Protein AF-0000000074258892 (afdb_homodimer)

pLDDT: mean 86.36, std 19.56, range [25.27, 98.94]

Structure (mmCIF, N/CA/C/O backbone):
data_AF-0000000074258892-model_v1
#
loop_
_entity.id
_entity.type
_entity.pdbx_description
1 polymer 'ParA family protein'
#
loop_
_atom_site.group_PDB
_atom_site.id
_atom_site.type_symbol
_atom_site.label_atom_id
_atom_site.label_alt_id
_atom_site.label_comp_id
_atom_site.label_asym_id
_atom_site.label_entity_id
_atom_site.label_seq_id
_atom_site.pdbx_PDB_ins_code
_atom_site.Cartn_x
_atom_site.Cartn_y
_atom_site.Cartn_z
_atom_site.occupancy
_atom_site.B_iso_or_equiv
_atom_site.auth_seq_id
_atom_site.auth_comp_id
_atom_site.auth_asym_id
_atom_site.auth_atom_id
_atom_site.pdbx_PDB_model_num
ATOM 1 N N . MET A 1 1 ? -0.115 -19.766 -24.594 1 80.88 1 MET A N 1
ATOM 2 C CA . MET A 1 1 ? -0.787 -19.578 -23.312 1 80.88 1 MET A CA 1
ATOM 3 C C . MET A 1 1 ? 0.166 -18.969 -22.281 1 80.88 1 MET A C 1
ATOM 5 O O . MET A 1 1 ? 1.317 -19.406 -22.172 1 80.88 1 MET A O 1
ATOM 9 N N . ILE A 1 2 ? -0.284 -17.875 -21.672 1 90.75 2 ILE A N 1
ATOM 10 C CA . ILE A 1 2 ? 0.427 -17.281 -20.531 1 90.75 2 ILE A CA 1
ATOM 11 C C . ILE A 1 2 ? 0.309 -18.203 -19.328 1 90.75 2 ILE A C 1
ATOM 13 O O . ILE A 1 2 ? -0.786 -18.656 -18.984 1 90.75 2 ILE A O 1
ATOM 17 N N . ARG A 1 3 ? 1.437 -18.547 -18.734 1 97.19 3 ARG A N 1
ATOM 18 C CA . ARG A 1 3 ? 1.369 -19.469 -17.609 1 97.19 3 ARG A CA 1
ATOM 19 C C . ARG A 1 3 ? 1.729 -18.75 -16.297 1 97.19 3 ARG A C 1
ATOM 21 O O . ARG A 1 3 ? 1.328 -19.203 -15.219 1 97.19 3 ARG A O 1
ATOM 28 N N . THR A 1 4 ? 2.529 -17.75 -16.375 1 98.69 4 THR A N 1
ATOM 29 C CA . THR A 1 4 ? 2.93 -17.016 -15.188 1 98.69 4 THR A CA 1
ATOM 30 C C . THR A 1 4 ? 2.529 -15.539 -15.297 1 98.69 4 THR A C 1
ATOM 32 O O . THR A 1 4 ? 2.754 -14.906 -16.328 1 98.69 4 THR A O 1
ATOM 35 N N . LEU A 1 5 ? 1.859 -15.031 -14.234 1 98.5 5 LEU A N 1
ATOM 36 C CA . LEU A 1 5 ? 1.276 -13.695 -14.242 1 98.5 5 LEU A CA 1
ATOM 37 C C . LEU A 1 5 ? 1.594 -12.953 -12.945 1 98.5 5 LEU A C 1
ATOM 39 O O . LEU A 1 5 ? 1.382 -13.484 -11.852 1 98.5 5 LEU A O 1
ATOM 43 N N . ALA A 1 6 ? 2.176 -11.773 -13.07 1 98.75 6 ALA A N 1
ATOM 44 C CA . ALA A 1 6 ? 2.238 -10.867 -11.922 1 98.75 6 ALA A CA 1
ATOM 45 C C . ALA A 1 6 ? 1.055 -9.906 -11.914 1 98.75 6 ALA A C 1
ATOM 47 O O . ALA A 1 6 ? 0.82 -9.195 -12.891 1 98.75 6 ALA A O 1
ATOM 48 N N . LEU A 1 7 ? 0.269 -9.922 -10.859 1 98.56 7 LEU A N 1
ATOM 49 C CA . LEU A 1 7 ? -0.754 -8.906 -10.625 1 98.56 7 LEU A CA 1
ATOM 50 C C . LEU A 1 7 ? -0.205 -7.77 -9.773 1 98.56 7 LEU A C 1
ATOM 52 O O . LEU A 1 7 ? 0.077 -7.953 -8.594 1 98.56 7 LEU A O 1
ATOM 56 N N . VAL A 1 8 ? -0.069 -6.609 -10.406 1 98.06 8 VAL A N 1
ATOM 57 C CA . VAL A 1 8 ? 0.519 -5.457 -9.734 1 98.06 8 VAL A CA 1
ATOM 58 C C . VAL A 1 8 ? -0.578 -4.461 -9.367 1 98.06 8 VAL A C 1
ATOM 60 O O . VAL A 1 8 ? -1.252 -3.914 -10.242 1 98.06 8 VAL A O 1
ATOM 63 N N . GLY A 1 9 ? -0.712 -4.23 -8.094 1 96.12 9 GLY A N 1
ATOM 64 C CA . GLY A 1 9 ? -1.613 -3.174 -7.66 1 96.12 9 GLY A CA 1
ATOM 65 C C . GLY A 1 9 ? -1.037 -1.783 -7.855 1 96.12 9 GLY A C 1
ATOM 66 O O . GLY A 1 9 ? 0.145 -1.553 -7.59 1 96.12 9 GLY A O 1
ATOM 67 N N . VAL A 1 10 ? -1.877 -0.86 -8.242 1 92.94 10 VAL A N 1
ATOM 68 C CA . VAL A 1 10 ? -1.387 0.486 -8.516 1 92.94 10 VAL A CA 1
ATOM 69 C C . VAL A 1 10 ? -1.331 1.29 -7.219 1 92.94 10 VAL A C 1
ATOM 71 O O . VAL A 1 10 ? -0.725 2.363 -7.172 1 92.94 10 VAL A O 1
ATOM 74 N N . ALA A 1 11 ? -2.029 0.821 -6.273 1 84.12 11 ALA A N 1
ATOM 75 C CA . ALA A 1 11 ? -2.045 1.378 -4.922 1 84.12 11 ALA A CA 1
ATOM 76 C C . ALA A 1 11 ? -2.354 0.299 -3.889 1 84.12 11 ALA A C 1
ATOM 78 O O . ALA A 1 11 ? -2.727 -0.822 -4.242 1 84.12 11 ALA A O 1
ATOM 79 N N . GLY A 1 12 ? -2.082 0.658 -2.635 1 80.75 12 GLY A N 1
ATOM 80 C CA . GLY A 1 12 ? -2.521 -0.229 -1.57 1 80.75 12 GLY A CA 1
ATOM 81 C C . GLY A 1 12 ? -4.027 -0.277 -1.415 1 80.75 12 GLY A C 1
ATOM 82 O O . GLY A 1 12 ? -4.719 0.709 -1.684 1 80.75 12 GLY A O 1
ATOM 83 N N . GLY A 1 13 ? -4.492 -1.436 -1.038 1 79.94 13 GLY A N 1
ATOM 84 C CA . GLY A 1 13 ? -5.895 -1.556 -0.67 1 79.94 13 GLY A CA 1
ATOM 85 C C . GLY A 1 13 ? -6.824 -1.599 -1.867 1 79.94 13 GLY A C 1
ATOM 86 O O . GLY A 1 13 ? -8.047 -1.534 -1.714 1 79.94 13 GLY A O 1
ATOM 87 N N . VAL A 1 14 ? -6.312 -1.782 -3.02 1 86.44 14 VAL A N 1
ATOM 88 C CA . VAL A 1 14 ? -7.148 -1.703 -4.211 1 86.44 14 VAL A CA 1
ATOM 89 C C . VAL A 1 14 ? -7.699 -3.086 -4.551 1 86.44 14 VAL A C 1
ATOM 91 O O . VAL A 1 14 ? -8.406 -3.254 -5.547 1 86.44 14 VAL A O 1
ATOM 94 N N . GLY A 1 15 ? -7.293 -4.145 -3.797 1 90.19 15 GLY A N 1
ATOM 95 C CA . GLY A 1 15 ? -7.875 -5.465 -3.965 1 90.19 15 GLY A CA 1
ATOM 96 C C . GLY A 1 15 ? -6.977 -6.426 -4.723 1 90.19 15 GLY A C 1
ATOM 97 O O . GLY A 1 15 ? -7.445 -7.426 -5.27 1 90.19 15 GLY A O 1
ATOM 98 N N . THR A 1 16 ? -5.723 -6.188 -4.805 1 95.12 16 THR A N 1
ATOM 99 C CA . THR A 1 16 ? -4.793 -7.004 -5.582 1 95.12 16 THR A CA 1
ATOM 100 C C . THR A 1 16 ? -4.727 -8.422 -5.023 1 95.12 16 THR A C 1
ATOM 102 O O . THR A 1 16 ? -4.863 -9.398 -5.766 1 95.12 16 THR A O 1
ATOM 105 N N . THR A 1 17 ? -4.52 -8.578 -3.691 1 95.12 17 THR A N 1
ATOM 106 C CA . THR A 1 17 ? -4.449 -9.891 -3.059 1 95.12 17 THR A CA 1
ATOM 107 C C . THR A 1 17 ? -5.754 -10.664 -3.262 1 95.12 17 THR A C 1
ATOM 109 O O . THR A 1 17 ? -5.738 -11.828 -3.662 1 95.12 17 THR A O 1
ATOM 112 N N . ARG A 1 18 ? -6.848 -10.008 -3.047 1 94.25 18 ARG A N 1
ATOM 113 C CA . ARG A 1 18 ? -8.156 -10.617 -3.264 1 94.25 18 ARG A CA 1
ATOM 114 C C . ARG A 1 18 ? -8.312 -11.078 -4.707 1 94.25 18 ARG A C 1
ATOM 116 O O . ARG A 1 18 ? -8.766 -12.195 -4.965 1 94.25 18 ARG A O 1
ATOM 123 N N . THR A 1 19 ? -7.973 -10.242 -5.594 1 97.12 19 THR A N 1
ATOM 124 C CA . THR A 1 19 ? -8.078 -10.562 -7.012 1 97.12 19 THR A CA 1
ATOM 125 C C . THR A 1 19 ? -7.215 -11.781 -7.348 1 97.12 19 THR A C 1
ATOM 127 O O . THR A 1 19 ? -7.645 -12.664 -8.086 1 97.12 19 THR A O 1
ATOM 130 N N . ALA A 1 20 ? -6.02 -11.828 -6.867 1 98.44 20 ALA A N 1
ATOM 131 C CA . ALA A 1 20 ? -5.121 -12.953 -7.121 1 98.44 20 ALA A CA 1
ATOM 132 C C . ALA A 1 20 ? -5.742 -14.266 -6.648 1 98.44 20 ALA A C 1
ATOM 134 O O . ALA A 1 20 ? -5.738 -15.258 -7.379 1 98.44 20 ALA A O 1
ATOM 135 N N . VAL A 1 21 ? -6.301 -14.242 -5.48 1 98.06 21 VAL A N 1
ATOM 136 C CA . VAL A 1 21 ? -6.871 -15.445 -4.883 1 98.06 21 VAL A CA 1
ATOM 137 C C . VAL A 1 21 ? -8.117 -15.875 -5.66 1 98.06 21 VAL A C 1
ATOM 139 O O . VAL A 1 21 ? -8.305 -17.062 -5.941 1 98.06 21 VAL A O 1
ATOM 142 N N . GLU A 1 22 ? -8.961 -14.938 -6.012 1 97.5 22 GLU A N 1
ATOM 143 C CA . GLU A 1 22 ? -10.164 -15.242 -6.777 1 97.5 22 GLU A CA 1
ATOM 144 C C . GLU A 1 22 ? -9.82 -15.805 -8.156 1 97.5 22 GLU A C 1
ATOM 146 O O . GLU A 1 22 ? -10.453 -16.75 -8.625 1 97.5 22 GLU A O 1
ATOM 151 N N . CYS A 1 23 ? -8.828 -15.211 -8.797 1 98.12 23 CYS A N 1
ATOM 152 C CA . CYS A 1 23 ? -8.383 -15.711 -10.094 1 98.12 23 CYS A CA 1
ATOM 153 C C . CYS A 1 23 ? -7.848 -17.141 -9.969 1 98.12 23 CYS A C 1
ATOM 155 O O . CYS A 1 23 ? -8.148 -17.984 -10.805 1 98.12 23 CYS A O 1
ATOM 157 N N . ALA A 1 24 ? -7.059 -17.344 -8.938 1 98.38 24 ALA A N 1
ATOM 158 C CA . ALA A 1 24 ? -6.523 -18.688 -8.695 1 98.38 24 ALA A CA 1
ATOM 159 C C . ALA A 1 24 ? -7.648 -19.703 -8.5 1 98.38 24 ALA A C 1
ATOM 161 O O . ALA A 1 24 ? -7.586 -20.812 -9.023 1 98.38 24 ALA A O 1
ATOM 162 N N . ALA A 1 25 ? -8.672 -19.297 -7.816 1 96.94 25 ALA A N 1
ATOM 163 C CA . ALA A 1 25 ? -9.812 -20.172 -7.57 1 96.94 25 ALA A CA 1
ATOM 164 C C . ALA A 1 25 ? -10.523 -20.531 -8.875 1 96.94 25 ALA A C 1
ATOM 166 O O . ALA A 1 25 ? -10.891 -21.688 -9.094 1 96.94 25 ALA A O 1
ATOM 167 N N . ILE A 1 26 ? -10.719 -19.547 -9.695 1 96.19 26 ILE A N 1
ATOM 168 C CA . ILE A 1 26 ? -11.391 -19.766 -10.969 1 96.19 26 ILE A CA 1
ATOM 169 C C . ILE A 1 26 ? -10.57 -20.734 -11.82 1 96.19 26 ILE A C 1
ATOM 171 O O . ILE A 1 26 ? -11.125 -21.656 -12.43 1 96.19 26 ILE A O 1
ATOM 175 N N . LEU A 1 27 ? -9.266 -20.531 -11.859 1 96.75 27 LEU A N 1
ATOM 176 C CA . LEU A 1 27 ? -8.391 -21.422 -12.609 1 96.75 27 LEU A CA 1
ATOM 177 C C . LEU A 1 27 ? -8.477 -22.844 -12.062 1 96.75 27 LEU A C 1
ATOM 179 O O . LEU A 1 27 ? -8.516 -23.812 -12.828 1 96.75 27 LEU A O 1
ATOM 183 N N . ALA A 1 28 ? -8.508 -22.953 -10.789 1 96.19 28 ALA A N 1
ATOM 184 C CA . ALA A 1 28 ? -8.617 -24.266 -10.164 1 96.19 28 ALA A CA 1
ATOM 185 C C . ALA A 1 28 ? -9.945 -24.938 -10.508 1 96.19 28 ALA A C 1
ATOM 187 O O . ALA A 1 28 ? -10 -26.141 -10.742 1 96.19 28 ALA A O 1
ATOM 188 N N . LEU A 1 29 ? -11.016 -24.172 -10.523 1 91.94 29 LEU A N 1
ATOM 189 C CA . LEU A 1 29 ? -12.32 -24.703 -10.883 1 91.94 29 LEU A CA 1
ATOM 190 C C . LEU A 1 29 ? -12.32 -25.234 -12.32 1 91.94 29 LEU A C 1
ATOM 192 O O . LEU A 1 29 ? -13.117 -26.109 -12.672 1 91.94 29 LEU A O 1
ATOM 196 N N . ASP A 1 30 ? -11.422 -24.672 -13.078 1 92.5 30 ASP A N 1
ATOM 197 C CA . ASP A 1 30 ? -11.25 -25.125 -14.453 1 92.5 30 ASP A CA 1
ATOM 198 C C . ASP A 1 30 ? -10.297 -26.312 -14.516 1 92.5 30 ASP A C 1
ATOM 200 O O . ASP A 1 30 ? -9.844 -26.703 -15.594 1 92.5 30 ASP A O 1
ATOM 204 N N . GLY A 1 31 ? -9.844 -26.844 -13.383 1 93.31 31 GLY A N 1
ATOM 205 C CA . GLY A 1 31 ? -9.062 -28.062 -13.305 1 93.31 31 GLY A CA 1
ATOM 206 C C . GLY A 1 31 ? -7.566 -27.812 -13.297 1 93.31 31 GLY A C 1
ATOM 207 O O . GLY A 1 31 ? -6.773 -28.75 -13.414 1 93.31 31 GLY A O 1
ATOM 208 N N . ARG A 1 32 ? -7.129 -26.594 -13.164 1 95.88 32 ARG A N 1
ATOM 209 C CA . ARG A 1 32 ? -5.715 -26.25 -13.227 1 95.88 32 ARG A CA 1
ATOM 210 C C . ARG A 1 32 ? -5.109 -26.172 -11.828 1 95.88 32 ARG A C 1
ATOM 212 O O . ARG A 1 32 ? -5.758 -25.688 -10.891 1 95.88 32 ARG A O 1
ATOM 219 N N . ASP A 1 33 ? -3.879 -26.672 -11.695 1 97.69 33 ASP A N 1
ATOM 220 C CA . ASP A 1 33 ? -3.102 -26.438 -10.477 1 97.69 33 ASP A CA 1
ATOM 221 C C . ASP A 1 33 ? -2.434 -25.062 -10.5 1 97.69 33 ASP A C 1
ATOM 223 O O . ASP A 1 33 ? -1.727 -24.734 -11.453 1 97.69 33 ASP A O 1
ATOM 227 N N . VAL A 1 34 ? -2.68 -24.328 -9.438 1 98.62 34 VAL A N 1
ATOM 228 C CA . VAL A 1 34 ? -2.258 -22.922 -9.445 1 98.62 34 VAL A CA 1
ATOM 229 C C . VAL A 1 34 ? -1.431 -22.641 -8.195 1 98.62 34 VAL A C 1
ATOM 231 O O . VAL A 1 34 ? -1.793 -23.047 -7.09 1 98.62 34 VAL A O 1
ATOM 234 N N . ALA A 1 35 ? -0.288 -21.984 -8.328 1 98.88 35 ALA A N 1
ATOM 235 C CA . ALA A 1 35 ? 0.479 -21.438 -7.211 1 98.88 35 ALA A CA 1
ATOM 236 C C . ALA A 1 35 ? 0.36 -19.922 -7.16 1 98.88 35 ALA A C 1
ATOM 238 O O . ALA A 1 35 ? 0.386 -19.25 -8.195 1 98.88 35 ALA A O 1
ATOM 239 N N . VAL A 1 36 ? 0.186 -19.391 -5.945 1 98.88 36 VAL A N 1
ATOM 240 C CA . VAL A 1 36 ? 0.185 -17.953 -5.73 1 98.88 36 VAL A CA 1
ATOM 241 C C . VAL A 1 36 ? 1.347 -17.562 -4.816 1 98.88 36 VAL A C 1
ATOM 243 O O . VAL A 1 36 ? 1.426 -18.016 -3.674 1 98.88 36 VAL A O 1
ATOM 246 N N . LEU A 1 37 ? 2.264 -16.766 -5.293 1 98.94 37 LEU A N 1
ATOM 247 C CA . LEU A 1 37 ? 3.41 -16.312 -4.523 1 98.94 37 LEU A CA 1
ATOM 248 C C . LEU A 1 37 ? 3.211 -14.867 -4.07 1 98.94 37 LEU A C 1
ATOM 250 O O . LEU A 1 37 ? 2.711 -14.031 -4.828 1 98.94 37 LEU A O 1
ATOM 254 N N . ASP A 1 38 ? 3.676 -14.578 -2.869 1 98.62 38 ASP A N 1
ATOM 255 C CA . ASP A 1 38 ? 3.441 -13.289 -2.223 1 98.62 38 ASP A CA 1
ATOM 256 C C . ASP A 1 38 ? 4.684 -12.398 -2.301 1 98.62 38 ASP A C 1
ATOM 258 O O . ASP A 1 38 ? 5.695 -12.688 -1.66 1 98.62 38 ASP A O 1
ATOM 262 N N . ALA A 1 39 ? 4.566 -11.289 -3.053 1 98.19 39 ALA A N 1
ATOM 263 C CA . ALA A 1 39 ? 5.645 -10.312 -3.098 1 98.19 39 ALA A CA 1
ATOM 264 C C . ALA A 1 39 ? 5.281 -9.055 -2.305 1 98.19 39 ALA A C 1
ATOM 266 O O . ALA A 1 39 ? 6.035 -8.086 -2.291 1 98.19 39 ALA A O 1
ATOM 267 N N . ALA A 1 40 ? 4.168 -9.086 -1.648 1 95.81 40 ALA A N 1
ATOM 268 C CA . ALA A 1 40 ? 3.709 -7.953 -0.852 1 95.81 40 ALA A CA 1
ATOM 269 C C . ALA A 1 40 ? 4.137 -8.094 0.606 1 95.81 40 ALA A C 1
ATOM 271 O O . ALA A 1 40 ? 3.297 -8.258 1.494 1 95.81 40 ALA A O 1
ATOM 272 N N . TYR A 1 41 ? 5.398 -7.793 0.888 1 94.88 41 TYR A N 1
ATOM 273 C CA . TYR A 1 41 ? 6.016 -8.055 2.184 1 94.88 41 TYR A CA 1
ATOM 274 C C . TYR A 1 41 ? 5.484 -7.105 3.246 1 94.88 41 TYR A C 1
ATOM 276 O O . TYR A 1 41 ? 5.535 -7.406 4.441 1 94.88 41 TYR A O 1
ATOM 284 N N . ALA A 1 42 ? 5 -5.969 2.832 1 89.44 42 ALA A N 1
ATOM 285 C CA . ALA A 1 42 ? 4.586 -4.957 3.803 1 89.44 42 ALA A CA 1
ATOM 286 C C . ALA A 1 42 ? 3.242 -5.32 4.43 1 89.44 42 ALA A C 1
ATOM 288 O O . ALA A 1 42 ? 3.037 -5.121 5.629 1 89.44 42 ALA A O 1
ATOM 289 N N . THR A 1 43 ? 2.355 -5.887 3.688 1 87.62 43 THR A N 1
ATOM 290 C CA . THR A 1 43 ? 1.001 -6.121 4.176 1 87.62 43 THR A CA 1
ATOM 291 C C . THR A 1 43 ? 0.8 -7.59 4.527 1 87.62 43 THR A C 1
ATOM 293 O O . THR A 1 43 ? 0.103 -7.914 5.492 1 87.62 43 THR A O 1
ATOM 296 N N . GLN A 1 44 ? 1.456 -8.43 3.764 1 90.12 44 GLN A N 1
ATOM 297 C CA . GLN A 1 44 ? 1.421 -9.867 4.027 1 90.12 44 GLN A CA 1
ATOM 298 C C . GLN A 1 44 ? -0.013 -10.383 4.039 1 90.12 44 GLN A C 1
ATOM 300 O O . GLN A 1 44 ? -0.376 -11.195 4.895 1 90.12 44 GLN A O 1
ATOM 305 N N . GLY A 1 45 ? -0.8 -9.906 3.107 1 90.75 45 GLY A N 1
ATOM 306 C CA . GLY A 1 45 ? -2.227 -10.188 3.08 1 90.75 45 GLY A CA 1
ATOM 307 C C . GLY A 1 45 ? -2.541 -11.617 2.689 1 90.75 45 GLY A C 1
ATOM 308 O O . GLY A 1 45 ? -3.566 -12.172 3.1 1 90.75 45 GLY A O 1
ATOM 309 N N . LEU A 1 46 ? -1.713 -12.219 1.925 1 95.38 46 LEU A N 1
ATOM 310 C CA . LEU A 1 46 ? -1.968 -13.562 1.435 1 95.38 46 LEU A CA 1
ATOM 311 C C . LEU A 1 46 ? -2.047 -14.555 2.59 1 95.38 46 LEU A C 1
ATOM 313 O O . LEU A 1 46 ? -2.811 -15.523 2.531 1 95.38 46 LEU A O 1
ATOM 317 N N . SER A 1 47 ? -1.296 -14.312 3.643 1 94 47 SER A N 1
ATOM 318 C CA . SER A 1 47 ? -1.261 -15.219 4.785 1 94 47 SER A CA 1
ATOM 319 C C . SER A 1 47 ? -2.607 -15.258 5.5 1 94 47 SER A C 1
ATOM 321 O O . SER A 1 47 ? -2.912 -16.219 6.207 1 94 47 SER A O 1
ATOM 323 N N . GLU A 1 48 ? -3.42 -14.297 5.301 1 90.5 48 GLU A N 1
ATOM 324 C CA . GLU A 1 48 ? -4.695 -14.195 6.004 1 90.5 48 GLU A CA 1
ATOM 325 C C . GLU A 1 48 ? -5.711 -15.195 5.449 1 90.5 48 GLU A C 1
ATOM 327 O O . GLU A 1 48 ? -6.75 -15.438 6.062 1 90.5 48 GLU A O 1
ATOM 332 N N . TYR A 1 49 ? -5.414 -15.742 4.332 1 93.69 49 TYR A N 1
ATOM 333 C CA . TYR A 1 49 ? -6.309 -16.719 3.729 1 93.69 49 TYR A CA 1
ATOM 334 C C . TYR A 1 49 ? -6.055 -18.109 4.297 1 93.69 49 TYR A C 1
ATOM 336 O O . TYR A 1 49 ? -6.77 -19.062 3.975 1 93.69 49 TYR A O 1
ATOM 344 N N . LEU A 1 50 ? -5.035 -18.25 5.043 1 93.12 50 LEU A N 1
ATOM 345 C CA . LEU A 1 50 ? -4.633 -19.562 5.57 1 93.12 50 LEU A CA 1
ATOM 346 C C . LEU A 1 50 ? -4.906 -19.641 7.07 1 93.12 50 LEU A C 1
ATOM 348 O O . LEU A 1 50 ? -4.688 -18.672 7.805 1 93.12 50 LEU A O 1
ATOM 352 N N . PRO A 1 51 ? -5.43 -20.938 7.32 1 84.69 51 PRO A N 1
ATOM 353 C CA . PRO A 1 51 ? -5.59 -21.172 8.758 1 84.69 51 PRO A CA 1
ATOM 354 C C . PRO A 1 51 ? -4.285 -21.578 9.438 1 84.69 51 PRO A C 1
AT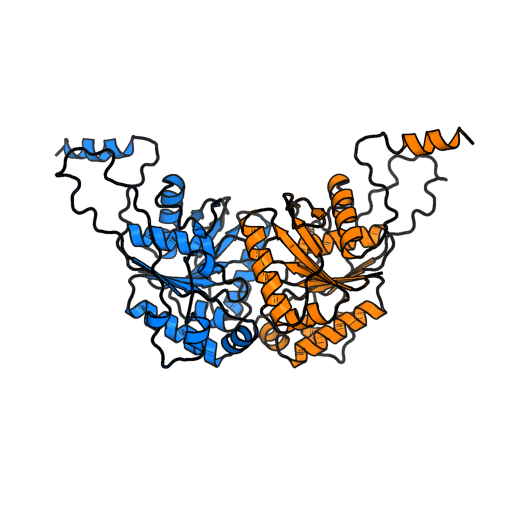OM 356 O O . PRO A 1 51 ? -3.469 -22.281 8.836 1 84.69 51 PRO A O 1
ATOM 359 N N . GLY A 1 52 ? -3.787 -20.906 10.32 1 79.62 52 GLY A N 1
ATOM 360 C CA . GLY A 1 52 ? -2.713 -21.469 11.125 1 79.62 52 GLY A CA 1
ATOM 361 C C . GLY A 1 52 ? -1.378 -20.781 10.898 1 79.62 52 GLY A C 1
ATOM 362 O O . GLY A 1 52 ? -1.332 -19.625 10.484 1 79.62 52 GLY A O 1
ATOM 363 N N . ARG A 1 53 ? -0.327 -21.719 11.102 1 84.94 53 ARG A N 1
ATOM 364 C CA . ARG A 1 53 ? 1.039 -21.203 11.094 1 84.94 53 ARG A CA 1
ATOM 365 C C . ARG A 1 53 ? 1.637 -21.266 9.688 1 84.94 53 ARG A C 1
ATOM 367 O O . ARG A 1 53 ? 1.416 -22.234 8.953 1 84.94 53 ARG A O 1
ATOM 374 N N . VAL A 1 54 ? 2.312 -20.281 9.266 1 92.75 54 VAL A N 1
ATOM 375 C CA . VAL A 1 54 ? 3.062 -20.172 8.016 1 92.75 54 VAL A CA 1
ATOM 376 C C . VAL A 1 54 ? 4.559 -20.219 8.305 1 92.75 54 VAL A C 1
ATOM 378 O O . VAL A 1 54 ? 5.164 -19.203 8.664 1 92.75 54 VAL A O 1
ATOM 381 N N . ASP A 1 55 ? 5.094 -21.359 8.25 1 93.88 55 ASP A N 1
ATOM 382 C CA . ASP A 1 55 ? 6.516 -21.562 8.516 1 93.88 55 ASP A CA 1
ATOM 383 C C . ASP A 1 55 ? 7.031 -22.812 7.785 1 93.88 55 ASP A C 1
ATOM 385 O O . ASP A 1 55 ? 6.531 -23.906 8 1 93.88 55 ASP A O 1
ATOM 389 N N . PRO A 1 56 ? 8.031 -22.609 6.949 1 97.31 56 PRO A N 1
ATOM 390 C CA . PRO A 1 56 ? 8.641 -21.344 6.523 1 97.31 56 PRO A CA 1
ATOM 391 C C . PRO A 1 56 ? 7.719 -20.531 5.613 1 97.31 56 PRO A C 1
ATOM 393 O O . PRO A 1 56 ? 6.836 -21.094 4.961 1 97.31 56 PRO A O 1
ATOM 396 N N . ASP A 1 57 ? 7.867 -19.219 5.668 1 97.69 57 ASP A N 1
ATOM 397 C CA . ASP A 1 57 ? 7.184 -18.375 4.691 1 97.69 57 ASP A CA 1
ATOM 398 C C . ASP A 1 57 ? 8.07 -18.125 3.475 1 97.69 57 ASP A C 1
ATOM 400 O O . ASP A 1 57 ? 9.203 -18.609 3.41 1 97.69 57 ASP A O 1
ATOM 404 N N . LEU A 1 58 ? 7.539 -17.453 2.535 1 98.5 58 LEU A N 1
ATOM 405 C CA . LEU A 1 58 ? 8.242 -17.266 1.271 1 98.5 58 LEU A CA 1
ATOM 406 C C . LEU A 1 58 ? 9.523 -16.469 1.479 1 98.5 58 LEU A C 1
ATOM 408 O O . LEU A 1 58 ? 10.531 -16.719 0.808 1 98.5 58 LEU A O 1
ATOM 412 N N . THR A 1 59 ? 9.523 -15.461 2.398 1 98.19 59 THR A N 1
ATOM 413 C CA . THR A 1 59 ? 10.727 -14.68 2.658 1 98.19 59 THR A CA 1
ATOM 414 C C . THR A 1 59 ? 11.852 -15.57 3.182 1 98.19 59 THR A C 1
ATOM 416 O O . THR A 1 59 ? 13.008 -15.406 2.793 1 98.19 59 THR A O 1
ATOM 419 N N . ASP A 1 60 ? 11.5 -16.484 4.047 1 98.31 60 ASP A N 1
ATOM 420 C CA . ASP A 1 60 ? 12.477 -17.438 4.562 1 98.31 60 ASP A CA 1
ATOM 421 C C . ASP A 1 60 ? 13.039 -18.312 3.441 1 98.31 60 ASP A C 1
ATOM 423 O O . ASP A 1 60 ? 14.25 -18.547 3.389 1 98.31 60 ASP A O 1
ATOM 427 N N . LEU A 1 61 ? 12.219 -18.75 2.555 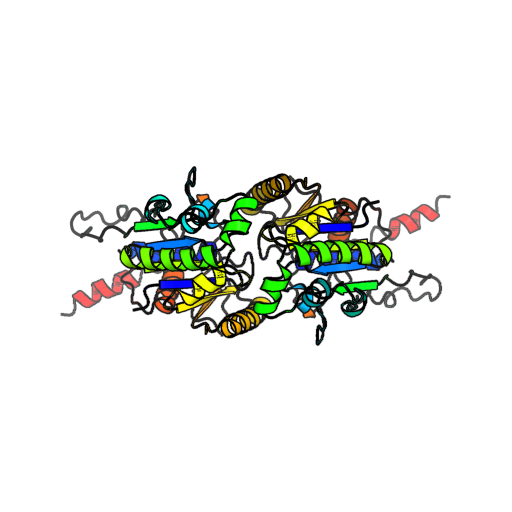1 98.56 61 LEU A N 1
ATOM 428 C CA . LEU A 1 61 ? 12.641 -19.609 1.458 1 98.56 61 LEU A CA 1
ATOM 429 C C . LEU A 1 61 ? 13.523 -18.844 0.476 1 98.56 61 LEU A C 1
ATOM 431 O O . LEU A 1 61 ? 14.375 -19.438 -0.191 1 98.56 61 LEU A O 1
ATOM 435 N N . CYS A 1 62 ? 13.32 -17.5 0.32 1 98.56 62 CYS A N 1
ATOM 436 C CA . CYS A 1 62 ? 14.156 -16.688 -0.551 1 98.56 62 CYS A CA 1
ATOM 437 C C . CYS A 1 62 ? 15.531 -16.453 0.074 1 98.56 62 CYS A C 1
ATOM 439 O O . CYS A 1 62 ? 16.5 -16.172 -0.632 1 98.56 62 CYS A O 1
ATOM 441 N N . LEU A 1 63 ? 15.602 -16.547 1.418 1 98.38 63 LEU A N 1
ATOM 442 C CA . LEU A 1 63 ? 16.859 -16.375 2.129 1 98.38 63 LEU A CA 1
ATOM 443 C C . LEU A 1 63 ? 17.609 -17.688 2.26 1 98.38 63 LEU A C 1
ATOM 445 O O . LEU A 1 63 ? 18.797 -17.719 2.582 1 98.38 63 LEU A O 1
ATOM 449 N N . HIS A 1 64 ? 16.906 -18.781 2.049 1 98.12 64 HIS A N 1
ATOM 450 C CA . HIS A 1 64 ? 17.469 -20.125 2.141 1 98.12 64 HIS A CA 1
ATOM 451 C C . HIS A 1 64 ? 17.219 -20.922 0.862 1 98.12 64 HIS A C 1
ATOM 453 O O . HIS A 1 64 ? 16.438 -21.875 0.865 1 98.12 64 HIS A O 1
ATOM 459 N N . PRO A 1 65 ? 18 -20.562 -0.182 1 96.19 65 PRO A N 1
ATOM 460 C CA . PRO A 1 65 ? 17.734 -21.125 -1.509 1 96.19 65 PRO A CA 1
ATOM 461 C C . PRO A 1 65 ? 17.906 -22.641 -1.55 1 96.19 65 PRO A C 1
ATOM 463 O O . PRO A 1 65 ? 17.453 -23.297 -2.496 1 96.19 65 PRO A O 1
ATOM 466 N N . GLU A 1 66 ? 18.516 -23.219 -0.592 1 96.88 66 GLU A N 1
ATOM 467 C CA . GLU A 1 66 ? 18.719 -24.672 -0.539 1 96.88 66 GLU A CA 1
ATOM 468 C C . GLU A 1 66 ? 17.422 -25.391 -0.19 1 96.88 66 GLU A C 1
ATOM 470 O O . GLU A 1 66 ? 17.312 -26.609 -0.393 1 96.88 66 GLU A O 1
ATOM 475 N N . ARG A 1 67 ? 16.469 -24.766 0.365 1 98 67 ARG A N 1
ATOM 476 C CA . ARG A 1 67 ? 15.18 -25.359 0.696 1 98 67 ARG A CA 1
ATOM 477 C C . ARG A 1 67 ? 14.234 -25.312 -0.499 1 98 67 ARG A C 1
ATOM 479 O O . ARG A 1 67 ? 14.203 -24.312 -1.233 1 98 67 ARG A O 1
ATOM 486 N N . PRO A 1 68 ? 13.508 -26.359 -0.732 1 98.25 68 PRO A N 1
ATOM 487 C CA . PRO A 1 68 ? 12.57 -26.344 -1.859 1 98.25 68 PRO A CA 1
ATOM 488 C C . PRO A 1 68 ? 11.359 -25.453 -1.608 1 98.25 68 PRO A C 1
ATOM 490 O O . PRO A 1 68 ? 10.938 -25.281 -0.46 1 98.25 68 PRO A O 1
ATOM 493 N N . LEU A 1 69 ? 10.766 -24.906 -2.639 1 98.56 69 LEU A N 1
ATOM 494 C CA . LEU A 1 69 ? 9.578 -24.078 -2.551 1 98.56 69 LEU A CA 1
ATOM 495 C C . LEU A 1 69 ? 8.43 -24.828 -1.881 1 98.56 69 LEU A C 1
ATOM 497 O O . LEU A 1 69 ? 7.633 -24.219 -1.155 1 98.56 69 LEU A O 1
ATOM 501 N N . ALA A 1 70 ? 8.391 -26.109 -2.094 1 98.25 70 ALA A N 1
ATOM 502 C CA . ALA A 1 70 ? 7.316 -26.969 -1.597 1 98.25 70 ALA A CA 1
ATOM 503 C C . ALA A 1 70 ? 7.18 -26.859 -0.081 1 98.25 70 ALA A C 1
ATOM 505 O O . ALA A 1 70 ? 6.082 -26.984 0.463 1 98.25 70 ALA A O 1
ATOM 506 N N . ASP A 1 71 ? 8.289 -26.5 0.617 1 98.06 71 ASP A N 1
ATOM 507 C CA . ASP A 1 71 ? 8.289 -26.406 2.074 1 98.06 71 ASP A CA 1
ATOM 508 C C . ASP A 1 71 ? 7.391 -25.266 2.541 1 98.06 71 ASP A C 1
ATOM 510 O O . ASP A 1 71 ? 6.938 -25.25 3.688 1 98.06 71 ASP A O 1
ATOM 514 N N . GLY A 1 72 ? 7.145 -24.281 1.699 1 98.06 72 GLY A N 1
ATOM 515 C CA . GLY A 1 72 ? 6.41 -23.094 2.111 1 98.06 72 GLY A CA 1
ATOM 516 C C . GLY A 1 72 ? 5.07 -22.953 1.413 1 98.06 72 GLY A C 1
ATOM 517 O O . GLY A 1 72 ? 4.434 -21.906 1.501 1 98.06 72 GLY A O 1
ATOM 518 N N . LEU A 1 73 ? 4.641 -23.984 0.668 1 98.19 73 LEU A N 1
ATOM 519 C CA . LEU A 1 73 ? 3.354 -23.969 -0.017 1 98.19 73 LEU A CA 1
ATOM 520 C C . LEU A 1 73 ? 2.246 -24.484 0.896 1 98.19 73 LEU A C 1
ATOM 522 O O . LEU A 1 73 ? 2.428 -25.469 1.604 1 98.19 73 LEU A O 1
ATOM 526 N N . HIS A 1 74 ? 1.132 -23.766 0.894 1 97.81 74 HIS A N 1
ATOM 527 C CA . HIS A 1 74 ? -0.049 -24.125 1.668 1 97.81 74 HIS A CA 1
ATOM 528 C C . HIS A 1 74 ? -1.283 -24.234 0.777 1 97.81 74 HIS A C 1
ATOM 530 O O . HIS A 1 74 ? -1.599 -23.281 0.043 1 97.81 74 HIS A O 1
ATOM 536 N N . ASP A 1 75 ? -2.018 -25.297 0.913 1 96.06 75 ASP A N 1
ATOM 537 C CA . ASP A 1 75 ? -3.195 -25.5 0.076 1 96.06 75 ASP A CA 1
ATOM 538 C C . ASP A 1 75 ? -4.348 -24.609 0.52 1 96.06 75 ASP A C 1
ATOM 540 O O . ASP A 1 75 ? -4.609 -24.469 1.717 1 96.06 75 ASP A O 1
ATOM 544 N N . LEU A 1 76 ? -4.906 -23.969 -0.429 1 95.88 76 LEU A N 1
ATOM 545 C CA . LEU A 1 76 ? -6.121 -23.188 -0.204 1 95.88 76 LEU A CA 1
ATOM 546 C C . LEU A 1 76 ? -7.363 -24.031 -0.498 1 95.88 76 LEU A C 1
ATOM 548 O O . LEU A 1 76 ? -7.465 -24.641 -1.564 1 95.88 76 LEU A O 1
ATOM 552 N N . GLU A 1 77 ? -8.305 -24.062 0.446 1 89.38 77 GLU A N 1
ATOM 553 C CA . GLU A 1 77 ? -9.547 -24.797 0.227 1 89.38 77 GLU A CA 1
ATOM 554 C C . GLU A 1 77 ? -10.484 -24.016 -0.7 1 89.38 77 GLU A C 1
ATOM 556 O O . GLU A 1 77 ? -10.75 -22.844 -0.479 1 89.38 77 GLU A O 1
ATOM 561 N N . ILE A 1 78 ? -10.898 -24.688 -1.714 1 87.5 78 ILE A N 1
ATOM 562 C CA . ILE A 1 78 ? -11.867 -24.125 -2.65 1 87.5 78 ILE A CA 1
ATOM 563 C C . ILE A 1 78 ? -13.203 -24.844 -2.51 1 87.5 78 ILE A C 1
ATOM 565 O O . ILE A 1 78 ? -13.297 -26.047 -2.742 1 87.5 78 ILE A O 1
ATOM 569 N N . ASP A 1 79 ? -14.219 -24.281 -1.802 1 73.44 79 ASP A N 1
ATOM 570 C CA . ASP A 1 79 ? -15.523 -24.922 -1.629 1 73.44 79 ASP A CA 1
ATOM 571 C C . ASP A 1 79 ? -16.297 -24.969 -2.949 1 73.44 79 ASP A C 1
ATOM 573 O O . ASP A 1 79 ? -16.688 -23.922 -3.475 1 73.44 79 ASP A O 1
ATOM 577 N N . ALA A 1 80 ? -16.172 -26 -3.684 1 60.47 80 ALA A N 1
ATOM 578 C CA . ALA A 1 80 ? -16.938 -26.156 -4.914 1 60.47 80 ALA A CA 1
ATOM 579 C C . ALA A 1 80 ? -18.422 -26.328 -4.609 1 60.47 80 ALA A C 1
ATOM 581 O O . ALA A 1 80 ? -18.797 -26.906 -3.59 1 60.47 80 ALA A O 1
ATOM 582 N N . PRO A 1 81 ? -19.359 -25.422 -5.125 1 54.34 81 PRO A N 1
ATOM 583 C CA . PRO A 1 81 ? -20.781 -25.641 -4.891 1 54.34 81 PRO A CA 1
ATOM 584 C C . PRO A 1 81 ? -21.156 -27.125 -4.902 1 54.34 81 PRO A C 1
ATOM 586 O O . PRO A 1 81 ? -20.5 -27.922 -5.582 1 54.34 81 PRO A O 1
ATOM 589 N N . ASP A 1 82 ? -21.672 -27.547 -3.814 1 45.19 82 ASP A N 1
ATOM 590 C CA . ASP A 1 82 ? -22.266 -28.891 -3.859 1 45.19 82 ASP A CA 1
ATOM 591 C C . ASP A 1 82 ? -22.984 -29.125 -5.184 1 45.19 82 ASP A C 1
ATOM 593 O O . ASP A 1 82 ? -23.969 -28.453 -5.492 1 45.19 82 ASP A O 1
ATOM 597 N N . ARG A 1 83 ? -22.312 -29.328 -6.191 1 41.88 83 ARG A N 1
ATOM 598 C CA . ARG A 1 83 ? -23.031 -29.781 -7.379 1 41.88 83 ARG A CA 1
ATOM 599 C C . ARG A 1 83 ? -24.141 -30.766 -7.008 1 41.88 83 ARG A C 1
ATOM 601 O O . ARG A 1 83 ? -24.844 -31.281 -7.883 1 41.88 83 ARG A O 1
ATOM 608 N N . THR A 1 84 ? -24.047 -31.219 -5.723 1 38.34 84 THR A N 1
ATOM 609 C CA . THR A 1 84 ? -25.031 -32.281 -5.484 1 38.34 84 THR A CA 1
ATOM 610 C C . THR A 1 84 ? -26.438 -31.703 -5.383 1 38.34 84 THR A C 1
ATOM 612 O O . THR A 1 84 ? -27.406 -32.438 -5.18 1 38.34 84 THR A O 1
ATOM 615 N N . ALA A 1 85 ? -26.703 -30.453 -5.105 1 37.25 85 ALA A N 1
ATOM 616 C CA . ALA A 1 85 ? -28.109 -30.297 -4.777 1 37.25 85 ALA A CA 1
ATOM 617 C C . ALA A 1 85 ? -29 -30.719 -5.945 1 37.25 85 ALA A C 1
ATOM 619 O O . ALA A 1 85 ? -30.062 -31.297 -5.742 1 37.25 85 ALA A O 1
ATOM 620 N N . GLY A 1 86 ? -29.125 -29.984 -7.109 1 35.06 86 GLY A N 1
ATOM 621 C CA . GLY A 1 86 ? -30.281 -30.281 -7.934 1 35.06 86 GLY A CA 1
ATOM 622 C C . GLY A 1 86 ? -30.172 -31.594 -8.68 1 35.06 86 GLY A C 1
ATOM 623 O O . GLY A 1 86 ? -31.094 -32 -9.383 1 35.06 86 GLY A O 1
ATOM 624 N N . VAL A 1 87 ? -29.141 -31.859 -9.516 1 35.78 87 VAL A N 1
ATOM 625 C CA . VAL A 1 87 ? -29.438 -32.938 -10.469 1 35.78 87 VAL A CA 1
ATOM 626 C C . VAL A 1 87 ? -29.438 -34.281 -9.75 1 35.78 87 VAL A C 1
ATOM 628 O O . VAL A 1 87 ? -28.484 -34.625 -9.07 1 35.78 87 VAL A O 1
ATOM 631 N N . ASP A 1 88 ? -30.609 -34.812 -9.328 1 36.09 88 ASP A N 1
ATOM 632 C CA . ASP A 1 88 ? -31 -36.156 -9 1 36.09 88 ASP A CA 1
ATOM 633 C C . ASP A 1 88 ? -30.188 -37.188 -9.805 1 36.09 88 ASP A C 1
ATOM 635 O O . ASP A 1 88 ? -30.281 -38.375 -9.586 1 36.09 88 ASP A O 1
ATOM 639 N N . SER A 1 89 ? -30.25 -37.031 -11.211 1 34.59 89 SER A N 1
ATOM 640 C CA . SER A 1 89 ? -29.812 -38.25 -11.891 1 34.59 89 SER A CA 1
ATOM 641 C C . SER A 1 89 ? -28.328 -38.5 -11.633 1 34.59 89 SER A C 1
ATOM 643 O O . SER A 1 89 ? -27.484 -37.625 -11.836 1 34.59 89 SER A O 1
ATOM 645 N N . PRO A 1 90 ? -28.031 -39.5 -10.789 1 36.75 90 PRO A N 1
ATOM 646 C CA . PRO A 1 90 ? -26.688 -40.031 -10.539 1 36.75 90 PRO A CA 1
ATOM 647 C C . PRO A 1 90 ? -25.75 -39.844 -11.727 1 36.75 90 PRO A C 1
ATOM 649 O O . PRO A 1 90 ? -24.531 -39.688 -11.547 1 36.75 90 PRO A O 1
ATOM 652 N N . ASP A 1 91 ? -26.297 -40.219 -12.914 1 36.06 91 ASP A N 1
ATOM 653 C CA . ASP A 1 91 ? -25.469 -40.5 -14.086 1 36.06 91 ASP A CA 1
ATOM 654 C C . ASP A 1 91 ? -24.797 -39.219 -14.594 1 36.06 91 ASP A C 1
ATOM 656 O O . ASP A 1 91 ? -23.75 -39.281 -15.242 1 36.06 91 ASP A O 1
ATOM 660 N N . ARG A 1 92 ? -25.594 -38.188 -14.711 1 36.38 92 ARG A N 1
ATOM 661 C CA . ARG A 1 92 ? -25.031 -37 -15.383 1 36.38 92 ARG A CA 1
ATOM 662 C C . ARG A 1 92 ? -24.031 -36.281 -14.484 1 36.38 92 ARG A C 1
ATOM 664 O O . ARG A 1 92 ? -23.562 -35.188 -14.82 1 36.38 92 ARG A O 1
ATOM 671 N N . LEU A 1 93 ? -24.125 -36.562 -13.188 1 39.16 93 LEU A N 1
ATOM 672 C CA . LEU A 1 93 ? -22.969 -36.031 -12.477 1 39.16 93 LEU A CA 1
ATOM 673 C C . LEU A 1 93 ? -21.672 -36.531 -13.102 1 39.16 93 LEU A C 1
ATOM 675 O O . LEU A 1 93 ? -21.172 -37.594 -12.734 1 39.16 93 LEU A O 1
ATOM 679 N N . ALA A 1 94 ? -21.781 -36.844 -14.328 1 36.22 94 ALA A N 1
ATOM 680 C CA . ALA A 1 94 ? -20.531 -37.062 -15.039 1 36.22 94 ALA A CA 1
ATOM 681 C C . ALA A 1 94 ? -19.344 -36.469 -14.281 1 36.22 94 ALA A C 1
ATOM 683 O O . ALA A 1 94 ? -19.531 -35.562 -13.477 1 36.22 94 ALA A O 1
ATOM 684 N N . ALA A 1 95 ? -18.094 -37.031 -14.453 1 37.88 95 ALA A N 1
ATOM 685 C CA . ALA A 1 95 ? -16.75 -36.656 -13.992 1 37.88 95 ALA A CA 1
ATOM 686 C C . ALA A 1 95 ? -16.594 -35.156 -13.875 1 37.88 95 ALA A C 1
ATOM 688 O O . ALA A 1 95 ? -16.203 -34.469 -14.828 1 37.88 95 ALA A O 1
ATOM 689 N N . ALA A 1 96 ? -17.578 -34.375 -13.586 1 46.28 96 ALA A N 1
ATOM 690 C CA . ALA A 1 96 ? -17.109 -33 -13.391 1 46.28 96 ALA A CA 1
ATOM 691 C C . ALA A 1 96 ? -15.711 -32.969 -12.781 1 46.28 96 ALA A C 1
ATOM 693 O O . ALA A 1 96 ? -15.477 -33.594 -11.734 1 46.28 96 ALA A O 1
ATOM 694 N N . ASP A 1 97 ? -14.695 -33.094 -13.594 1 58.38 97 ASP A N 1
ATOM 695 C CA . ASP A 1 97 ? -13.273 -33.125 -13.289 1 58.38 97 ASP A CA 1
ATOM 696 C C . ASP A 1 97 ? -12.977 -32.312 -12.016 1 58.38 97 ASP A C 1
ATOM 698 O O . ASP A 1 97 ? -13.594 -31.281 -11.773 1 58.38 97 ASP A O 1
ATOM 702 N N . ALA A 1 98 ? -12.508 -33 -10.883 1 72.56 98 ALA A N 1
ATOM 703 C CA . ALA A 1 98 ? -12.062 -32.406 -9.617 1 72.56 98 ALA A CA 1
ATOM 704 C C . ALA A 1 98 ? -11.328 -31.109 -9.852 1 72.56 98 ALA A C 1
ATOM 706 O O . ALA A 1 98 ? -10.578 -30.969 -10.82 1 72.56 98 ALA A O 1
ATOM 707 N N . PRO A 1 99 ? -11.82 -30.062 -9.164 1 84.5 99 PRO A N 1
ATOM 708 C CA . PRO A 1 99 ? -11.047 -28.812 -9.273 1 84.5 99 PRO A CA 1
ATOM 709 C C . PRO A 1 99 ? -9.547 -29.031 -9.078 1 84.5 99 PRO A C 1
ATOM 711 O O . PRO A 1 99 ? -9.141 -30.031 -8.477 1 84.5 99 PRO A O 1
ATOM 714 N N . GLY A 1 100 ? -8.82 -28.312 -9.812 1 93.69 100 GLY A N 1
ATOM 715 C CA . GLY A 1 100 ? -7.395 -28.281 -9.523 1 93.69 100 GLY A CA 1
ATOM 716 C C . GLY A 1 100 ? -7.078 -27.75 -8.141 1 93.69 100 GLY A C 1
ATOM 717 O O . GLY A 1 100 ? -7.984 -27.5 -7.34 1 93.69 100 GLY A O 1
ATOM 718 N N . ARG A 1 101 ? -5.844 -27.703 -7.852 1 95.69 101 ARG A N 1
ATOM 719 C CA . ARG A 1 101 ? -5.352 -27.281 -6.547 1 95.69 101 ARG A CA 1
ATOM 720 C C . ARG A 1 101 ? -4.848 -25.844 -6.594 1 95.69 101 ARG A C 1
ATOM 722 O O . ARG A 1 101 ? -4.352 -25.391 -7.629 1 95.69 101 ARG A O 1
ATOM 729 N N . VAL A 1 102 ? -5.121 -25.094 -5.5 1 98 102 VAL A N 1
ATOM 730 C CA . VAL A 1 102 ? -4.488 -23.797 -5.309 1 98 102 VAL A CA 1
ATOM 731 C C . VAL A 1 102 ? -3.523 -23.859 -4.125 1 98 102 VAL A C 1
ATOM 733 O O . VAL A 1 102 ? -3.914 -24.234 -3.018 1 98 102 VAL A O 1
ATOM 736 N N . ALA A 1 103 ? -2.293 -23.578 -4.34 1 98.62 103 ALA A N 1
ATOM 737 C CA . ALA A 1 103 ? -1.282 -23.516 -3.287 1 98.62 103 ALA A CA 1
ATOM 738 C C . ALA A 1 103 ? -0.77 -22.094 -3.104 1 98.62 103 ALA A C 1
ATOM 740 O O . ALA A 1 103 ? -0.424 -21.422 -4.078 1 98.62 103 ALA A O 1
ATOM 741 N N . LEU A 1 104 ? -0.738 -21.641 -1.854 1 98.69 104 LEU A N 1
ATOM 742 C CA . LEU A 1 104 ? -0.264 -20.312 -1.529 1 98.69 104 LEU A CA 1
ATOM 743 C C . LEU A 1 104 ? 1.13 -20.359 -0.911 1 98.69 104 LEU A C 1
ATOM 745 O O . LEU A 1 104 ? 1.42 -21.234 -0.095 1 98.69 104 LEU A O 1
ATOM 749 N N . ALA A 1 105 ? 2.027 -19.516 -1.326 1 98.75 105 ALA A N 1
ATOM 750 C CA . ALA A 1 105 ? 3.309 -19.25 -0.681 1 98.75 105 ALA A CA 1
ATOM 751 C C . ALA A 1 105 ? 3.342 -17.828 -0.104 1 98.75 105 ALA A C 1
ATOM 753 O O . ALA A 1 105 ? 3.895 -16.922 -0.718 1 98.75 105 ALA A O 1
ATOM 754 N N . PRO A 1 106 ? 2.85 -17.656 1.112 1 98.25 106 PRO A N 1
ATOM 755 C CA . PRO A 1 106 ? 2.672 -16.328 1.694 1 98.25 106 PRO A CA 1
ATOM 756 C C . PRO A 1 106 ? 3.959 -15.766 2.297 1 98.25 106 PRO A C 1
ATOM 758 O O . PRO A 1 106 ? 4.887 -16.516 2.592 1 98.25 106 PRO A O 1
ATOM 761 N N . ALA A 1 107 ? 4.059 -14.469 2.361 1 96.75 107 ALA A N 1
ATOM 762 C CA . ALA A 1 107 ? 5.02 -13.773 3.217 1 96.75 107 ALA A CA 1
ATOM 763 C C . ALA A 1 107 ? 4.438 -13.531 4.605 1 96.75 107 ALA A C 1
ATOM 765 O O . ALA A 1 107 ? 3.299 -13.07 4.738 1 96.75 107 ALA A O 1
ATOM 766 N N . LEU A 1 108 ? 5.129 -13.859 5.594 1 93.69 108 LEU A N 1
ATOM 767 C CA . LEU A 1 108 ? 4.797 -13.602 6.992 1 93.69 108 LEU A CA 1
ATOM 768 C C . LEU A 1 108 ? 6.055 -13.594 7.855 1 93.69 108 LEU A C 1
ATOM 770 O O . LEU A 1 108 ? 6.48 -14.641 8.344 1 93.69 108 LEU A O 1
ATOM 774 N N . ALA A 1 109 ? 6.641 -12.422 7.988 1 93 109 ALA A N 1
ATOM 775 C CA . ALA A 1 109 ? 7.945 -12.32 8.641 1 93 109 ALA A CA 1
ATOM 776 C C . ALA A 1 109 ? 8.055 -11.039 9.453 1 93 109 ALA A C 1
ATOM 778 O O . ALA A 1 109 ? 7.367 -10.055 9.164 1 93 109 ALA A O 1
ATOM 779 N N . PRO A 1 110 ? 8.859 -11.102 10.531 1 89.38 110 PRO A N 1
ATOM 780 C CA . PRO A 1 110 ? 9.18 -9.859 11.234 1 89.38 110 PRO A CA 1
ATOM 781 C C . PRO A 1 110 ? 10.008 -8.891 10.391 1 89.38 110 PRO A C 1
ATOM 783 O O . PRO A 1 110 ? 10.523 -9.281 9.336 1 89.38 110 PRO A O 1
ATOM 786 N N . PHE A 1 111 ? 10.141 -7.656 10.781 1 87.56 111 PHE A N 1
ATOM 787 C CA . PHE A 1 111 ? 10.773 -6.594 10.008 1 87.56 111 PHE A CA 1
ATOM 788 C C . PHE A 1 111 ? 12.211 -6.969 9.648 1 87.56 111 PHE A C 1
ATOM 790 O O . PHE A 1 111 ? 12.641 -6.773 8.516 1 87.56 111 PHE A O 1
ATOM 797 N N . GLU A 1 112 ? 12.859 -7.441 10.664 1 89.38 112 GLU A N 1
ATOM 798 C CA . GLU A 1 112 ? 14.273 -7.758 10.445 1 89.38 112 GLU A CA 1
ATOM 799 C C . GLU A 1 112 ? 14.453 -8.703 9.266 1 89.38 112 GLU A C 1
ATOM 801 O O . GLU A 1 112 ? 15.328 -8.5 8.422 1 89.38 112 GLU A O 1
ATOM 806 N N . ARG A 1 113 ? 13.648 -9.727 9.188 1 93.44 113 ARG A N 1
ATOM 807 C CA . ARG A 1 113 ? 13.734 -10.672 8.078 1 93.44 113 ARG A CA 1
ATOM 808 C C . ARG A 1 113 ? 13.273 -10.039 6.773 1 93.44 113 ARG A C 1
ATOM 810 O O . ARG A 1 113 ? 13.82 -10.336 5.707 1 93.44 113 ARG A O 1
ATOM 817 N N . LEU A 1 114 ? 12.297 -9.172 6.844 1 93.56 114 LEU A N 1
ATOM 818 C CA . LEU A 1 114 ? 11.828 -8.484 5.645 1 93.56 114 LEU A CA 1
ATOM 819 C C . LEU A 1 114 ? 12.945 -7.66 5.016 1 93.56 114 LEU A C 1
ATOM 821 O O . LEU A 1 114 ? 13.109 -7.66 3.793 1 93.56 114 LEU A O 1
ATOM 825 N N . ALA A 1 115 ? 13.656 -7.035 5.852 1 89.88 115 ALA A N 1
ATOM 826 C CA . ALA A 1 115 ? 14.766 -6.219 5.363 1 89.88 115 ALA A CA 1
ATOM 827 C C . ALA A 1 115 ? 15.789 -7.074 4.625 1 89.88 115 ALA A C 1
ATOM 829 O O . ALA A 1 115 ? 16.266 -6.699 3.549 1 89.88 115 ALA A O 1
ATOM 830 N N . ARG A 1 116 ? 16.016 -8.258 5.16 1 94 116 ARG A N 1
ATOM 831 C CA . ARG A 1 116 ? 16.969 -9.172 4.535 1 94 116 ARG A CA 1
ATOM 832 C C . ARG A 1 116 ? 16.391 -9.758 3.246 1 94 116 ARG A C 1
ATOM 834 O O . ARG A 1 116 ? 17.125 -9.969 2.279 1 94 116 ARG A O 1
ATOM 841 N N . ALA A 1 117 ? 15.141 -9.93 3.229 1 97.19 117 ALA A N 1
ATOM 842 C CA . ALA A 1 117 ? 14.484 -10.57 2.09 1 97.19 117 ALA A CA 1
ATOM 843 C C . ALA A 1 117 ? 14.328 -9.586 0.931 1 97.19 117 ALA A C 1
ATOM 845 O O . ALA A 1 117 ? 13.891 -9.969 -0.157 1 97.19 117 ALA A O 1
ATOM 846 N N . LYS A 1 118 ? 14.75 -8.344 1.133 1 96 118 LYS A N 1
ATOM 847 C CA . LYS A 1 118 ? 14.609 -7.328 0.095 1 96 118 LYS A CA 1
ATOM 848 C C . LYS A 1 118 ? 15.945 -7.031 -0.578 1 96 118 LYS A C 1
ATOM 850 O O . LYS A 1 118 ? 16.031 -6.168 -1.453 1 96 118 LYS A O 1
ATOM 855 N N . THR A 1 119 ? 16.969 -7.793 -0.177 1 95.12 119 THR A N 1
ATOM 856 C CA . THR A 1 119 ? 18.266 -7.621 -0.815 1 95.12 119 THR A CA 1
ATOM 857 C C . THR A 1 119 ? 18.234 -8.102 -2.264 1 95.12 119 THR A C 1
ATOM 859 O O . THR A 1 119 ? 17.297 -8.805 -2.664 1 95.12 119 THR A O 1
ATOM 862 N N . VAL A 1 120 ? 19.219 -7.699 -3.062 1 95.38 120 VAL A N 1
ATOM 863 C CA . VA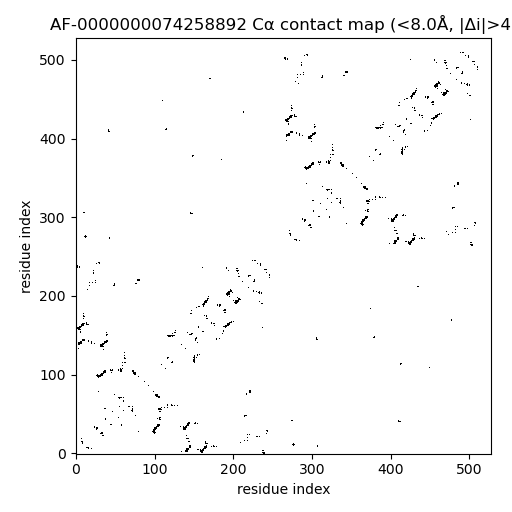L A 1 120 ? 19.312 -8.094 -4.461 1 95.38 120 VAL A CA 1
ATOM 864 C C . VAL A 1 120 ? 19.422 -9.617 -4.562 1 95.38 120 VAL A C 1
ATOM 866 O O . VAL A 1 120 ? 18.766 -10.234 -5.402 1 95.38 120 VAL A O 1
ATOM 869 N N . GLU A 1 121 ? 20.188 -10.195 -3.639 1 97.44 121 GLU A N 1
ATOM 870 C CA . GLU A 1 121 ? 20.375 -11.641 -3.637 1 97.44 121 GLU A CA 1
ATOM 871 C C . GLU A 1 121 ? 19.062 -12.367 -3.359 1 97.44 121 GLU A C 1
ATOM 873 O O . GLU A 1 121 ? 18.734 -13.352 -4.027 1 97.44 121 GLU A O 1
ATOM 878 N N . ALA A 1 122 ? 18.344 -11.906 -2.389 1 98 122 ALA A N 1
ATOM 879 C CA . ALA A 1 122 ? 17.062 -12.508 -2.062 1 98 122 ALA A CA 1
ATOM 880 C C . ALA A 1 122 ? 16.062 -12.328 -3.203 1 98 122 ALA A C 1
ATOM 882 O O . ALA A 1 122 ? 15.227 -13.203 -3.449 1 98 122 ALA A O 1
ATOM 883 N N . ALA A 1 123 ? 16.141 -11.219 -3.895 1 97.75 123 ALA A N 1
ATOM 884 C CA . ALA A 1 123 ? 15.273 -10.969 -5.047 1 97.75 123 ALA A CA 1
ATOM 885 C C . ALA A 1 123 ? 15.562 -11.953 -6.176 1 97.75 123 ALA A C 1
ATOM 887 O O . ALA A 1 123 ? 14.641 -12.43 -6.844 1 97.75 123 ALA A O 1
ATOM 888 N N .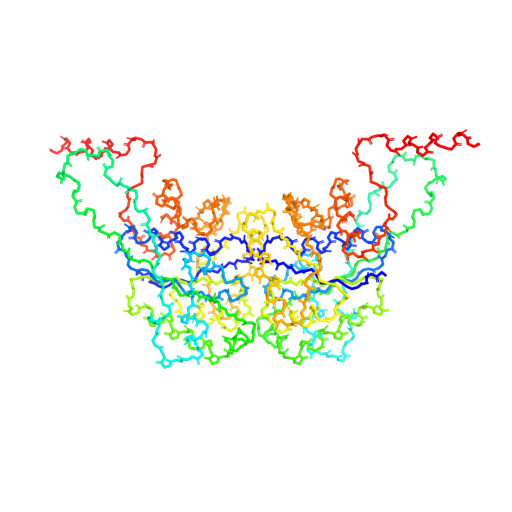 GLU A 1 124 ? 16.812 -12.25 -6.406 1 98.19 124 GLU A N 1
ATOM 889 C CA . GLU A 1 124 ? 17.188 -13.266 -7.387 1 98.19 124 GLU A CA 1
ATOM 890 C C . GLU A 1 124 ? 16.625 -14.633 -7.004 1 98.19 124 GLU A C 1
ATOM 892 O O . GLU A 1 124 ? 16.141 -15.375 -7.863 1 98.19 124 GLU A O 1
ATOM 897 N N . SER A 1 125 ? 16.719 -14.906 -5.719 1 98.62 125 SER A N 1
ATOM 898 C CA . SER A 1 125 ? 16.125 -16.141 -5.227 1 98.62 125 SER A CA 1
ATOM 899 C C . SER A 1 125 ? 14.617 -16.172 -5.461 1 98.62 125 SER A C 1
ATOM 901 O O . SER A 1 125 ? 14.047 -17.234 -5.738 1 98.62 125 SER A O 1
ATOM 903 N N . PHE A 1 126 ? 13.953 -15.055 -5.305 1 98.81 126 PHE A N 1
ATOM 904 C CA . PHE A 1 126 ? 12.523 -14.961 -5.578 1 98.81 126 PHE A CA 1
ATOM 905 C C . PHE A 1 126 ? 12.219 -15.344 -7.02 1 98.81 126 PHE A C 1
ATOM 907 O O . PHE A 1 126 ? 11.25 -16.062 -7.289 1 98.81 126 PHE A O 1
ATOM 914 N N . GLU A 1 127 ? 13.047 -14.883 -7.992 1 98.56 127 GLU A N 1
ATOM 915 C CA . GLU A 1 127 ? 12.898 -15.281 -9.391 1 98.56 127 GLU A CA 1
ATOM 916 C C . GLU A 1 127 ? 12.984 -16.797 -9.547 1 98.56 127 GLU A C 1
ATOM 918 O O . GLU A 1 127 ? 12.195 -17.391 -10.281 1 98.56 127 GLU A O 1
ATOM 923 N N . ASP A 1 128 ? 13.906 -17.344 -8.82 1 98.62 128 ASP A N 1
ATOM 924 C CA . ASP A 1 128 ? 14.078 -18.781 -8.852 1 98.62 128 ASP A CA 1
ATOM 925 C C . ASP A 1 128 ? 12.836 -19.5 -8.312 1 98.62 128 ASP A C 1
ATOM 927 O O . ASP A 1 128 ? 12.469 -20.578 -8.797 1 98.62 128 ASP A O 1
ATOM 931 N N . ARG A 1 129 ? 12.203 -18.891 -7.316 1 98.81 129 ARG A N 1
ATOM 932 C CA . ARG A 1 129 ? 11 -19.5 -6.742 1 98.81 129 ARG A CA 1
ATOM 933 C C . ARG A 1 129 ? 9.844 -19.453 -7.73 1 98.81 129 ARG A C 1
ATOM 935 O O . ARG A 1 129 ? 9.039 -20.391 -7.789 1 98.81 129 ARG A O 1
ATOM 942 N N . VAL A 1 130 ? 9.758 -18.375 -8.484 1 98.81 130 VAL A N 1
ATOM 943 C CA . VAL A 1 130 ? 8.75 -18.297 -9.523 1 98.81 130 VAL A CA 1
ATOM 944 C C . VAL A 1 130 ? 8.984 -19.406 -10.562 1 98.81 130 VAL A C 1
ATOM 946 O O . VAL A 1 130 ? 8.039 -20.094 -10.969 1 98.81 130 VAL A O 1
ATOM 949 N N . ALA A 1 131 ? 10.211 -19.594 -10.938 1 98.62 131 ALA A N 1
ATOM 950 C CA . ALA A 1 131 ? 10.562 -20.641 -11.906 1 98.62 131 ALA A CA 1
ATOM 951 C C . ALA A 1 131 ? 10.242 -22.031 -11.359 1 98.62 131 ALA A C 1
ATOM 953 O O . ALA A 1 131 ? 9.727 -22.891 -12.078 1 98.62 131 ALA A O 1
ATOM 954 N N . GLU A 1 132 ? 10.57 -22.203 -10.141 1 98.75 132 GLU A N 1
ATOM 955 C CA . GLU A 1 132 ? 10.273 -23.484 -9.484 1 98.75 132 GLU A CA 1
ATOM 956 C C . GLU A 1 132 ? 8.773 -23.75 -9.469 1 98.75 132 GLU A C 1
ATOM 958 O O . GLU A 1 132 ? 8.336 -24.875 -9.75 1 98.75 132 GLU A O 1
ATOM 963 N N . ALA A 1 133 ? 8.016 -22.766 -9.133 1 98.81 133 ALA A N 1
ATOM 964 C CA . ALA A 1 133 ? 6.562 -22.906 -9.156 1 98.81 133 ALA A CA 1
ATOM 965 C C . ALA A 1 133 ? 6.066 -23.219 -10.562 1 98.81 133 ALA A C 1
ATOM 967 O O . ALA A 1 133 ? 5.191 -24.062 -10.75 1 98.81 133 ALA A O 1
ATOM 968 N N . ALA A 1 134 ? 6.621 -22.547 -11.578 1 98.5 134 ALA A N 1
ATOM 969 C CA . ALA A 1 134 ? 6.211 -22.719 -12.969 1 98.5 134 ALA A CA 1
ATOM 970 C C . ALA A 1 134 ? 6.488 -24.141 -13.445 1 98.5 134 ALA A C 1
ATOM 972 O O . ALA A 1 134 ? 5.824 -24.641 -14.352 1 98.5 134 ALA A O 1
ATOM 973 N N . ALA A 1 135 ? 7.418 -24.781 -12.844 1 98.19 135 ALA A N 1
ATOM 974 C CA . ALA A 1 135 ? 7.762 -26.156 -13.203 1 98.19 135 ALA A CA 1
ATOM 975 C C . ALA A 1 135 ? 6.754 -27.141 -12.625 1 98.19 135 ALA A C 1
ATOM 977 O O . ALA A 1 135 ? 6.555 -28.234 -13.172 1 98.19 135 ALA A O 1
ATOM 978 N N . GLY A 1 136 ? 6.082 -26.766 -11.586 1 97.88 136 GLY A N 1
ATOM 979 C CA . GLY A 1 136 ? 5.254 -27.719 -10.875 1 97.88 136 GLY A CA 1
ATOM 980 C C . GLY A 1 136 ? 3.77 -27.422 -10.977 1 97.88 136 GLY A C 1
ATOM 981 O O . GLY A 1 136 ? 2.936 -28.234 -10.586 1 97.88 136 GLY A O 1
ATOM 982 N N . PHE A 1 137 ? 3.387 -26.281 -11.461 1 98.5 137 PHE A N 1
ATOM 983 C CA . PHE A 1 137 ? 1.987 -25.875 -11.523 1 98.5 137 PHE A CA 1
ATOM 984 C C . PHE A 1 137 ? 1.602 -25.469 -12.938 1 98.5 137 PHE A C 1
ATOM 986 O O . PHE A 1 137 ? 2.463 -25.109 -13.742 1 98.5 137 PHE A O 1
ATOM 993 N N . ASP A 1 138 ? 0.282 -25.578 -13.227 1 98.12 138 ASP A N 1
ATOM 994 C CA . ASP A 1 138 ? -0.216 -25.172 -14.531 1 98.12 138 ASP A CA 1
ATOM 995 C C . ASP A 1 138 ? -0.141 -23.656 -14.695 1 98.12 138 ASP A C 1
ATOM 997 O O . ASP A 1 138 ? 0.159 -23.156 -15.789 1 98.12 138 ASP A O 1
ATOM 1001 N N . CYS A 1 139 ? -0.444 -22.938 -13.672 1 98.56 139 CYS A N 1
ATOM 1002 C CA . CYS A 1 139 ? -0.422 -21.484 -13.648 1 98.56 139 CYS A CA 1
ATOM 1003 C C . CYS A 1 139 ? 0.226 -20.969 -12.367 1 98.56 139 CYS A C 1
ATOM 1005 O O . CYS A 1 139 ? 0.113 -21.594 -11.312 1 98.56 139 CYS A O 1
ATOM 1007 N N . VAL A 1 140 ? 0.925 -19.812 -12.477 1 98.94 140 VAL A N 1
ATOM 1008 C CA . VAL A 1 140 ? 1.521 -19.125 -11.336 1 98.94 140 VAL A CA 1
ATOM 1009 C C . VAL A 1 140 ? 1.07 -17.672 -11.312 1 98.94 140 VAL A C 1
ATOM 1011 O O . VAL A 1 140 ? 1.146 -16.969 -12.328 1 98.94 140 VAL A O 1
ATOM 1014 N N . LEU A 1 141 ? 0.533 -17.281 -10.195 1 98.88 141 LEU A N 1
ATOM 1015 C CA . LEU A 1 141 ? 0.233 -15.875 -9.938 1 98.88 141 LEU A CA 1
ATOM 1016 C C . LEU A 1 141 ? 1.178 -15.297 -8.891 1 98.88 141 LEU A C 1
ATOM 1018 O O . LEU A 1 141 ? 1.487 -15.961 -7.898 1 98.88 141 LEU A O 1
ATOM 1022 N N . VAL A 1 142 ? 1.642 -14.117 -9.109 1 98.94 142 VAL A N 1
ATOM 1023 C CA . VAL A 1 142 ? 2.428 -13.398 -8.109 1 98.94 142 VAL A CA 1
ATOM 1024 C C . VAL A 1 142 ? 1.675 -12.148 -7.66 1 98.94 142 VAL A C 1
ATOM 1026 O O . VAL A 1 142 ? 1.291 -11.312 -8.484 1 98.94 142 VAL A O 1
ATOM 1029 N N . ASP A 1 143 ? 1.388 -12.062 -6.375 1 98.56 143 ASP A N 1
ATOM 1030 C CA . ASP A 1 143 ? 0.765 -10.898 -5.754 1 98.56 143 ASP A CA 1
ATOM 1031 C C . ASP A 1 143 ? 1.79 -9.789 -5.508 1 98.56 143 ASP A C 1
ATOM 1033 O O . ASP A 1 143 ? 2.604 -9.891 -4.586 1 98.56 143 ASP A O 1
ATOM 1037 N N . VAL A 1 144 ? 1.696 -8.719 -6.266 1 98.06 144 VAL A N 1
ATOM 1038 C CA . VAL A 1 144 ? 2.729 -7.688 -6.262 1 98.06 144 VAL A CA 1
ATOM 1039 C C . VAL A 1 144 ? 2.109 -6.34 -5.906 1 98.06 144 VAL A C 1
ATOM 1041 O O . VAL A 1 144 ? 1.176 -5.883 -6.57 1 98.06 144 VAL A O 1
ATOM 1044 N N . PRO A 1 145 ? 2.588 -5.684 -4.816 1 95.38 145 PRO A N 1
ATOM 1045 C CA . PRO A 1 145 ? 2.188 -4.305 -4.531 1 95.38 145 PRO A CA 1
ATOM 1046 C C . PRO A 1 145 ? 2.814 -3.297 -5.492 1 95.38 145 PRO A C 1
ATOM 1048 O O . PRO A 1 145 ? 3.516 -3.688 -6.43 1 95.38 145 PRO A O 1
ATOM 1051 N N . PRO A 1 146 ? 2.449 -1.97 -5.367 1 93.06 146 PRO A N 1
ATOM 1052 C CA . PRO A 1 146 ? 3.182 -1.021 -6.211 1 93.06 146 PRO A CA 1
ATOM 1053 C C . PRO A 1 146 ? 4.691 -1.241 -6.172 1 93.06 146 PRO A C 1
ATOM 1055 O O . PRO A 1 146 ? 5.266 -1.421 -5.094 1 93.06 146 PRO A O 1
ATOM 1058 N N . VAL A 1 147 ? 5.293 -1.202 -7.348 1 93.88 147 VAL A N 1
ATOM 1059 C CA . VAL A 1 147 ? 6.688 -1.598 -7.504 1 93.88 147 VAL A CA 1
ATOM 1060 C C . VAL A 1 147 ? 7.598 -0.559 -6.848 1 93.88 147 VAL A C 1
ATOM 1062 O O . VAL A 1 147 ? 7.629 0.6 -7.27 1 93.88 147 VAL A O 1
ATOM 1065 N N . ALA A 1 148 ? 8.32 -1.017 -5.801 1 92.88 148 ALA A N 1
ATOM 1066 C CA . ALA A 1 148 ? 9.172 -0.067 -5.09 1 92.88 148 ALA A CA 1
ATOM 1067 C C . ALA A 1 148 ? 10.305 -0.785 -4.367 1 92.88 148 ALA A C 1
ATOM 1069 O O . ALA A 1 148 ? 11.047 -0.171 -3.596 1 92.88 148 ALA A O 1
ATOM 1070 N N . ALA A 1 149 ? 10.469 -2.084 -4.574 1 94.75 149 ALA A N 1
ATOM 1071 C CA . ALA A 1 149 ? 11.508 -2.881 -3.924 1 94.75 149 ALA A CA 1
ATOM 1072 C C . ALA A 1 149 ? 12.055 -3.947 -4.871 1 94.75 149 ALA A C 1
ATOM 1074 O O . ALA A 1 149 ? 11.445 -4.246 -5.895 1 94.75 149 ALA A O 1
ATOM 1075 N N . ASN A 1 150 ? 13.156 -4.543 -4.477 1 95.69 150 ASN A N 1
ATOM 1076 C CA . ASN A 1 150 ? 13.859 -5.484 -5.34 1 95.69 150 ASN A CA 1
ATOM 1077 C C . ASN A 1 150 ? 13 -6.711 -5.648 1 95.69 150 ASN A C 1
ATOM 1079 O O . ASN A 1 150 ? 12.984 -7.195 -6.777 1 95.69 150 ASN A O 1
ATOM 1083 N N . GLN A 1 151 ? 12.281 -7.184 -4.656 1 97.19 151 GLN A N 1
ATOM 1084 C CA . GLN A 1 151 ? 11.492 -8.383 -4.914 1 97.19 151 GLN A CA 1
ATOM 1085 C C . GLN A 1 151 ? 10.336 -8.086 -5.863 1 97.19 151 GLN A C 1
ATOM 1087 O O . GLN A 1 151 ? 9.852 -8.984 -6.559 1 97.19 151 GLN A O 1
ATOM 1092 N N . HIS A 1 152 ? 9.859 -6.863 -5.855 1 97.69 152 HIS A N 1
ATOM 1093 C CA . HIS A 1 152 ? 8.828 -6.488 -6.816 1 97.69 152 HIS A CA 1
ATOM 1094 C C . HIS A 1 152 ? 9.359 -6.531 -8.242 1 97.69 152 HIS A C 1
ATOM 1096 O O . HIS A 1 152 ? 8.703 -7.066 -9.141 1 97.69 152 HIS A O 1
ATOM 1102 N N . VAL A 1 153 ? 10.547 -5.977 -8.398 1 97.12 153 VAL A N 1
ATOM 1103 C CA . VAL A 1 153 ? 11.195 -5.973 -9.703 1 97.12 153 VAL A CA 1
ATOM 1104 C C . VAL A 1 153 ? 11.445 -7.406 -10.164 1 97.12 153 VAL A C 1
ATOM 1106 O O . VAL A 1 153 ? 11.164 -7.754 -11.312 1 97.12 153 VAL A O 1
ATOM 1109 N N . ALA A 1 154 ? 11.906 -8.25 -9.273 1 97.94 154 ALA A N 1
ATOM 1110 C CA . ALA A 1 154 ? 12.125 -9.664 -9.578 1 97.94 154 ALA A CA 1
ATOM 1111 C C . ALA A 1 154 ? 10.828 -10.336 -10.031 1 97.94 154 ALA A C 1
ATOM 1113 O O . ALA A 1 154 ? 10.812 -11.078 -11.008 1 97.94 154 ALA A O 1
ATOM 1114 N N . ALA A 1 155 ? 9.773 -10.016 -9.344 1 98.5 155 ALA A N 1
ATOM 1115 C CA . ALA A 1 155 ? 8.477 -10.617 -9.617 1 98.5 155 ALA A CA 1
ATOM 1116 C C . ALA A 1 155 ? 8 -10.281 -11.031 1 98.5 155 ALA A C 1
ATOM 1118 O O . ALA A 1 155 ? 7.59 -11.172 -11.781 1 98.5 155 ALA A O 1
ATOM 1119 N N . VAL A 1 156 ? 8.094 -9.023 -11.406 1 98.12 156 VAL A N 1
ATOM 1120 C CA . VAL A 1 156 ? 7.523 -8.586 -12.68 1 98.12 156 VAL A CA 1
ATOM 1121 C C . VAL A 1 156 ? 8.438 -9.023 -13.828 1 98.12 156 VAL A C 1
ATOM 1123 O O . VAL A 1 156 ? 7.988 -9.164 -14.969 1 98.12 156 VAL A O 1
ATOM 1126 N N . ASN A 1 157 ? 9.703 -9.297 -13.539 1 97.38 157 ASN A N 1
ATOM 1127 C CA . ASN A 1 157 ? 10.633 -9.742 -14.57 1 97.38 157 ASN A CA 1
ATOM 1128 C C . ASN A 1 157 ? 10.633 -11.258 -14.727 1 97.38 157 ASN A C 1
ATOM 1130 O O . ASN A 1 157 ? 11.125 -11.789 -15.719 1 97.38 157 ASN A O 1
ATOM 1134 N N . ALA A 1 158 ? 10.023 -11.969 -13.805 1 98.12 158 ALA A N 1
ATOM 1135 C CA . ALA A 1 158 ? 10.102 -13.422 -13.773 1 98.12 158 ALA A CA 1
ATOM 1136 C C . ALA A 1 158 ? 8.891 -14.055 -14.445 1 98.12 158 ALA A C 1
ATOM 1138 O O . ALA A 1 158 ? 8.797 -15.281 -14.562 1 98.12 158 ALA A O 1
ATOM 1139 N N . VAL A 1 159 ? 7.973 -13.258 -14.93 1 98.31 159 VAL A N 1
ATOM 1140 C CA . VAL A 1 159 ? 6.695 -13.805 -15.383 1 98.31 159 VAL A CA 1
ATOM 1141 C C . VAL A 1 159 ? 6.516 -13.539 -16.875 1 98.31 159 VAL A C 1
ATOM 1143 O O . VAL A 1 159 ? 7.223 -12.703 -17.453 1 98.31 159 VAL A O 1
ATOM 1146 N N . ASP A 1 160 ? 5.496 -14.289 -17.453 1 97.62 160 ASP A N 1
ATOM 1147 C CA . ASP A 1 160 ? 5.152 -14.117 -18.859 1 97.62 160 ASP A CA 1
ATOM 1148 C C . ASP A 1 160 ? 4.438 -12.789 -19.094 1 97.62 160 ASP A C 1
ATOM 1150 O O . ASP A 1 160 ? 4.57 -12.188 -20.156 1 97.62 160 ASP A O 1
ATOM 1154 N N . ARG A 1 161 ? 3.648 -12.359 -18.141 1 97.75 161 ARG A N 1
ATOM 1155 C CA . ARG A 1 161 ? 2.799 -11.188 -18.312 1 97.75 161 ARG A CA 1
ATOM 1156 C C . ARG A 1 161 ? 2.604 -10.445 -16.984 1 97.75 161 ARG A C 1
ATOM 1158 O O . ARG A 1 161 ? 2.609 -11.062 -15.922 1 97.75 161 ARG A O 1
ATOM 1165 N N . VAL A 1 162 ? 2.469 -9.156 -17.156 1 98.25 162 VAL A N 1
ATOM 1166 C CA . VAL A 1 162 ? 2.137 -8.297 -16.016 1 98.25 162 VAL A CA 1
ATOM 1167 C C . VAL A 1 162 ? 0.758 -7.676 -16.219 1 98.25 162 VAL A C 1
ATOM 1169 O O . VAL A 1 162 ? 0.491 -7.078 -17.266 1 98.25 162 VAL A O 1
ATOM 1172 N N . GLY A 1 163 ? -0.169 -7.914 -15.273 1 97.94 163 GLY A N 1
ATOM 1173 C CA . GLY A 1 163 ? -1.466 -7.254 -15.227 1 97.94 163 GLY A CA 1
ATOM 1174 C C . GLY A 1 163 ? -1.574 -6.23 -14.109 1 97.94 163 GLY A C 1
ATOM 1175 O O . GLY A 1 163 ? -1.147 -6.484 -12.984 1 97.94 163 GLY A O 1
ATOM 1176 N N . LEU A 1 164 ? -2.123 -5.09 -14.453 1 98 164 LEU A N 1
ATOM 1177 C CA . LEU A 1 164 ? -2.352 -4.055 -13.453 1 98 164 LEU A CA 1
ATOM 1178 C C . LEU A 1 164 ? -3.736 -4.195 -12.836 1 98 164 LEU A C 1
ATOM 1180 O O . LEU A 1 164 ? -4.707 -4.496 -13.531 1 98 164 LEU A O 1
ATOM 1184 N N . VAL A 1 165 ? -3.822 -4.047 -11.547 1 97.31 165 VAL A N 1
ATOM 1185 C CA . VAL A 1 165 ? -5.086 -3.992 -10.82 1 97.31 165 VAL A CA 1
ATOM 1186 C C . VAL A 1 165 ? -5.379 -2.553 -10.406 1 97.31 165 VAL A C 1
ATOM 1188 O O . VAL A 1 165 ? -4.613 -1.953 -9.648 1 97.31 165 VAL A O 1
ATOM 1191 N N . VAL A 1 166 ? -6.5 -2.043 -10.852 1 95.38 166 VAL A N 1
ATOM 1192 C CA . VAL A 1 166 ? -6.797 -0.618 -10.742 1 95.38 166 VAL A CA 1
ATOM 1193 C C . VAL A 1 166 ? -8.219 -0.423 -10.227 1 95.38 166 VAL A C 1
ATOM 1195 O O . VAL A 1 166 ? -9.156 -1.071 -10.695 1 95.38 166 VAL A O 1
ATOM 1198 N N . PRO A 1 167 ? -8.336 0.462 -9.156 1 90.06 167 PRO A N 1
ATOM 1199 C CA . PRO A 1 167 ? -9.719 0.827 -8.859 1 90.06 167 PRO A CA 1
ATOM 1200 C C . PRO A 1 167 ? -10.391 1.596 -10 1 90.06 167 PRO A C 1
ATOM 1202 O O . PRO A 1 167 ? -9.742 2.414 -10.656 1 90.06 167 PRO A O 1
ATOM 1205 N N . GLY A 1 168 ? -11.68 1.283 -10.25 1 90.81 168 GLY A N 1
ATOM 1206 C CA . GLY A 1 168 ? -12.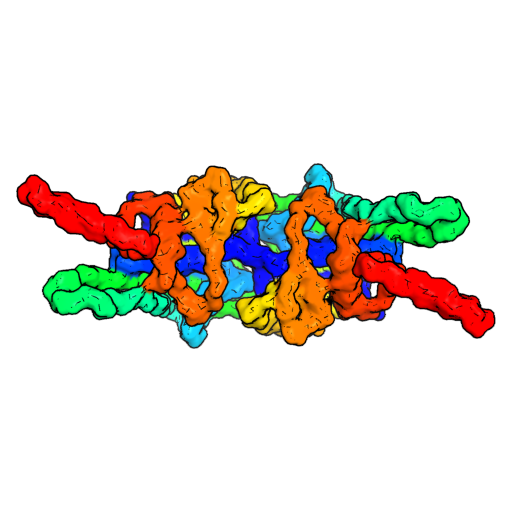414 1.968 -11.297 1 90.81 168 GLY A CA 1
ATOM 1207 C C . GLY A 1 168 ? -12.75 3.406 -10.953 1 90.81 168 GLY A C 1
ATOM 1208 O O . GLY A 1 168 ? -13.922 3.752 -10.773 1 90.81 168 GLY A O 1
ATOM 1209 N N . SER A 1 169 ? -11.82 4.242 -10.883 1 84.94 169 SER A N 1
ATOM 1210 C CA . SER A 1 169 ? -11.961 5.656 -10.539 1 84.94 169 SER A CA 1
ATOM 1211 C C . SER A 1 169 ? -10.938 6.508 -11.273 1 84.94 169 SER A C 1
ATOM 1213 O O . SER A 1 169 ? -9.992 5.98 -11.867 1 84.94 169 SER A O 1
ATOM 1215 N N . GLU A 1 170 ? -11.195 7.828 -11.281 1 81.62 170 GLU A N 1
ATOM 1216 C CA . GLU A 1 170 ? -10.219 8.734 -11.875 1 81.62 170 GLU A CA 1
ATOM 1217 C C . GLU A 1 170 ? -8.867 8.625 -11.18 1 81.62 170 GLU A C 1
ATOM 1219 O O . GLU A 1 170 ? -7.824 8.648 -11.836 1 81.62 170 GLU A O 1
ATOM 1224 N N . ARG A 1 171 ? -8.93 8.531 -9.961 1 77.06 171 ARG A N 1
ATOM 1225 C CA . ARG A 1 171 ? -7.703 8.336 -9.195 1 77.06 171 ARG A CA 1
ATOM 1226 C C . ARG A 1 171 ? -7.008 7.043 -9.609 1 77.06 171 ARG A C 1
ATOM 1228 O O . ARG A 1 171 ? -5.777 6.988 -9.672 1 77.06 171 ARG A O 1
ATOM 1235 N N . GLY A 1 172 ? -7.828 6.105 -9.781 1 85.88 172 GLY A N 1
ATOM 1236 C CA . GLY A 1 172 ? -7.285 4.84 -10.25 1 85.88 172 GLY A CA 1
ATOM 1237 C C . GLY A 1 172 ? -6.602 4.949 -11.602 1 85.88 172 GLY A C 1
ATOM 1238 O O . GLY A 1 172 ? -5.539 4.359 -11.812 1 85.88 172 GLY A O 1
ATOM 1239 N N . ALA A 1 173 ? -7.199 5.691 -12.477 1 88.69 173 ALA A N 1
ATOM 1240 C CA . ALA A 1 173 ? -6.617 5.898 -13.797 1 88.69 173 ALA A CA 1
ATOM 1241 C C . ALA A 1 173 ? -5.27 6.605 -13.703 1 88.69 173 ALA A C 1
ATOM 1243 O O . ALA A 1 173 ? -4.324 6.25 -14.406 1 88.69 173 ALA A O 1
ATOM 1244 N N . ASP A 1 174 ? -5.18 7.512 -12.875 1 83.44 174 ASP A N 1
ATOM 1245 C CA . ASP A 1 174 ? -3.934 8.242 -12.672 1 83.44 174 ASP A CA 1
ATOM 1246 C C . ASP A 1 174 ? -2.854 7.336 -12.094 1 83.44 174 ASP A C 1
ATOM 1248 O O . ASP A 1 174 ? -1.706 7.355 -12.547 1 83.44 174 ASP A O 1
ATOM 1252 N N . ALA A 1 175 ? -3.203 6.613 -11.109 1 86.31 175 ALA A N 1
ATOM 1253 C CA . ALA A 1 175 ? -2.268 5.684 -10.484 1 86.31 175 ALA A CA 1
ATOM 1254 C C . ALA A 1 175 ? -1.791 4.633 -11.484 1 86.31 175 ALA A C 1
ATOM 1256 O O . ALA A 1 175 ? -0.638 4.199 -11.438 1 86.31 175 ALA A O 1
ATOM 1257 N N . ARG A 1 176 ? -2.709 4.25 -12.32 1 92.69 176 ARG A N 1
ATOM 1258 C CA . ARG A 1 176 ? -2.355 3.293 -13.367 1 92.69 176 ARG A CA 1
ATOM 1259 C C . ARG A 1 176 ? -1.226 3.83 -14.242 1 92.69 176 ARG A C 1
ATOM 1261 O O . ARG A 1 176 ? -0.25 3.125 -14.508 1 92.69 176 ARG A O 1
ATOM 1268 N N . ARG A 1 177 ? -1.391 5.039 -14.656 1 89.5 177 ARG A N 1
ATOM 1269 C CA . ARG A 1 177 ? -0.385 5.66 -15.508 1 89.5 177 ARG A CA 1
ATOM 1270 C C . ARG A 1 177 ? 0.965 5.73 -14.805 1 89.5 177 ARG A C 1
ATOM 1272 O O . ARG A 1 177 ? 1.995 5.391 -15.391 1 89.5 177 ARG A O 1
ATOM 1279 N N . ARG A 1 178 ? 0.975 6.094 -13.594 1 85.12 178 ARG A N 1
ATOM 1280 C CA . ARG A 1 178 ? 2.205 6.203 -12.82 1 85.12 178 ARG A CA 1
ATOM 1281 C C . ARG A 1 178 ? 2.875 4.844 -12.648 1 85.12 178 ARG A C 1
ATOM 1283 O O . ARG A 1 178 ? 4.098 4.727 -12.773 1 85.12 178 ARG A O 1
ATOM 1290 N N . THR A 1 179 ? 2.053 3.887 -12.352 1 92.44 179 THR A N 1
ATOM 1291 C CA . THR A 1 179 ? 2.578 2.541 -12.164 1 92.44 179 THR A CA 1
ATOM 1292 C C . THR A 1 179 ? 3.133 1.985 -13.469 1 92.44 179 THR A C 1
ATOM 1294 O O . THR A 1 179 ? 4.184 1.341 -13.484 1 92.44 179 THR A O 1
ATOM 1297 N N . ALA A 1 180 ? 2.422 2.236 -14.562 1 93.69 180 ALA A N 1
ATOM 1298 C CA . ALA A 1 180 ? 2.908 1.802 -15.875 1 93.69 180 ALA A CA 1
ATOM 1299 C C . ALA A 1 180 ? 4.266 2.422 -16.188 1 93.69 180 ALA A C 1
ATOM 1301 O O . ALA A 1 180 ? 5.168 1.739 -16.688 1 93.69 180 ALA A O 1
ATOM 1302 N N . ASP A 1 181 ? 4.41 3.674 -15.867 1 88.94 181 ASP A N 1
ATOM 1303 C CA . ASP A 1 181 ? 5.68 4.359 -16.094 1 88.94 181 ASP A CA 1
ATOM 1304 C C . ASP A 1 181 ? 6.789 3.748 -15.242 1 88.94 181 ASP A C 1
ATOM 1306 O O . ASP A 1 181 ? 7.918 3.582 -15.711 1 88.94 181 ASP A O 1
ATOM 1310 N N . ARG A 1 182 ? 6.445 3.428 -14.047 1 89.06 182 ARG A N 1
ATOM 1311 C CA . ARG A 1 182 ? 7.414 2.797 -13.148 1 89.06 182 ARG A CA 1
ATOM 1312 C C . ARG A 1 182 ? 7.852 1.439 -13.688 1 89.06 182 ARG A C 1
ATOM 1314 O O . ARG A 1 182 ? 9.031 1.088 -13.609 1 89.06 182 ARG A O 1
ATOM 1321 N N . LEU A 1 183 ? 6.91 0.698 -14.148 1 95 183 LEU A N 1
ATOM 1322 C CA . LEU A 1 183 ? 7.219 -0.604 -14.727 1 95 183 LEU A CA 1
ATOM 1323 C C . LEU A 1 183 ? 8.141 -0.458 -15.93 1 95 183 LEU A C 1
ATOM 1325 O O . LEU A 1 183 ? 9.102 -1.224 -16.078 1 95 183 LEU A O 1
ATOM 1329 N N . ARG A 1 184 ? 7.918 0.521 -16.719 1 92.69 184 ARG A N 1
ATOM 1330 C CA . ARG A 1 184 ? 8.773 0.754 -17.891 1 92.69 184 ARG A CA 1
ATOM 1331 C C . ARG A 1 184 ? 10.188 1.131 -17.469 1 92.69 184 ARG A C 1
ATOM 1333 O O . ARG A 1 184 ? 11.156 0.752 -18.125 1 92.69 184 ARG A O 1
ATOM 1340 N N . ASP A 1 185 ? 10.289 1.847 -16.375 1 88.44 185 ASP A N 1
ATOM 1341 C CA . ASP A 1 185 ? 11.586 2.23 -15.828 1 88.44 185 ASP A CA 1
ATOM 1342 C C . ASP A 1 185 ? 12.422 0.999 -15.484 1 88.44 185 ASP A C 1
ATOM 1344 O O . ASP A 1 185 ? 13.648 1.074 -15.422 1 88.44 185 ASP A O 1
ATOM 1348 N N . VAL A 1 186 ? 11.703 -0.092 -15.227 1 92.44 186 VAL A N 1
ATOM 1349 C CA . VAL A 1 186 ? 12.445 -1.289 -14.844 1 92.44 186 VAL A CA 1
ATOM 1350 C C . VAL A 1 186 ? 12.398 -2.309 -15.977 1 92.44 186 VAL A C 1
ATOM 1352 O O . VAL A 1 186 ? 12.641 -3.498 -15.766 1 92.44 186 VAL A O 1
ATOM 1355 N N . GLY A 1 187 ? 11.969 -1.878 -17.172 1 93.38 187 GLY A N 1
ATOM 1356 C CA . GLY A 1 187 ? 12.086 -2.666 -18.391 1 93.38 187 GLY A CA 1
ATOM 1357 C C . GLY A 1 187 ? 10.883 -3.553 -18.641 1 93.38 187 GLY A C 1
ATOM 1358 O O . GLY A 1 187 ? 10.969 -4.535 -19.375 1 93.38 187 GLY A O 1
ATOM 1359 N N . VAL A 1 188 ? 9.781 -3.271 -17.953 1 95.38 188 VAL A N 1
ATOM 1360 C CA . VAL A 1 188 ? 8.594 -4.109 -18.078 1 95.38 188 VAL A CA 1
ATOM 1361 C C . VAL A 1 188 ? 7.445 -3.297 -18.672 1 95.38 188 VAL A C 1
ATOM 1363 O O . VAL A 1 188 ? 7.199 -2.162 -18.25 1 95.38 188 VAL A O 1
ATOM 1366 N N . ASP A 1 189 ? 6.812 -3.82 -19.641 1 92.19 189 ASP A N 1
ATOM 1367 C CA . ASP A 1 189 ? 5.613 -3.207 -20.203 1 92.19 189 ASP A CA 1
ATOM 1368 C C . ASP A 1 189 ? 4.352 -3.904 -19.703 1 92.19 189 ASP A C 1
ATOM 1370 O O . ASP A 1 189 ? 4.145 -5.09 -19.953 1 92.19 189 ASP A O 1
ATOM 1374 N N . PRO A 1 190 ? 3.604 -3.102 -18.938 1 89.81 190 PRO A N 1
ATOM 1375 C CA . PRO A 1 190 ? 2.359 -3.756 -18.531 1 89.81 190 PRO A CA 1
ATOM 1376 C C . PRO A 1 190 ? 1.423 -4.031 -19.703 1 89.81 190 PRO A C 1
ATOM 1378 O O . PRO A 1 190 ? 1.351 -3.23 -20.641 1 89.81 190 PRO A O 1
ATOM 1381 N N . ASP A 1 191 ? 0.792 -5.117 -19.641 1 85.75 191 ASP A N 1
ATOM 1382 C CA . ASP A 1 191 ? 0.074 -5.656 -20.781 1 85.75 191 ASP A CA 1
ATOM 1383 C C . ASP A 1 191 ? -1.434 -5.477 -20.625 1 85.75 191 ASP A C 1
ATOM 1385 O O . ASP A 1 191 ? -2.135 -5.168 -21.594 1 85.75 191 ASP A O 1
ATOM 1389 N N . ARG A 1 192 ? -1.9 -5.766 -19.547 1 95.88 192 ARG A N 1
ATOM 1390 C CA . ARG A 1 192 ? -3.336 -5.785 -19.281 1 95.88 192 ARG A CA 1
ATOM 1391 C C . ARG A 1 192 ? -3.66 -5.02 -18 1 95.88 192 ARG A C 1
ATOM 1393 O O . ARG A 1 192 ? -2.811 -4.887 -17.109 1 95.88 192 ARG A O 1
ATOM 1400 N N . THR A 1 193 ? -4.852 -4.496 -18.031 1 97.5 193 THR A N 1
ATOM 1401 C CA . THR A 1 193 ? -5.367 -3.803 -16.844 1 97.5 193 THR A CA 1
ATOM 1402 C C . THR A 1 193 ? -6.699 -4.398 -16.406 1 97.5 193 THR A C 1
ATOM 1404 O O . THR A 1 193 ? -7.574 -4.656 -17.234 1 97.5 193 THR A O 1
ATOM 1407 N N . LEU A 1 194 ? -6.801 -4.703 -15.148 1 97.69 194 LEU A N 1
ATOM 1408 C CA . LEU A 1 194 ? -8.055 -5.117 -14.523 1 97.69 194 LEU A CA 1
ATOM 1409 C C . LEU A 1 194 ? -8.594 -4.023 -13.609 1 97.69 194 LEU A C 1
ATOM 1411 O O . LEU A 1 194 ? -7.859 -3.488 -12.773 1 97.69 194 LEU A O 1
ATOM 1415 N N . SER A 1 195 ? -9.852 -3.719 -13.852 1 97.5 195 SER A N 1
ATOM 1416 C CA . SER A 1 195 ? -10.5 -2.764 -12.961 1 97.5 195 SER A CA 1
ATOM 1417 C C . SER A 1 195 ? -11.273 -3.477 -11.852 1 97.5 195 SER A C 1
ATOM 1419 O O . SER A 1 195 ? -11.898 -4.512 -12.102 1 97.5 195 SER A O 1
ATOM 1421 N N . VAL A 1 196 ? -11.227 -2.953 -10.695 1 95.81 196 VAL A N 1
ATOM 1422 C CA . VAL A 1 196 ? -11.984 -3.496 -9.57 1 95.81 196 VAL A CA 1
ATOM 1423 C C . VAL A 1 196 ? -13.102 -2.529 -9.188 1 95.81 196 VAL A C 1
ATOM 1425 O O . VAL A 1 196 ? -12.867 -1.33 -9.023 1 95.81 196 VAL A O 1
ATOM 1428 N N . GLY A 1 197 ? -14.281 -3.064 -8.984 1 93.62 197 GLY A N 1
ATOM 1429 C CA . GLY A 1 197 ? -15.43 -2.275 -8.578 1 93.62 197 GLY A CA 1
ATOM 1430 C C . GLY A 1 197 ? -16.219 -1.718 -9.75 1 93.62 197 GLY A C 1
ATOM 1431 O O . GLY A 1 197 ? -17.25 -2.275 -10.133 1 93.62 197 GLY A O 1
ATOM 1432 N N . THR A 1 198 ? -15.664 -0.634 -10.367 1 92.88 198 THR A N 1
ATOM 1433 C CA . THR A 1 198 ? -16.312 0.043 -11.492 1 92.88 198 THR A CA 1
ATOM 1434 C C . THR A 1 198 ? -15.469 -0.084 -12.758 1 92.88 198 THR A C 1
ATOM 1436 O O . THR A 1 198 ? -14.242 -0.195 -12.68 1 92.88 198 THR A O 1
ATOM 1439 N N . ASP A 1 199 ? -16.172 -0.027 -13.766 1 92.5 199 ASP A N 1
ATOM 1440 C CA . ASP A 1 199 ? -15.516 -0.163 -15.055 1 92.5 199 ASP A CA 1
ATOM 1441 C C . ASP A 1 199 ? -14.594 1.021 -15.328 1 92.5 199 ASP A C 1
ATOM 1443 O O . ASP A 1 199 ? -14.883 2.148 -14.922 1 92.5 199 ASP A O 1
ATOM 1447 N N . LEU A 1 200 ? -13.555 0.713 -15.922 1 93.06 200 LEU A N 1
ATOM 1448 C CA . LEU A 1 200 ? -12.578 1.672 -16.422 1 93.06 200 LEU A CA 1
ATOM 1449 C C . LEU A 1 200 ? -12.297 1.429 -17.906 1 93.06 200 LEU A C 1
ATOM 1451 O O . LEU A 1 200 ? -12.039 0.294 -18.312 1 93.06 200 LEU A O 1
ATOM 1455 N N . PRO A 1 201 ? -12.375 2.465 -18.734 1 90.06 201 PRO A N 1
ATOM 1456 C CA . PRO A 1 201 ? -12.203 2.295 -20.188 1 90.06 201 PRO A CA 1
ATOM 1457 C C . PRO A 1 201 ? -10.914 1.556 -20.547 1 90.06 201 PRO A C 1
ATOM 1459 O O . PRO A 1 201 ? -10.906 0.733 -21.453 1 90.06 201 PRO A O 1
ATOM 1462 N N . ALA A 1 202 ? -9.867 1.781 -19.922 1 90.38 202 ALA A N 1
ATOM 1463 C CA . ALA A 1 202 ? -8.57 1.192 -20.234 1 90.38 202 ALA A CA 1
ATOM 1464 C C . ALA A 1 202 ? -8.484 -0.25 -19.75 1 90.38 202 ALA A C 1
ATOM 1466 O O . ALA A 1 202 ? -7.547 -0.974 -20.094 1 90.38 202 ALA A O 1
ATOM 1467 N N . ALA A 1 203 ? -9.469 -0.748 -19.062 1 95.69 203 ALA A N 1
ATOM 1468 C CA . ALA A 1 203 ? -9.383 -2.064 -18.438 1 95.69 203 ALA A CA 1
ATOM 1469 C C . ALA A 1 203 ? -9.836 -3.16 -19.406 1 95.69 203 ALA A C 1
ATOM 1471 O O . ALA A 1 203 ? -10.805 -2.979 -20.141 1 95.69 203 ALA A O 1
ATOM 1472 N N . ALA A 1 204 ? -9.141 -4.23 -19.391 1 96 204 ALA A N 1
ATOM 1473 C CA . ALA A 1 204 ? -9.492 -5.391 -20.203 1 96 204 ALA A CA 1
ATOM 1474 C C . ALA A 1 204 ? -10.664 -6.152 -19.594 1 96 204 ALA A C 1
ATOM 1476 O O . ALA A 1 204 ? -11.391 -6.855 -20.297 1 96 204 ALA A O 1
ATOM 1477 N N . ALA A 1 205 ? -10.844 -6.094 -18.344 1 96.75 205 ALA A N 1
ATOM 1478 C CA . ALA A 1 205 ? -11.93 -6.715 -17.594 1 96.75 205 ALA A CA 1
ATOM 1479 C C . ALA A 1 205 ? -12.18 -5.98 -16.281 1 96.75 205 ALA A C 1
ATOM 1481 O O . ALA A 1 205 ? -11.328 -5.227 -15.805 1 96.75 205 ALA A O 1
ATOM 1482 N N . THR A 1 206 ? -13.328 -6.195 -15.766 1 97 206 THR A N 1
ATOM 1483 C CA . THR A 1 206 ? -13.719 -5.629 -14.484 1 97 206 THR A CA 1
ATOM 1484 C C . THR A 1 206 ? -14.188 -6.719 -13.523 1 97 206 THR A C 1
ATOM 1486 O O . THR A 1 206 ? -14.969 -7.594 -13.906 1 97 206 THR A O 1
ATOM 1489 N N . VAL A 1 207 ? -13.641 -6.668 -12.352 1 96.5 207 VAL A N 1
ATOM 1490 C CA . VAL A 1 207 ? -14.125 -7.578 -11.32 1 96.5 207 VAL A CA 1
ATOM 1491 C C . VAL A 1 207 ? -14.805 -6.781 -10.203 1 96.5 207 VAL A C 1
ATOM 1493 O O . VAL A 1 207 ? -14.352 -5.699 -9.844 1 96.5 207 VAL A O 1
ATOM 1496 N N . PRO A 1 208 ? -15.898 -7.332 -9.695 1 94.19 208 PRO A N 1
ATOM 1497 C CA . PRO A 1 208 ? -16.562 -6.621 -8.602 1 94.19 208 PRO A CA 1
ATOM 1498 C C . PRO A 1 208 ? -15.75 -6.621 -7.312 1 94.19 208 PRO A C 1
ATOM 1500 O O . PRO A 1 208 ? -14.883 -7.477 -7.125 1 94.19 208 PRO A O 1
ATOM 1503 N N . THR A 1 209 ? -16.031 -5.609 -6.512 1 90.5 209 THR A N 1
ATOM 1504 C CA . THR A 1 209 ? -15.469 -5.625 -5.164 1 90.5 209 THR A CA 1
ATOM 1505 C C . THR A 1 209 ? -16.062 -6.773 -4.348 1 90.5 209 THR A C 1
ATOM 1507 O O . THR A 1 209 ? -17.25 -7.09 -4.477 1 90.5 209 THR A O 1
ATOM 1510 N N . VAL A 1 210 ? -15.258 -7.391 -3.564 1 88.94 210 VAL A N 1
ATOM 1511 C CA . VAL A 1 210 ? -15.695 -8.484 -2.705 1 88.94 210 VAL A CA 1
ATOM 1512 C C . VAL A 1 210 ? -15.648 -8.047 -1.244 1 88.94 210 VAL A C 1
ATOM 1514 O O . VAL A 1 210 ? -14.594 -7.664 -0.74 1 88.94 210 VAL A O 1
ATOM 1517 N N . ASP A 1 211 ? -16.781 -8.102 -0.681 1 83.25 211 ASP A N 1
ATOM 1518 C CA . ASP A 1 211 ? -16.859 -7.742 0.732 1 83.25 211 ASP A CA 1
ATOM 1519 C C . ASP A 1 211 ? -16.875 -8.992 1.613 1 83.25 211 ASP A C 1
ATOM 1521 O O . ASP A 1 211 ? -17.906 -9.336 2.191 1 83.25 211 ASP A O 1
ATOM 1525 N N . ALA A 1 212 ? -15.844 -9.711 1.716 1 87.62 212 ALA A N 1
ATOM 1526 C CA . ALA A 1 212 ? -15.641 -10.898 2.541 1 87.62 212 ALA A CA 1
ATOM 1527 C C . ALA A 1 212 ? -14.242 -10.898 3.16 1 87.62 212 ALA A C 1
ATOM 1529 O O . ALA A 1 212 ? -13.273 -10.477 2.525 1 87.62 212 ALA A O 1
ATOM 1530 N N . ALA A 1 213 ? -14.156 -11.352 4.336 1 86.94 213 ALA A N 1
ATOM 1531 C CA . ALA A 1 213 ? -12.852 -11.469 4.988 1 86.94 213 ALA A CA 1
ATOM 1532 C C . ALA A 1 213 ? -12 -12.539 4.316 1 86.94 213 ALA A C 1
ATOM 1534 O O . ALA A 1 213 ? -12.523 -13.539 3.812 1 86.94 213 ALA A O 1
ATOM 1535 N N . PRO A 1 214 ? -10.695 -12.328 4.344 1 90.38 214 PRO A N 1
ATOM 1536 C CA . PRO A 1 214 ? -9.82 -13.344 3.75 1 90.38 214 PRO A CA 1
ATOM 1537 C C . PRO A 1 214 ? -10.047 -14.734 4.336 1 90.38 214 PRO A C 1
ATOM 1539 O O . PRO A 1 214 ? -9.992 -15.734 3.611 1 90.38 214 PRO A O 1
ATOM 1542 N N . ALA A 1 215 ? -10.328 -14.805 5.582 1 88.25 215 ALA A N 1
ATOM 1543 C CA . ALA A 1 215 ? -10.516 -16.078 6.27 1 88.25 215 ALA A CA 1
ATOM 1544 C C . ALA A 1 215 ? -11.695 -16.859 5.691 1 88.25 215 ALA A C 1
ATOM 1546 O O . ALA A 1 215 ? -11.812 -18.062 5.883 1 88.25 215 ALA A O 1
ATOM 1547 N N . GLU A 1 216 ? -12.609 -16.156 4.992 1 90.19 216 GLU A N 1
ATOM 1548 C CA . GLU A 1 216 ? -13.773 -16.781 4.379 1 90.19 216 GLU A CA 1
ATOM 1549 C C . GLU A 1 216 ? -13.414 -17.438 3.049 1 90.19 216 GLU A C 1
ATOM 1551 O O . GLU A 1 216 ? -14.242 -18.109 2.43 1 90.19 216 GLU A O 1
ATOM 1556 N N . GLY A 1 217 ? -12.164 -17.281 2.602 1 92.62 217 GLY A N 1
ATOM 1557 C CA . GLY A 1 217 ? -11.703 -17.906 1.373 1 92.62 217 GLY A CA 1
ATOM 1558 C C . GLY A 1 217 ? -12.211 -17.219 0.124 1 92.62 217 GLY A C 1
ATOM 1559 O O . GLY A 1 217 ? -12.797 -16.125 0.202 1 92.62 217 GLY A O 1
ATOM 1560 N N . PRO A 1 218 ? -11.883 -17.797 -0.998 1 95.31 218 PRO A N 1
ATOM 1561 C CA . PRO A 1 218 ? -12.414 -17.234 -2.246 1 95.31 218 PRO A CA 1
ATOM 1562 C C . PRO A 1 218 ? -13.938 -17.281 -2.309 1 95.31 218 PRO A C 1
ATOM 1564 O O . PRO A 1 218 ? -14.555 -18.203 -1.785 1 95.31 218 PRO A O 1
ATOM 1567 N N . GLN A 1 219 ? -14.5 -16.344 -2.982 1 93.88 219 GLN A N 1
ATOM 1568 C CA . GLN A 1 219 ? -15.945 -16.188 -3.006 1 93.88 219 GLN A CA 1
ATOM 1569 C C . GLN A 1 219 ? -16.516 -16.609 -4.355 1 93.88 219 GLN A C 1
ATOM 1571 O O . GLN A 1 219 ? -17.719 -16.859 -4.473 1 93.88 219 GLN A O 1
ATOM 1576 N N . CYS A 1 220 ? -15.719 -16.688 -5.367 1 91.62 220 CYS A N 1
ATOM 1577 C CA . CYS A 1 220 ? -16.172 -17 -6.715 1 91.62 220 CYS A CA 1
ATOM 1578 C C . CYS A 1 220 ? -16.953 -18.312 -6.734 1 91.62 220 CYS A C 1
ATOM 1580 O O . CYS A 1 220 ? -17.969 -18.422 -7.418 1 91.62 220 CYS A O 1
ATOM 1582 N N . PRO A 1 221 ? -16.594 -19.328 -5.965 1 85.69 221 PRO A N 1
ATOM 1583 C CA . PRO A 1 221 ? -17.344 -20.578 -6.008 1 85.69 221 PRO A CA 1
ATOM 1584 C C . PRO A 1 221 ? -18.781 -20.422 -5.5 1 85.69 221 PRO A C 1
ATOM 1586 O O . PRO A 1 221 ? -19.641 -21.25 -5.816 1 85.69 221 PRO A O 1
ATOM 1589 N N . ARG A 1 222 ? -19.078 -19.375 -4.812 1 87.19 222 ARG A N 1
ATOM 1590 C CA . ARG A 1 222 ? -20.375 -19.203 -4.168 1 87.19 222 ARG A CA 1
ATOM 1591 C C . ARG A 1 222 ? -21.141 -18.047 -4.773 1 87.19 222 ARG A C 1
ATOM 1593 O O . ARG A 1 222 ? -22.281 -17.75 -4.363 1 87.19 222 ARG A O 1
ATOM 1600 N N . ASP A 1 223 ? -20.547 -17.391 -5.652 1 88.25 223 ASP A N 1
ATOM 1601 C CA . ASP A 1 223 ? -21.141 -16.219 -6.273 1 88.25 223 ASP A CA 1
ATOM 1602 C C . ASP A 1 223 ? -21 -16.266 -7.793 1 88.25 223 ASP A C 1
ATOM 1604 O O . ASP A 1 223 ? -19.922 -15.945 -8.328 1 88.25 223 ASP A O 1
ATOM 1608 N N . GLY A 1 224 ? -22.125 -16.562 -8.445 1 88.75 224 GLY A N 1
ATOM 1609 C CA . GLY A 1 224 ? -22.094 -16.766 -9.883 1 88.75 224 GLY A CA 1
ATOM 1610 C C . GLY A 1 224 ? -21.656 -15.531 -10.656 1 88.75 224 GLY A C 1
ATOM 1611 O O . GLY A 1 224 ? -20.906 -15.633 -11.625 1 88.75 224 GLY A O 1
ATOM 1612 N N . ASP A 1 225 ? -22.156 -14.375 -10.227 1 90.5 225 ASP A N 1
ATOM 1613 C CA . ASP A 1 225 ? -21.781 -13.133 -10.898 1 90.5 225 ASP A CA 1
ATOM 1614 C C . ASP A 1 225 ? -20.297 -12.836 -10.727 1 90.5 225 ASP A C 1
ATOM 1616 O O . ASP A 1 225 ? -19.625 -12.453 -11.688 1 90.5 225 ASP A O 1
ATOM 1620 N N . LEU A 1 226 ? -19.797 -13.023 -9.531 1 94.25 226 LEU A N 1
ATOM 1621 C CA . LEU A 1 226 ? -18.375 -12.844 -9.273 1 94.25 226 LEU A CA 1
ATOM 1622 C C . LEU A 1 226 ? -17.547 -13.844 -10.086 1 94.25 226 LEU A C 1
ATOM 1624 O O . LEU A 1 226 ? -16.516 -13.484 -10.648 1 94.25 226 LEU A O 1
ATOM 1628 N N . ALA A 1 227 ? -18.047 -15.055 -10.109 1 93.94 227 ALA A N 1
ATOM 1629 C CA . ALA A 1 227 ? -17.359 -16.109 -10.852 1 93.94 227 ALA A CA 1
ATOM 1630 C C . ALA A 1 227 ? -17.25 -15.758 -12.328 1 93.94 227 ALA A C 1
ATOM 1632 O O . ALA A 1 227 ? -16.172 -15.875 -12.93 1 93.94 227 ALA A O 1
ATOM 1633 N N . ALA A 1 228 ? -18.359 -15.305 -12.883 1 94.44 228 ALA A N 1
ATOM 1634 C CA . ALA A 1 228 ? -18.391 -14.969 -14.305 1 94.44 228 ALA A CA 1
ATOM 1635 C C . ALA A 1 228 ? -17.438 -13.812 -14.609 1 94.44 228 ALA A C 1
ATOM 1637 O O . ALA A 1 228 ? -16.672 -13.867 -15.578 1 94.44 228 ALA A O 1
ATOM 1638 N N . ALA A 1 229 ? -17.453 -12.82 -13.812 1 96.31 229 ALA A N 1
ATOM 1639 C CA . ALA A 1 229 ? -16.578 -11.664 -14.008 1 96.31 229 ALA A CA 1
ATOM 1640 C C . ALA A 1 229 ? -15.117 -12.039 -13.844 1 96.31 229 ALA A C 1
ATOM 1642 O O . ALA A 1 229 ? -14.266 -11.602 -14.617 1 96.31 229 ALA A O 1
ATOM 1643 N N . THR A 1 230 ? -14.797 -12.789 -12.828 1 97.25 230 THR A N 1
ATOM 1644 C CA . THR A 1 230 ? -13.43 -13.219 -12.578 1 97.25 230 THR A CA 1
ATOM 1645 C C . THR A 1 230 ? -12.93 -14.133 -13.695 1 97.25 230 THR A C 1
ATOM 1647 O O . THR A 1 230 ? -11.758 -14.086 -14.07 1 97.25 230 THR A O 1
ATOM 1650 N N . ALA A 1 231 ? -13.852 -14.977 -14.203 1 96.38 231 ALA A N 1
ATOM 1651 C CA . ALA A 1 231 ? -13.492 -15.836 -15.328 1 96.38 231 ALA A CA 1
ATOM 1652 C C . ALA A 1 231 ? -13.109 -15.008 -16.547 1 96.38 231 ALA A C 1
ATOM 1654 O O . ALA A 1 231 ? -12.117 -15.305 -17.219 1 96.38 231 ALA A O 1
ATOM 1655 N N . ALA A 1 232 ? -13.898 -14.023 -16.797 1 96.44 232 ALA A N 1
ATOM 1656 C CA . ALA A 1 232 ? -13.578 -13.133 -17.906 1 96.44 232 ALA A CA 1
ATOM 1657 C C . ALA A 1 232 ? -12.211 -12.484 -17.703 1 96.44 232 ALA A C 1
ATOM 1659 O O . ALA A 1 232 ? -11.438 -12.344 -18.656 1 96.44 232 ALA A O 1
ATOM 1660 N N . ALA A 1 233 ? -11.906 -12.07 -16.5 1 97.69 233 ALA A N 1
ATOM 1661 C CA . ALA A 1 233 ? -10.602 -11.5 -16.172 1 97.69 233 ALA A CA 1
ATOM 1662 C C . ALA A 1 233 ? -9.484 -12.5 -16.422 1 97.69 233 ALA A C 1
ATOM 1664 O O . ALA A 1 233 ? -8.461 -12.164 -17.031 1 97.69 233 ALA A O 1
ATOM 1665 N N . VAL A 1 234 ? -9.68 -13.727 -15.977 1 97.81 234 VAL A N 1
ATOM 1666 C CA . VAL A 1 234 ? -8.688 -14.781 -16.125 1 97.81 234 VAL A CA 1
ATOM 1667 C C . VAL A 1 234 ? -8.445 -15.055 -17.609 1 97.81 234 VAL A C 1
ATOM 1669 O O . VAL A 1 234 ? -7.297 -15.18 -18.047 1 97.81 234 VAL A O 1
ATOM 1672 N N . GLU A 1 235 ? -9.508 -15.141 -18.344 1 97.31 235 GLU A N 1
ATOM 1673 C CA . GLU A 1 235 ? -9.375 -15.383 -19.781 1 97.31 235 GLU A CA 1
ATOM 1674 C C . GLU A 1 235 ? -8.555 -14.281 -20.453 1 97.31 235 GLU A C 1
ATOM 1676 O O . GLU A 1 235 ? -7.707 -14.562 -21.297 1 97.31 235 GLU A O 1
ATOM 1681 N N . SER A 1 236 ? -8.797 -13.125 -20.016 1 96.38 236 SER A N 1
ATOM 1682 C CA . SER A 1 236 ? -8.07 -11.992 -20.578 1 96.38 236 SER A CA 1
ATOM 1683 C C . SER A 1 236 ? -6.609 -11.992 -20.141 1 96.38 236 SER A C 1
ATOM 1685 O O . SER A 1 236 ? -5.715 -11.766 -20.969 1 96.38 236 SER A O 1
ATOM 1687 N N . LEU A 1 237 ? -6.312 -12.242 -18.922 1 96.5 237 LEU A N 1
ATOM 1688 C CA . LEU A 1 237 ? -4.98 -12.148 -18.344 1 96.5 237 LEU A CA 1
ATOM 1689 C C . LEU A 1 237 ? -4.102 -13.305 -18.797 1 96.5 237 LEU A C 1
ATOM 1691 O O . LEU A 1 237 ? -2.91 -13.125 -19.062 1 96.5 237 LEU A O 1
ATOM 1695 N N . PHE A 1 238 ? -4.688 -14.453 -18.922 1 97.06 238 PHE A N 1
ATOM 1696 C CA . PHE A 1 238 ? -3.908 -15.656 -19.219 1 97.06 238 PHE A CA 1
ATOM 1697 C C . PHE A 1 238 ? -4.031 -16.047 -20.688 1 97.06 238 PHE A C 1
ATOM 1699 O O . PHE A 1 238 ? -3.34 -16.953 -21.156 1 97.06 238 PHE A O 1
ATOM 1706 N N . ASP A 1 239 ? -4.84 -15.32 -21.438 1 95.5 239 ASP A N 1
ATOM 1707 C CA . ASP A 1 239 ? -5.105 -15.672 -22.828 1 95.5 239 ASP A CA 1
ATOM 1708 C C . ASP A 1 239 ? -5.52 -17.141 -22.953 1 95.5 239 ASP A C 1
ATOM 1710 O O . ASP A 1 239 ? -4.922 -17.891 -23.734 1 95.5 239 ASP A O 1
ATOM 1714 N N . VAL A 1 240 ? -6.559 -17.469 -22.188 1 94.75 240 VAL A N 1
ATOM 1715 C CA . VAL A 1 240 ? -7.062 -18.844 -22.172 1 94.75 240 VAL A CA 1
ATOM 1716 C C . VAL A 1 240 ? -8.586 -18.828 -22.312 1 94.75 240 VAL A C 1
ATOM 1718 O O . VAL A 1 240 ? -9.227 -17.797 -22.141 1 94.75 240 VAL A O 1
ATOM 1721 N N . GLU A 1 241 ? -9.109 -19.906 -22.734 1 93 241 GLU A N 1
ATOM 1722 C CA . GLU A 1 241 ? -10.547 -20.172 -22.688 1 93 241 GLU A CA 1
ATOM 1723 C C . GLU A 1 241 ? -10.891 -21.156 -21.562 1 93 241 GLU A C 1
ATOM 1725 O O . GLU A 1 241 ? -10.273 -22.219 -21.453 1 93 241 GLU A O 1
ATOM 1730 N N . LEU A 1 242 ? -11.742 -20.734 -20.734 1 91.81 242 LEU A N 1
ATOM 1731 C CA . LEU A 1 242 ? -12.125 -21.562 -19.594 1 91.81 242 LEU A CA 1
ATOM 1732 C C . LEU A 1 242 ? -13.383 -22.375 -19.922 1 91.81 242 LEU A C 1
ATOM 1734 O O . LEU A 1 242 ? -14.266 -21.891 -20.625 1 91.81 242 LEU A O 1
ATOM 1738 N N . ASP A 1 243 ? -13.414 -23.562 -19.5 1 86 243 ASP A N 1
ATOM 1739 C CA . ASP A 1 243 ? -14.586 -24.438 -19.625 1 86 243 ASP A CA 1
ATOM 1740 C C . ASP A 1 243 ? -15.414 -24.422 -18.344 1 86 243 ASP A C 1
ATOM 1742 O O . ASP A 1 243 ? -15.438 -25.422 -17.625 1 86 243 ASP A O 1
ATOM 1746 N N . LEU A 1 244 ? -15.984 -23.312 -18.094 1 85 244 LEU A N 1
ATOM 1747 C CA . LEU A 1 244 ? -16.781 -23.141 -16.875 1 85 244 LEU A CA 1
ATOM 1748 C C . LEU A 1 244 ? -18.188 -22.641 -17.219 1 85 244 LEU A C 1
ATOM 1750 O O . LEU A 1 244 ? -18.359 -21.828 -18.141 1 85 244 LEU A O 1
ATOM 1754 N N . GLU A 1 245 ? -19.234 -23.25 -16.641 1 75.75 245 GLU A N 1
ATOM 1755 C CA . GLU A 1 245 ? -20.625 -22.781 -16.75 1 75.75 245 GLU A CA 1
ATOM 1756 C C . GLU A 1 245 ? -21.078 -22.141 -15.438 1 75.75 245 GLU A C 1
ATOM 1758 O O . GLU A 1 245 ? -20.812 -22.672 -14.352 1 75.75 245 GLU A O 1
ATOM 1763 N N . PHE A 1 246 ? -21.438 -20.906 -15.602 1 69.88 246 PHE A N 1
ATOM 1764 C CA . PHE A 1 246 ? -21.875 -20.219 -14.391 1 69.88 246 PHE A CA 1
ATOM 1765 C C . PHE A 1 246 ? -23.375 -19.984 -14.414 1 69.88 246 PHE A C 1
ATOM 1767 O O . PHE A 1 246 ? -23.969 -19.828 -15.484 1 69.88 246 PHE A O 1
ATOM 1774 N N . ASP A 1 247 ? -24.172 -20.422 -13.406 1 54.81 247 ASP A N 1
ATOM 1775 C CA . ASP A 1 247 ? -25.594 -20.125 -13.328 1 54.81 247 ASP A CA 1
ATOM 1776 C C . ASP A 1 247 ? -25.844 -18.609 -13.227 1 54.81 247 ASP A C 1
ATOM 1778 O O . ASP A 1 247 ? -25.359 -17.969 -12.297 1 54.81 247 ASP A O 1
ATOM 1782 N N . ASP A 1 248 ? -25.828 -18.016 -14.391 1 48.5 248 ASP A N 1
ATOM 1783 C CA . ASP A 1 248 ? -26.047 -16.578 -14.352 1 48.5 248 ASP A CA 1
ATOM 1784 C C . ASP A 1 248 ? -27.391 -16.234 -13.742 1 48.5 248 ASP A C 1
ATOM 1786 O O . ASP A 1 248 ? -27.891 -15.125 -13.906 1 48.5 248 ASP A O 1
ATOM 1790 N N . GLY A 1 249 ? -27.844 -17.016 -12.859 1 44.53 249 GLY A N 1
ATOM 1791 C CA . GLY A 1 249 ? -29.188 -16.719 -12.398 1 44.53 249 GLY A CA 1
ATOM 1792 C C . GLY A 1 249 ? -30.219 -16.75 -13.508 1 44.53 249 GLY A C 1
ATOM 1793 O O . GLY A 1 249 ? -31.422 -16.703 -13.25 1 44.53 249 GLY A O 1
ATOM 1794 N N . ASN A 1 250 ? -29.953 -16.156 -14.68 1 38.72 250 ASN A N 1
ATOM 1795 C CA . ASN A 1 250 ? -30.984 -16.25 -15.711 1 38.72 250 ASN A CA 1
ATOM 1796 C C . ASN A 1 250 ? -31.047 -17.641 -16.312 1 38.72 250 ASN A C 1
ATOM 1798 O O . ASN A 1 250 ? -30.016 -18.234 -16.609 1 38.72 250 ASN A O 1
ATOM 1802 N N . GLY A 1 251 ? -31.797 -18.656 -15.891 1 35.41 251 GLY A N 1
ATOM 1803 C CA . GLY A 1 251 ? -32.281 -19.953 -16.328 1 35.41 251 GLY A CA 1
ATOM 1804 C C . GLY A 1 251 ? -32.031 -20.203 -17.812 1 35.41 251 GLY A C 1
ATOM 1805 O O . GLY A 1 251 ? -32.375 -21.266 -18.328 1 35.41 251 GLY A O 1
ATOM 1806 N N . LEU A 1 252 ? -31.797 -19.25 -18.594 1 34.94 252 LEU A N 1
ATOM 1807 C CA . LEU A 1 252 ? -31.922 -19.422 -20.047 1 34.94 252 LEU A CA 1
ATOM 1808 C C . LEU A 1 252 ? -30.781 -20.25 -20.609 1 34.94 252 LEU A C 1
ATOM 1810 O O . LEU A 1 252 ? -30.969 -21 -21.562 1 34.94 252 LEU A O 1
ATOM 1814 N N . ASP A 1 253 ? -29.516 -20.188 -20.203 1 35.62 253 ASP A N 1
ATOM 1815 C CA . ASP A 1 253 ? -28.484 -20.844 -21 1 35.62 253 ASP A CA 1
ATOM 1816 C C . ASP A 1 253 ? -28.469 -22.359 -20.719 1 35.62 253 ASP A C 1
ATOM 1818 O O . ASP A 1 253 ? -27.672 -23.094 -21.297 1 35.62 253 ASP A O 1
ATOM 1822 N N . ARG A 1 254 ? -29.203 -22.859 -19.75 1 37.03 254 ARG A N 1
ATOM 1823 C CA . ARG A 1 254 ? -29.453 -24.297 -19.688 1 37.03 254 ARG A CA 1
ATOM 1824 C C . ARG A 1 254 ? -30.281 -24.766 -20.875 1 37.03 254 ARG A C 1
ATOM 1826 O O . ARG A 1 254 ? -30.422 -25.953 -21.109 1 37.03 254 ARG A O 1
ATOM 1833 N N . ILE A 1 255 ? -31.031 -23.719 -21.312 1 33.16 255 ILE A N 1
ATOM 1834 C CA . ILE A 1 255 ? -32.031 -24.094 -22.328 1 33.16 255 ILE A CA 1
ATOM 1835 C C . ILE A 1 255 ? -31.344 -24.281 -23.672 1 33.16 255 ILE A C 1
ATOM 1837 O O . ILE A 1 255 ? -31.797 -25.109 -24.484 1 33.16 255 ILE A O 1
ATOM 1841 N N . ARG A 1 256 ? -30.25 -23.547 -23.906 1 35.28 256 ARG A N 1
ATOM 1842 C CA . ARG A 1 256 ? -29.781 -23.609 -25.297 1 35.28 256 ARG A CA 1
ATOM 1843 C C . ARG A 1 256 ? -29.172 -24.969 -25.609 1 35.28 256 ARG A C 1
ATOM 1845 O O . ARG A 1 256 ? -29.359 -25.5 -26.703 1 35.28 256 ARG A O 1
ATOM 1852 N N . GLU A 1 257 ? -28.359 -25.484 -24.656 1 37.97 257 GLU A N 1
ATOM 1853 C CA . GLU A 1 257 ? -27.734 -26.75 -25.047 1 37.97 257 GLU A CA 1
ATOM 1854 C C . GLU A 1 257 ? -28.781 -27.859 -25.109 1 37.97 257 GLU A C 1
ATOM 1856 O O . GLU A 1 257 ? -28.625 -28.797 -25.906 1 37.97 257 GLU A O 1
ATOM 1861 N N . GLY A 1 258 ? -29.781 -27.688 -24.266 1 34.69 258 GLY A N 1
ATOM 1862 C CA . GLY A 1 258 ? -30.797 -28.703 -24.375 1 34.69 258 GLY A CA 1
ATOM 1863 C C . GLY A 1 258 ? -31.484 -28.703 -25.734 1 34.69 258 GLY A C 1
ATOM 1864 O O . GLY A 1 258 ? -31.859 -29.766 -26.25 1 34.69 258 GLY A O 1
ATOM 1865 N N . ILE A 1 259 ? -31.672 -27.453 -26.281 1 38.53 259 ILE A N 1
ATOM 1866 C CA . ILE A 1 259 ? -32.469 -27.422 -27.516 1 38.53 259 ILE A CA 1
ATOM 1867 C C . ILE A 1 259 ? -31.594 -27.844 -28.688 1 38.53 259 ILE A C 1
ATOM 1869 O O . ILE A 1 259 ? -32.094 -28.406 -29.672 1 38.53 259 ILE A O 1
ATOM 1873 N N . GLY A 1 260 ? -30.281 -27.406 -28.625 1 38.12 260 GLY A N 1
ATOM 1874 C CA . GLY A 1 260 ? -29.547 -27.719 -29.859 1 38.12 260 GLY A CA 1
ATOM 1875 C C . GLY A 1 260 ? -29.344 -29.203 -30.062 1 38.12 260 GLY A C 1
ATOM 1876 O O . GLY A 1 260 ? -28.781 -29.625 -31.078 1 38.12 260 GLY A O 1
ATOM 1877 N N . GLY A 1 261 ? -29.5 -29.984 -28.984 1 34.19 261 GLY A N 1
ATOM 1878 C CA . GLY A 1 261 ? -29.391 -31.406 -29.234 1 34.19 261 GLY A CA 1
ATOM 1879 C C . GLY A 1 261 ? -30.562 -31.969 -30.016 1 34.19 261 GLY A C 1
ATOM 1880 O O . GLY A 1 261 ? -30.578 -33.156 -30.328 1 34.19 261 GLY A O 1
ATOM 1881 N N . LEU A 1 262 ? -31.734 -31.25 -30.016 1 33.41 262 LEU A N 1
ATOM 1882 C CA . LEU A 1 262 ? -32.875 -31.906 -30.688 1 33.41 262 LEU A CA 1
ATOM 1883 C C . LEU A 1 262 ? -32.719 -31.797 -32.188 1 33.41 262 LEU A C 1
ATOM 1885 O O . LEU A 1 262 ? -33.438 -32.5 -32.938 1 33.41 262 LEU A O 1
ATOM 1889 N N . GLY A 1 263 ? -31.969 -30.719 -32.719 1 28.95 263 GLY A N 1
ATOM 1890 C CA . GLY A 1 263 ? -32.125 -30.625 -34.156 1 28.95 263 GLY A CA 1
ATOM 1891 C C . GLY A 1 263 ? -31.188 -31.562 -34.906 1 28.95 263 GLY A C 1
ATOM 1892 O O . GLY A 1 263 ? -31.234 -31.625 -36.156 1 28.95 263 GLY A O 1
ATOM 1893 N N . ARG A 1 264 ? -30.156 -32.219 -34.344 1 25.62 264 ARG A N 1
ATOM 1894 C CA . ARG A 1 264 ? -29.578 -33.156 -35.281 1 25.62 264 ARG A CA 1
ATOM 1895 C C . ARG A 1 264 ? -30.266 -34.5 -35.188 1 25.62 264 ARG A C 1
ATOM 1897 O O . ARG A 1 264 ? -30.719 -34.906 -34.125 1 25.62 264 ARG A O 1
ATOM 1904 N N . MET B 1 1 ? 2.357 19.062 24.578 1 80.38 1 MET B N 1
ATOM 1905 C CA . MET B 1 1 ? 1.764 19.047 23.25 1 80.38 1 MET B CA 1
ATOM 1906 C C . MET B 1 1 ? 2.613 18.219 22.281 1 80.38 1 MET B C 1
ATOM 1908 O O . MET B 1 1 ? 3.84 18.344 22.266 1 80.38 1 MET B O 1
ATOM 1912 N N . ILE B 1 2 ? 1.954 17.266 21.609 1 90.5 2 ILE B N 1
ATOM 1913 C CA . ILE B 1 2 ? 2.588 16.516 20.531 1 90.5 2 ILE B CA 1
ATOM 1914 C C . ILE B 1 2 ? 2.807 17.422 19.328 1 90.5 2 ILE B C 1
ATOM 1916 O O . ILE B 1 2 ? 1.894 18.141 18.906 1 90.5 2 ILE B O 1
ATOM 1920 N N . ARG B 1 3 ? 4.031 17.469 18.844 1 97 3 ARG B N 1
ATOM 1921 C CA . ARG B 1 3 ? 4.293 18.359 17.719 1 97 3 ARG B CA 1
ATOM 1922 C C . ARG B 1 3 ? 4.594 17.578 16.453 1 97 3 ARG B C 1
ATOM 1924 O O . ARG B 1 3 ? 4.414 18.094 15.344 1 97 3 ARG B O 1
ATOM 1931 N N . THR B 1 4 ? 5.113 16.406 16.609 1 98.69 4 THR B N 1
ATOM 1932 C CA . THR B 1 4 ? 5.434 15.578 15.445 1 98.69 4 THR B CA 1
ATOM 1933 C C . THR B 1 4 ? 4.684 14.25 15.5 1 98.69 4 THR B C 1
ATOM 1935 O O . THR B 1 4 ? 4.652 13.594 16.547 1 98.69 4 THR B O 1
ATOM 1938 N N . LEU B 1 5 ? 4.016 13.914 14.367 1 98.5 5 LEU B N 1
ATOM 1939 C CA . LEU B 1 5 ? 3.129 12.75 14.305 1 98.5 5 LEU B CA 1
ATOM 1940 C C . LEU B 1 5 ? 3.381 11.945 13.039 1 98.5 5 LEU B C 1
ATOM 1942 O O . LEU B 1 5 ? 3.414 12.5 11.938 1 98.5 5 LEU B O 1
ATOM 1946 N N . ALA B 1 6 ? 3.641 10.656 13.211 1 98.75 6 ALA B N 1
ATOM 1947 C CA . ALA B 1 6 ? 3.596 9.75 12.062 1 98.75 6 ALA B CA 1
ATOM 1948 C C . ALA B 1 6 ? 2.221 9.102 11.93 1 98.75 6 ALA B C 1
ATOM 1950 O O . ALA B 1 6 ? 1.729 8.477 12.875 1 98.75 6 ALA B O 1
ATOM 1951 N N . LEU B 1 7 ? 1.562 9.297 10.805 1 98.56 7 LEU B N 1
ATOM 1952 C CA . LEU B 1 7 ? 0.353 8.555 10.461 1 98.56 7 LEU B CA 1
ATOM 1953 C C . LEU B 1 7 ? 0.689 7.309 9.656 1 98.56 7 LEU B C 1
ATOM 1955 O O . LEU B 1 7 ? 1.124 7.402 8.508 1 98.56 7 LEU B O 1
ATOM 1959 N N . VAL B 1 8 ? 0.474 6.152 10.281 1 98.06 8 VAL B N 1
ATOM 1960 C CA . VAL B 1 8 ? 0.827 4.879 9.656 1 98.06 8 VAL B CA 1
ATOM 1961 C C . VAL B 1 8 ? -0.437 4.172 9.172 1 98.06 8 VAL B C 1
ATOM 1963 O O . VAL B 1 8 ? -1.303 3.818 9.977 1 98.06 8 VAL B O 1
ATOM 1966 N N . GLY B 1 9 ? -0.494 3.98 7.883 1 96.12 9 GLY B N 1
ATOM 1967 C CA . GLY B 1 9 ? -1.579 3.166 7.359 1 96.12 9 GLY B CA 1
ATOM 1968 C C . GLY B 1 9 ? -1.377 1.681 7.59 1 96.12 9 GLY B C 1
ATOM 1969 O O . GLY B 1 9 ? -0.266 1.169 7.438 1 96.12 9 GLY B O 1
ATOM 1970 N N . VAL B 1 10 ? -2.447 0.993 7.891 1 92.88 10 VAL B N 1
ATOM 1971 C CA . VAL B 1 10 ? -2.328 -0.428 8.195 1 92.88 10 VAL B CA 1
ATOM 1972 C C . VAL B 1 10 ? -2.344 -1.24 6.906 1 92.88 10 VAL B C 1
ATOM 1974 O O . VAL B 1 10 ? -2.016 -2.43 6.906 1 92.88 10 VAL B O 1
ATOM 1977 N N . ALA B 1 11 ? -2.797 -0.632 5.891 1 84.06 11 ALA B N 1
ATOM 1978 C CA . ALA B 1 11 ? -2.812 -1.187 4.539 1 84.06 11 ALA B CA 1
ATOM 1979 C C . ALA B 1 11 ? -2.748 -0.079 3.49 1 84.06 11 ALA B C 1
ATOM 1981 O O . ALA B 1 11 ? -2.857 1.104 3.82 1 84.06 11 ALA B O 1
ATOM 1982 N N . GLY B 1 12 ? -2.445 -0.508 2.273 1 80.75 12 GLY B N 1
ATOM 1983 C CA . GLY B 1 12 ? -2.547 0.446 1.18 1 80.75 12 GLY B CA 1
ATOM 1984 C C . GLY B 1 12 ? -3.975 0.854 0.874 1 80.75 12 GLY B C 1
ATOM 1985 O O . GLY B 1 12 ? -4.906 0.065 1.06 1 80.75 12 GLY B O 1
ATOM 1986 N N . GLY B 1 13 ? -4.113 2.086 0.477 1 80 13 GLY B N 1
ATOM 1987 C CA . GLY B 1 13 ? -5.402 2.533 -0.029 1 80 13 GLY B CA 1
ATOM 1988 C C . GLY B 1 13 ? -6.41 2.814 1.07 1 80 13 GLY B C 1
ATOM 1989 O O . GLY B 1 13 ? -7.59 3.039 0.796 1 80 13 GLY B O 1
ATOM 1990 N N . VAL B 1 14 ? -5.977 2.885 2.268 1 86.5 14 VAL B N 1
ATOM 1991 C CA . VAL B 1 14 ? -6.922 3.018 3.371 1 86.5 14 VAL B CA 1
ATOM 1992 C C . VAL B 1 14 ? -7.16 4.496 3.672 1 86.5 14 VAL B C 1
ATOM 1994 O O . VAL B 1 14 ? -7.898 4.836 4.598 1 86.5 14 VAL B O 1
ATOM 1997 N N . GLY B 1 15 ? -6.438 5.426 2.977 1 90.25 15 GLY B N 1
ATOM 1998 C CA . GLY B 1 15 ? -6.707 6.852 3.105 1 90.25 15 GLY B CA 1
ATOM 1999 C C . GLY B 1 15 ? -5.68 7.578 3.955 1 90.25 15 GLY B C 1
ATOM 2000 O O . GLY B 1 15 ? -5.945 8.664 4.469 1 90.25 15 GLY B O 1
ATOM 2001 N N . THR B 1 16 ? -4.527 7.043 4.148 1 95.19 16 THR B N 1
ATOM 2002 C CA . THR B 1 16 ? -3.512 7.621 5.02 1 95.19 16 THR B CA 1
ATOM 2003 C C . THR B 1 16 ? -3.049 8.977 4.484 1 95.19 16 THR B C 1
ATOM 2005 O O . THR B 1 16 ? -3.016 9.961 5.223 1 95.19 16 THR B O 1
ATOM 2008 N N . THR B 1 17 ? -2.688 9.062 3.184 1 95.06 17 THR B N 1
ATOM 2009 C CA . THR B 1 17 ? -2.242 10.312 2.574 1 95.06 17 THR B CA 1
ATOM 2010 C C . THR B 1 17 ? -3.336 11.375 2.658 1 95.06 17 THR B C 1
ATOM 2012 O O . THR B 1 17 ? -3.076 12.5 3.07 1 95.06 17 THR B O 1
ATOM 2015 N N . ARG B 1 18 ? -4.523 11 2.332 1 94.25 18 ARG B N 1
ATOM 2016 C CA . ARG B 1 18 ? -5.656 11.914 2.426 1 94.25 18 ARG B CA 1
ATOM 2017 C C . ARG B 1 18 ? -5.84 12.414 3.855 1 94.25 18 ARG B C 1
ATOM 2019 O O . ARG B 1 18 ? -6.031 13.609 4.078 1 94.25 18 ARG B O 1
ATOM 2026 N N . THR B 1 19 ? -5.797 11.531 4.758 1 97.12 19 THR B N 1
ATOM 2027 C CA . THR B 1 19 ? -5.953 11.891 6.16 1 97.12 19 THR B CA 1
ATOM 2028 C C . THR B 1 19 ? -4.863 12.867 6.598 1 97.12 19 THR B C 1
ATOM 2030 O O . THR B 1 19 ? -5.141 13.844 7.297 1 97.12 19 THR B O 1
ATOM 2033 N N . ALA B 1 20 ? -3.656 12.617 6.234 1 98.38 20 ALA B N 1
ATOM 2034 C CA . ALA B 1 20 ? -2.543 13.492 6.586 1 98.38 20 ALA B CA 1
ATOM 2035 C C . ALA B 1 20 ? -2.777 14.906 6.07 1 98.38 20 ALA B C 1
ATOM 2037 O O . ALA B 1 20 ? -2.607 15.883 6.812 1 98.38 20 ALA B O 1
ATOM 2038 N N . VAL B 1 21 ? -3.213 15.008 4.855 1 98 21 VAL B N 1
ATOM 2039 C CA . VAL B 1 21 ? -3.412 16.312 4.223 1 98 21 VAL B CA 1
ATOM 2040 C C . VAL B 1 21 ? -4.586 17.031 4.875 1 98 21 VAL B C 1
ATOM 2042 O O . VAL B 1 21 ? -4.512 18.234 5.152 1 98 21 VAL B O 1
ATOM 2045 N N . GLU B 1 22 ? -5.664 16.328 5.137 1 97.5 22 GLU B N 1
ATOM 2046 C CA . GLU B 1 22 ? -6.824 16.938 5.781 1 97.5 22 GLU B CA 1
ATOM 2047 C C . GLU B 1 22 ? -6.488 17.406 7.191 1 97.5 22 GLU B C 1
ATOM 2049 O O . GLU B 1 22 ? -6.922 18.484 7.613 1 97.5 22 GLU B O 1
ATOM 2054 N N . CYS B 1 23 ? -5.734 16.594 7.918 1 98.12 23 CYS B N 1
ATOM 2055 C CA . CYS B 1 23 ? -5.309 17 9.25 1 98.12 23 CYS B CA 1
ATOM 2056 C C . CYS B 1 23 ? -4.438 18.25 9.203 1 98.12 23 CYS B C 1
ATOM 2058 O O . CYS B 1 23 ? -4.602 19.156 10.016 1 98.12 23 CYS B O 1
ATOM 2060 N N . ALA B 1 24 ? -3.529 18.25 8.25 1 98.31 24 ALA B N 1
ATOM 2061 C CA . ALA B 1 24 ? -2.666 19.422 8.086 1 98.31 24 ALA B CA 1
ATOM 2062 C C . ALA B 1 24 ? -3.488 20.672 7.789 1 98.31 24 ALA B C 1
ATOM 2064 O O . ALA B 1 24 ? -3.207 21.734 8.328 1 98.31 24 ALA B O 1
ATOM 2065 N N . ALA B 1 25 ? -4.5 20.516 7.008 1 96.94 25 ALA B N 1
ATOM 2066 C CA . ALA B 1 25 ? -5.363 21.641 6.664 1 96.94 25 ALA B CA 1
ATOM 2067 C C . ALA B 1 25 ? -6.098 22.172 7.895 1 96.94 25 ALA B C 1
ATOM 2069 O O . ALA B 1 25 ? -6.191 23.375 8.094 1 96.94 25 ALA B O 1
ATOM 2070 N N . ILE B 1 26 ? -6.598 21.281 8.672 1 96.12 26 ILE B N 1
ATOM 2071 C CA . ILE B 1 26 ? -7.316 21.672 9.883 1 96.12 26 ILE B CA 1
ATOM 2072 C C . ILE B 1 26 ? -6.375 22.422 10.82 1 96.12 26 ILE B C 1
ATOM 2074 O O . ILE B 1 26 ? -6.75 23.453 11.391 1 96.12 26 ILE B O 1
ATOM 2078 N N . LEU B 1 27 ? -5.176 21.906 10.977 1 96.69 27 LEU B N 1
ATOM 2079 C CA . LEU B 1 27 ? -4.188 22.578 11.82 1 96.69 27 LEU B CA 1
ATOM 2080 C C . LEU B 1 27 ? -3.875 23.969 11.281 1 96.69 27 LEU B C 1
ATOM 2082 O O . LEU B 1 27 ? -3.754 24.922 12.055 1 96.69 27 LEU B O 1
ATOM 2086 N N . ALA B 1 28 ? -3.758 24.062 10.016 1 96.12 28 ALA B N 1
ATOM 2087 C CA . ALA B 1 28 ? -3.484 25.359 9.398 1 96.12 28 ALA B CA 1
ATOM 2088 C C . ALA B 1 28 ? -4.641 26.328 9.617 1 96.12 28 ALA B C 1
ATOM 2090 O O . ALA B 1 28 ? -4.426 27.516 9.859 1 96.12 28 ALA B O 1
ATOM 2091 N N . LEU B 1 29 ? -5.848 25.844 9.531 1 91.81 29 LEU B N 1
ATOM 2092 C CA . LEU B 1 29 ? -7.02 26.688 9.773 1 91.81 29 LEU B CA 1
ATOM 2093 C C . LEU B 1 29 ? -7.027 27.203 11.203 1 91.81 29 LEU B C 1
ATOM 2095 O O . LEU B 1 29 ? -7.625 28.25 11.484 1 91.81 29 LEU B O 1
ATOM 2099 N N . ASP B 1 30 ? -6.379 26.453 12.031 1 92.44 30 ASP B N 1
ATOM 2100 C CA . ASP B 1 30 ? -6.234 26.875 13.422 1 92.44 30 ASP B CA 1
ATOM 2101 C C . ASP B 1 30 ? -5.027 27.812 13.594 1 92.44 30 ASP B C 1
ATOM 2103 O O . ASP B 1 30 ? -4.605 28.078 14.719 1 92.44 30 ASP B O 1
ATOM 2107 N N . GLY B 1 31 ? -4.352 28.188 12.516 1 93.31 31 GLY B N 1
ATOM 2108 C CA . GLY B 1 31 ? -3.293 29.172 12.531 1 93.31 31 GLY B CA 1
ATOM 2109 C C . GLY B 1 31 ? -1.908 28.578 12.664 1 93.31 31 GLY B C 1
ATOM 2110 O O . GLY B 1 31 ? -0.929 29.297 12.875 1 93.31 31 GLY B O 1
ATOM 2111 N N . ARG B 1 32 ? -1.771 27.297 12.547 1 95.81 32 ARG B N 1
ATOM 2112 C CA . ARG B 1 32 ? -0.495 26.609 12.742 1 95.81 32 ARG B CA 1
ATOM 2113 C C . ARG B 1 32 ? 0.204 26.375 11.414 1 95.81 32 ARG B C 1
ATOM 2115 O O . ARG B 1 32 ? -0.445 26.047 10.414 1 95.81 32 ARG B O 1
ATOM 2122 N N . ASP B 1 33 ? 1.524 26.562 11.414 1 97.69 33 ASP B N 1
ATOM 2123 C CA . ASP B 1 33 ? 2.34 26.141 10.273 1 97.69 33 ASP B CA 1
ATOM 2124 C C . ASP B 1 33 ? 2.65 24.641 10.352 1 97.69 33 ASP B C 1
ATOM 2126 O O . ASP B 1 33 ? 3.156 24.156 11.359 1 97.69 33 ASP B O 1
ATOM 2130 N N . VAL B 1 34 ? 2.332 23.953 9.258 1 98.62 34 VAL B N 1
ATOM 2131 C CA . VAL B 1 34 ? 2.404 22.5 9.289 1 98.62 34 VAL B CA 1
ATOM 2132 C C . VAL B 1 34 ? 3.254 22 8.125 1 98.62 34 VAL B C 1
ATOM 2134 O O . VAL B 1 34 ? 3.107 22.469 6.992 1 98.62 34 VAL B O 1
ATOM 2137 N N . ALA B 1 35 ? 4.191 21.094 8.367 1 98.88 35 ALA B N 1
ATOM 2138 C CA . ALA B 1 35 ? 4.91 20.375 7.324 1 98.88 35 ALA B CA 1
ATOM 2139 C C . ALA B 1 35 ? 4.434 18.922 7.246 1 98.88 35 ALA B C 1
ATOM 2141 O O . ALA B 1 35 ? 4.195 18.281 8.273 1 98.88 35 ALA B O 1
ATOM 2142 N N . VAL B 1 36 ? 4.25 18.438 6.012 1 98.88 36 VAL B N 1
ATOM 2143 C CA . VAL B 1 36 ? 3.922 17.031 5.777 1 98.88 36 VAL B CA 1
ATOM 2144 C C . VAL B 1 36 ? 5.035 16.375 4.977 1 98.88 36 VAL B C 1
ATOM 2146 O O . VAL B 1 36 ? 5.332 16.781 3.852 1 98.88 36 VAL B O 1
ATOM 2149 N N . LEU B 1 37 ? 5.691 15.391 5.527 1 98.94 37 LEU B N 1
ATOM 2150 C CA . LEU B 1 37 ? 6.762 14.648 4.863 1 98.94 37 LEU B CA 1
ATOM 2151 C C . LEU B 1 37 ? 6.266 13.297 4.379 1 98.94 37 LEU B C 1
ATOM 2153 O O . LEU B 1 37 ? 5.508 12.617 5.082 1 98.94 37 LEU B O 1
ATOM 2157 N N . ASP B 1 38 ? 6.758 12.883 3.225 1 98.62 38 ASP B N 1
ATOM 2158 C CA . ASP B 1 38 ? 6.281 11.68 2.547 1 98.62 38 ASP B CA 1
ATOM 2159 C C . ASP B 1 38 ? 7.258 10.523 2.734 1 98.62 38 ASP B C 1
ATOM 2161 O O . ASP B 1 38 ? 8.367 10.547 2.195 1 98.62 38 ASP B O 1
ATOM 2165 N N . ALA B 1 39 ? 6.805 9.484 3.457 1 98.19 39 ALA B N 1
ATOM 2166 C CA . ALA B 1 39 ? 7.605 8.273 3.596 1 98.19 39 ALA B CA 1
ATOM 2167 C C . ALA B 1 39 ? 7.027 7.137 2.758 1 98.19 39 ALA B C 1
ATOM 2169 O O . ALA B 1 39 ? 7.52 6.008 2.805 1 98.19 39 ALA B O 1
ATOM 2170 N N . ALA B 1 40 ? 6.012 7.418 2.012 1 95.75 40 ALA B N 1
ATOM 2171 C CA . ALA B 1 40 ? 5.371 6.414 1.164 1 95.75 40 ALA B CA 1
ATOM 2172 C C . ALA B 1 40 ? 5.965 6.43 -0.243 1 95.75 40 ALA B C 1
ATOM 2174 O O . ALA B 1 40 ? 5.273 6.766 -1.21 1 95.75 40 ALA B O 1
ATOM 2175 N N . TYR B 1 41 ? 7.133 5.844 -0.412 1 94.88 41 TYR B N 1
ATOM 2176 C CA . TYR B 1 41 ? 7.922 5.934 -1.637 1 94.88 41 TYR B CA 1
ATOM 2177 C C . TYR B 1 41 ? 7.281 5.121 -2.756 1 94.88 41 TYR B C 1
ATOM 2179 O O . TYR B 1 41 ? 7.523 5.383 -3.938 1 94.88 41 TYR B O 1
ATOM 2187 N N . ALA B 1 42 ? 6.496 4.141 -2.402 1 89.44 42 ALA B N 1
ATOM 2188 C CA . ALA B 1 42 ? 5.945 3.248 -3.42 1 89.44 42 ALA B CA 1
ATOM 2189 C C . ALA B 1 42 ? 4.797 3.916 -4.172 1 89.44 42 ALA B C 1
ATOM 2191 O O . ALA B 1 42 ? 4.668 3.762 -5.387 1 89.44 42 ALA B O 1
ATOM 2192 N N . THR B 1 43 ? 4.004 4.688 -3.508 1 87.75 43 THR B N 1
ATOM 2193 C CA . THR B 1 43 ? 2.803 5.238 -4.121 1 87.75 43 THR B CA 1
ATOM 2194 C C . THR B 1 43 ? 3.004 6.707 -4.48 1 87.75 43 THR B C 1
ATOM 2196 O O . THR B 1 43 ? 2.504 7.176 -5.504 1 87.75 43 THR B O 1
ATOM 2199 N N . GLN B 1 44 ? 3.771 7.379 -3.645 1 90.5 44 GLN B N 1
ATOM 2200 C CA . GLN B 1 44 ? 4.109 8.781 -3.898 1 90.5 44 GLN B CA 1
ATOM 2201 C C . GLN B 1 44 ? 2.854 9.633 -4.047 1 90.5 44 GLN B C 1
ATOM 2203 O O . GLN B 1 44 ? 2.779 10.484 -4.93 1 90.5 44 GLN B O 1
ATOM 2208 N N . GLY B 1 45 ? 1.885 9.352 -3.191 1 90.88 45 GLY B N 1
ATOM 2209 C CA . GLY B 1 45 ? 0.574 9.977 -3.303 1 90.88 45 GLY B CA 1
ATOM 2210 C C . GLY B 1 45 ? 0.576 11.445 -2.932 1 90.88 45 GLY B C 1
ATOM 2211 O O . GLY B 1 45 ? -0.24 12.219 -3.436 1 90.88 45 GLY B O 1
ATOM 2212 N N . LEU B 1 46 ? 1.453 11.836 -2.086 1 95.38 46 LEU B N 1
ATOM 2213 C CA . LEU B 1 46 ? 1.486 13.219 -1.609 1 95.38 46 LEU B CA 1
ATOM 2214 C C . LEU B 1 46 ? 1.76 14.18 -2.758 1 95.38 46 LEU B C 1
ATOM 2216 O O . LEU B 1 46 ? 1.251 15.305 -2.764 1 95.38 46 LEU B O 1
ATOM 2220 N N . SER B 1 47 ? 2.521 13.75 -3.734 1 93.94 47 SER B N 1
ATOM 2221 C CA . SER B 1 47 ? 2.885 14.609 -4.859 1 93.94 47 SER B CA 1
ATOM 2222 C C . SER B 1 47 ? 1.663 14.961 -5.699 1 93.94 47 SER B C 1
ATOM 2224 O O . SER B 1 47 ? 1.672 15.961 -6.426 1 93.94 47 SER B O 1
ATOM 2226 N N . GLU B 1 48 ? 0.627 14.227 -5.586 1 90.44 48 GLU B N 1
ATOM 2227 C CA . GLU B 1 48 ? -0.561 14.43 -6.406 1 90.44 48 GLU B CA 1
ATOM 2228 C C . GLU B 1 48 ? -1.352 15.648 -5.945 1 90.44 48 GLU B C 1
ATOM 2230 O O . GLU B 1 48 ? -2.236 16.125 -6.66 1 90.44 48 GLU B O 1
ATOM 2235 N N . TYR B 1 49 ? -1.027 16.125 -4.797 1 93.69 49 TYR B N 1
ATOM 2236 C CA . TYR B 1 49 ? -1.712 17.297 -4.273 1 93.69 49 TYR B CA 1
ATOM 2237 C C . TYR B 1 49 ? -1.074 18.578 -4.797 1 93.69 49 TYR B C 1
ATOM 2239 O O . TYR B 1 49 ? -1.566 19.672 -4.527 1 93.69 49 TYR B O 1
ATOM 2247 N N . LEU B 1 50 ? 0.008 18.453 -5.441 1 93.06 50 LEU B N 1
ATOM 2248 C CA . LEU B 1 50 ? 0.766 19.609 -5.906 1 93.06 50 LEU B CA 1
ATOM 2249 C C . LEU B 1 50 ? 0.672 19.75 -7.422 1 93.06 50 LEU B C 1
ATOM 2251 O O . LEU B 1 50 ? 0.731 18.75 -8.148 1 93.06 50 LEU B O 1
ATOM 2255 N N . PRO B 1 51 ? 0.496 21.125 -7.703 1 84.75 51 PRO B N 1
ATOM 2256 C CA . PRO B 1 51 ? 0.544 21.375 -9.148 1 84.75 51 PRO B CA 1
ATOM 2257 C C . PRO B 1 51 ? 1.972 21.453 -9.688 1 84.75 51 PRO B C 1
ATOM 2259 O O . PRO B 1 51 ? 2.867 21.938 -8.992 1 84.75 51 PRO B O 1
ATOM 2262 N N . GLY B 1 52 ? 2.379 20.688 -10.562 1 79.62 52 GLY B N 1
ATOM 2263 C CA . GLY B 1 52 ? 3.635 20.969 -11.242 1 79.62 52 GLY B CA 1
ATOM 2264 C C . GLY B 1 52 ? 4.73 19.969 -10.906 1 79.62 52 GLY B C 1
ATOM 2265 O O . GLY B 1 52 ? 4.449 18.844 -10.516 1 79.62 52 GLY B O 1
ATOM 2266 N N . ARG B 1 53 ? 5.98 20.609 -10.977 1 84.94 53 ARG B N 1
ATOM 2267 C CA . ARG B 1 53 ? 7.172 19.781 -10.844 1 84.94 53 ARG B CA 1
ATOM 2268 C C . ARG B 1 53 ? 7.629 19.703 -9.391 1 84.94 53 ARG B C 1
ATOM 2270 O O . ARG B 1 53 ? 7.574 20.703 -8.672 1 84.94 53 ARG B O 1
ATOM 2277 N N . VAL B 1 54 ? 8.008 18.594 -8.914 1 92.81 54 VAL B N 1
ATOM 2278 C CA . VAL B 1 54 ? 8.586 18.312 -7.605 1 92.81 54 VAL B CA 1
ATOM 2279 C C . VAL B 1 54 ? 10.07 18 -7.75 1 92.81 54 VAL B C 1
ATOM 2281 O O . VAL B 1 54 ? 10.438 16.859 -8.07 1 92.81 54 VAL B O 1
ATOM 2284 N N . ASP B 1 55 ? 10.852 18.984 -7.633 1 93.94 55 ASP B N 1
ATOM 2285 C CA . ASP B 1 55 ? 12.297 18.828 -7.75 1 93.94 55 ASP B CA 1
ATOM 2286 C C . ASP B 1 55 ? 13.023 19.922 -6.957 1 93.94 55 ASP B C 1
ATOM 2288 O O . ASP B 1 55 ? 12.836 21.109 -7.207 1 93.94 55 ASP B O 1
ATOM 2292 N N . PRO B 1 56 ? 13.859 19.5 -6.027 1 97.31 56 PRO B N 1
ATOM 2293 C CA . PRO B 1 56 ? 14.094 18.125 -5.559 1 97.31 56 PRO B CA 1
ATOM 2294 C C . PRO B 1 56 ? 12.922 17.562 -4.754 1 97.31 56 PRO B C 1
ATOM 2296 O O . PRO B 1 56 ? 12.141 18.328 -4.184 1 97.31 56 PRO B O 1
ATOM 2299 N N . ASP B 1 57 ? 12.758 16.266 -4.809 1 97.69 57 ASP B N 1
ATOM 2300 C CA . ASP B 1 57 ? 11.805 15.617 -3.914 1 97.69 57 ASP B CA 1
ATOM 2301 C C . ASP B 1 57 ? 12.477 15.172 -2.621 1 97.69 57 ASP B C 1
ATOM 2303 O O . ASP B 1 57 ? 13.68 15.367 -2.441 1 97.69 57 ASP B O 1
ATOM 2307 N N . LEU B 1 58 ? 11.711 14.672 -1.748 1 98.5 58 LEU B N 1
ATOM 2308 C CA . LEU B 1 58 ? 12.219 14.328 -0.424 1 98.5 58 LEU B CA 1
ATOM 2309 C C . LEU B 1 58 ? 13.289 13.242 -0.515 1 98.5 58 LEU B C 1
ATOM 2311 O O . LEU B 1 58 ? 14.25 13.25 0.257 1 98.5 58 LEU B O 1
ATOM 2315 N N . THR B 1 59 ? 13.133 12.258 -1.44 1 98.19 59 THR B N 1
ATOM 2316 C CA . THR B 1 59 ? 14.125 11.203 -1.593 1 98.19 59 THR B CA 1
ATOM 2317 C C . THR B 1 59 ? 15.477 11.789 -1.992 1 98.19 59 THR B C 1
ATOM 2319 O O . THR B 1 59 ? 16.516 11.352 -1.496 1 98.19 59 THR B O 1
ATOM 2322 N N . ASP B 1 60 ? 15.445 12.75 -2.879 1 98.38 60 ASP B N 1
ATOM 2323 C CA . ASP B 1 60 ? 16.672 13.438 -3.285 1 98.38 60 ASP B CA 1
ATOM 2324 C C . ASP B 1 60 ? 17.312 14.148 -2.1 1 98.38 60 ASP B C 1
ATOM 2326 O O . ASP B 1 60 ? 18.531 14.102 -1.929 1 98.38 60 ASP B O 1
ATOM 2330 N N . LEU B 1 61 ? 16.547 14.789 -1.297 1 98.56 61 LEU B N 1
ATOM 2331 C CA . LEU B 1 61 ? 17.047 15.539 -0.153 1 98.56 61 LEU B CA 1
ATOM 2332 C C . LEU B 1 61 ? 17.625 14.594 0.902 1 98.56 61 LEU B C 1
ATOM 2334 O O . LEU B 1 61 ? 18.531 14.969 1.653 1 98.56 61 LEU B O 1
ATOM 2338 N N . CYS B 1 62 ? 17.078 13.336 1.02 1 98.56 62 CYS B N 1
ATOM 2339 C CA . CYS B 1 62 ? 17.609 12.359 1.959 1 98.56 62 CYS B CA 1
ATOM 2340 C C . CYS B 1 62 ? 18.953 11.797 1.469 1 98.56 62 CYS B C 1
ATOM 2342 O O . CYS B 1 62 ? 19.75 11.289 2.262 1 98.56 62 CYS B O 1
ATOM 2344 N N . LEU B 1 63 ? 19.172 11.852 0.15 1 98.38 63 LEU B N 1
ATOM 2345 C CA . LEU B 1 63 ? 20.422 11.367 -0.436 1 98.38 63 LEU B CA 1
ATOM 2346 C C . LEU B 1 63 ? 21.469 12.477 -0.477 1 98.38 63 LEU B C 1
ATOM 2348 O O . LEU B 1 63 ? 22.656 12.203 -0.684 1 98.38 63 LEU B O 1
ATOM 2352 N N . HIS B 1 64 ? 21.047 13.711 -0.322 1 98.19 64 HIS B N 1
ATOM 2353 C CA . HIS B 1 64 ? 21.922 14.875 -0.349 1 98.19 64 HIS B CA 1
ATOM 2354 C C . HIS B 1 64 ? 21.734 15.727 0.904 1 98.19 64 HIS B C 1
ATOM 2356 O O . HIS B 1 64 ? 21.219 16.844 0.831 1 98.19 64 HIS B O 1
ATOM 2362 N N . PRO B 1 65 ? 22.297 15.211 2.023 1 96.19 65 PRO B N 1
ATOM 2363 C CA . PRO B 1 65 ? 22.047 15.844 3.322 1 96.19 65 PRO B CA 1
ATOM 2364 C C . PRO B 1 65 ? 22.578 17.266 3.391 1 96.19 65 PRO B C 1
ATOM 2366 O O . PRO B 1 65 ? 22.203 18.031 4.289 1 96.19 65 PRO B O 1
ATOM 2369 N N . GLU B 1 66 ? 23.422 17.672 2.506 1 96.88 66 GLU B N 1
ATOM 2370 C CA . GLU B 1 66 ? 23.969 19.016 2.482 1 96.88 66 GLU B CA 1
ATOM 2371 C C . GLU B 1 66 ? 22.922 20.031 2.014 1 96.88 66 GLU B C 1
ATOM 2373 O O . GLU B 1 66 ? 23.094 21.234 2.215 1 96.88 66 GLU B O 1
ATOM 2378 N N . ARG B 1 67 ? 21.906 19.656 1.371 1 98 67 ARG B N 1
ATOM 2379 C CA . ARG B 1 67 ? 20.828 20.531 0.919 1 98 67 ARG B CA 1
ATOM 2380 C C . ARG B 1 67 ? 19.797 20.734 2.016 1 98 67 ARG B C 1
ATOM 2382 O O . ARG B 1 67 ? 19.453 19.781 2.74 1 98 67 ARG B O 1
ATOM 2389 N N . PRO B 1 68 ? 19.312 21.906 2.174 1 98.25 68 PRO B N 1
ATOM 2390 C CA . PRO B 1 68 ? 18.297 22.141 3.203 1 98.25 68 PRO B CA 1
ATOM 2391 C C . PRO B 1 68 ? 16.938 21.562 2.828 1 98.25 68 PRO B C 1
ATOM 2393 O O . PRO B 1 68 ? 16.594 21.484 1.644 1 98.25 68 PRO B O 1
ATOM 2396 N N . LEU B 1 69 ? 16.141 21.188 3.793 1 98.56 69 LEU B N 1
ATOM 2397 C CA . LEU B 1 69 ? 14.789 20.672 3.584 1 98.56 69 LEU B CA 1
ATOM 2398 C C . LEU B 1 69 ? 13.93 21.656 2.814 1 98.56 69 LEU B C 1
ATOM 2400 O O . LEU B 1 69 ? 13.086 21.266 2.01 1 98.56 69 LEU B O 1
ATOM 2404 N N . ALA B 1 70 ? 14.18 22.922 3.037 1 98.25 70 ALA B N 1
ATOM 2405 C CA . ALA B 1 70 ? 13.391 24 2.451 1 98.25 70 ALA B CA 1
ATOM 2406 C C . ALA B 1 70 ? 13.383 23.906 0.928 1 98.25 70 ALA B C 1
ATOM 2408 O O . ALA B 1 70 ? 12.406 24.297 0.283 1 98.25 70 ALA B O 1
ATOM 2409 N N . ASP B 1 71 ? 14.438 23.297 0.342 1 98.06 71 ASP B N 1
ATOM 2410 C CA . ASP B 1 71 ? 14.555 23.188 -1.109 1 98.06 71 ASP B CA 1
ATOM 2411 C C . ASP B 1 71 ? 13.453 22.281 -1.675 1 98.06 71 ASP B C 1
ATOM 2413 O O . ASP B 1 71 ? 13.125 22.375 -2.859 1 98.06 71 ASP B O 1
ATOM 2417 N N . GLY B 1 72 ? 12.898 21.406 -0.864 1 98.06 72 GLY B N 1
ATOM 2418 C CA . GLY B 1 72 ? 11.945 20.422 -1.356 1 98.06 72 GLY B CA 1
ATOM 2419 C C . GLY B 1 72 ? 10.547 20.625 -0.796 1 98.06 72 GLY B C 1
ATOM 2420 O O . GLY B 1 72 ? 9.688 19.75 -0.957 1 98.06 72 GLY B O 1
ATOM 2421 N N . LEU B 1 73 ? 10.305 21.734 -0.09 1 98.25 73 LEU B N 1
ATOM 2422 C CA . LEU B 1 73 ? 8.992 22.031 0.466 1 98.25 73 LEU B CA 1
ATOM 2423 C C . LEU B 1 73 ? 8.133 22.797 -0.546 1 98.25 73 LEU B C 1
ATOM 2425 O O . LEU B 1 73 ? 8.625 23.703 -1.226 1 98.25 73 LEU B O 1
ATOM 2429 N N . HIS B 1 74 ? 6.883 22.375 -0.651 1 97.81 74 HIS B N 1
ATOM 2430 C CA . HIS B 1 74 ? 5.906 23 -1.533 1 97.81 74 HIS B CA 1
ATOM 2431 C C . HIS B 1 74 ? 4.652 23.406 -0.765 1 97.81 74 HIS B C 1
ATOM 2433 O O . HIS B 1 74 ? 4.051 22.594 -0.068 1 97.81 74 HIS B O 1
ATOM 2439 N N . ASP B 1 75 ? 4.223 24.625 -0.97 1 96 75 ASP B N 1
ATOM 2440 C CA . ASP B 1 75 ? 3.057 25.109 -0.249 1 96 75 ASP B CA 1
ATOM 2441 C C . ASP B 1 75 ? 1.769 24.516 -0.812 1 96 75 ASP B C 1
ATOM 2443 O O . ASP B 1 75 ? 1.594 24.438 -2.029 1 96 75 ASP B O 1
ATOM 2447 N N . LEU B 1 76 ? 0.979 24.047 0.083 1 95.81 76 LEU B N 1
ATOM 2448 C CA . LEU B 1 76 ? -0.36 23.578 -0.269 1 95.81 76 LEU B CA 1
ATOM 2449 C C . LEU B 1 76 ? -1.383 24.703 -0.086 1 95.81 76 LEU B C 1
ATOM 2451 O O . LEU B 1 76 ? -1.438 25.328 0.973 1 95.81 76 LEU B O 1
ATOM 2455 N N . GLU B 1 77 ? -2.188 24.953 -1.117 1 89.12 77 GLU B N 1
ATOM 2456 C CA . GLU B 1 77 ? -3.234 25.969 -1.013 1 89.12 77 GLU B CA 1
ATOM 2457 C C . GLU B 1 77 ? -4.414 25.469 -0.19 1 89.12 77 GLU B C 1
ATOM 2459 O O . GLU B 1 77 ? -4.941 24.375 -0.453 1 89.12 77 GLU B O 1
ATOM 2464 N N . ILE B 1 78 ? -4.754 26.219 0.796 1 87.31 78 ILE B N 1
ATOM 2465 C CA . ILE B 1 78 ? -5.914 25.922 1.628 1 87.31 78 ILE B CA 1
ATOM 2466 C C . ILE B 1 78 ? -7.02 26.938 1.361 1 87.31 78 ILE B C 1
ATOM 2468 O O . ILE B 1 78 ? -6.84 28.141 1.588 1 87.31 78 ILE B O 1
ATOM 2472 N N . ASP B 1 79 ? -8.055 26.625 0.533 1 73.25 79 ASP B N 1
ATOM 2473 C CA . ASP B 1 79 ? -9.148 27.562 0.239 1 73.25 79 ASP B CA 1
ATOM 2474 C C . ASP B 1 79 ? -10.008 27.797 1.475 1 73.25 79 ASP B C 1
ATOM 2476 O O . ASP B 1 79 ? -10.703 26.891 1.943 1 73.25 79 ASP B O 1
ATOM 2480 N N . ALA B 1 80 ? -9.719 28.781 2.238 1 60.16 80 ALA B N 1
ATOM 2481 C CA . ALA B 1 80 ? -10.555 29.125 3.387 1 60.16 80 ALA B CA 1
ATOM 2482 C C . ALA B 1 80 ? -11.906 29.656 2.936 1 60.16 80 ALA B C 1
ATOM 2484 O O . ALA B 1 80 ? -12.016 30.312 1.898 1 60.16 80 ALA B O 1
ATOM 2485 N N . PRO B 1 81 ? -13.078 29.016 3.332 1 54.34 81 PRO B N 1
ATOM 2486 C CA . PRO B 1 81 ? -14.375 29.594 2.963 1 54.34 81 PRO B CA 1
ATOM 2487 C C . PRO B 1 81 ? -14.367 31.125 2.973 1 54.34 81 PRO B C 1
ATOM 2489 O O . PRO B 1 81 ? -13.609 31.734 3.734 1 54.34 81 PRO B O 1
ATOM 2492 N N . ASP B 1 82 ? -14.656 31.656 1.853 1 45.12 82 ASP B N 1
ATOM 2493 C CA . ASP B 1 82 ? -14.898 33.094 1.862 1 45.12 82 ASP B CA 1
ATOM 2494 C C . ASP B 1 82 ? -15.656 33.531 3.119 1 45.12 82 ASP B C 1
ATOM 2496 O O . ASP B 1 82 ? -16.812 33.125 3.32 1 45.12 82 ASP B O 1
ATOM 2500 N N . ARG B 1 83 ? -15.062 33.594 4.188 1 41.81 83 ARG B N 1
ATOM 2501 C CA . ARG B 1 83 ? -15.75 34.219 5.312 1 41.81 83 ARG B CA 1
ATOM 2502 C C . ARG B 1 83 ? -16.547 35.438 4.859 1 41.81 83 ARG B C 1
ATOM 2504 O O . ARG B 1 83 ? -17.188 36.094 5.672 1 41.81 83 ARG B O 1
ATOM 2511 N N . THR B 1 84 ? -16.234 35.844 3.602 1 38.56 84 THR B N 1
ATOM 2512 C CA . THR B 1 84 ? -16.891 37.125 3.295 1 38.56 84 THR B CA 1
ATOM 2513 C C . THR B 1 84 ? -18.375 36.906 3.035 1 38.56 84 THR B C 1
ATOM 2515 O O . THR B 1 84 ? -19.125 37.844 2.762 1 38.56 84 THR B O 1
ATOM 2518 N N . ALA B 1 85 ? -18.906 35.75 2.699 1 37.34 85 ALA B N 1
ATOM 2519 C CA . ALA B 1 85 ? -20.266 35.938 2.199 1 37.34 85 ALA B CA 1
ATOM 2520 C C . ALA B 1 85 ? -21.172 36.562 3.27 1 37.34 85 ALA B C 1
ATOM 2522 O O . ALA B 1 85 ? -22.047 37.375 2.961 1 37.34 85 ALA B O 1
ATOM 2523 N N . GLY B 1 86 ? -21.594 35.875 4.383 1 35.28 86 GLY B N 1
ATOM 2524 C CA . GLY B 1 86 ? -22.734 36.406 5.098 1 35.28 86 GLY B CA 1
ATOM 2525 C C . GLY B 1 86 ? -22.391 37.656 5.902 1 35.28 86 GLY B C 1
ATOM 2526 O O . GLY B 1 86 ? -23.266 38.25 6.535 1 35.28 86 GLY B O 1
ATOM 2527 N N . VAL B 1 87 ? -21.391 37.688 6.809 1 35.81 87 VAL B N 1
ATOM 2528 C CA . VAL B 1 87 ? -21.484 38.781 7.754 1 35.81 87 VAL B CA 1
ATOM 2529 C C . VAL B 1 87 ? -21.141 40.094 7.051 1 35.81 87 VAL B C 1
ATOM 2531 O O . VAL B 1 87 ? -20.062 40.219 6.457 1 35.81 87 VAL B O 1
ATOM 2534 N N . ASP B 1 88 ? -22.109 40.875 6.547 1 36.09 88 ASP B N 1
ATOM 2535 C CA . ASP B 1 88 ? -22.141 42.281 6.203 1 36.09 88 ASP B CA 1
ATOM 2536 C C . ASP B 1 88 ? -21.188 43.094 7.098 1 36.09 88 ASP B C 1
ATOM 2538 O O . ASP B 1 88 ? -20.984 44.281 6.879 1 36.09 88 ASP B O 1
ATOM 2542 N N . SER B 1 89 ? -21.422 42.969 8.484 1 34.59 89 SER B N 1
ATOM 2543 C CA . SER B 1 89 ? -20.75 44.031 9.227 1 34.59 89 SER B CA 1
ATOM 2544 C C . SER B 1 89 ? -19.234 43.938 9.109 1 34.59 89 SER B C 1
ATOM 2546 O O . SER B 1 89 ? -18.656 42.875 9.391 1 34.59 89 SER B O 1
ATOM 2548 N N . PRO B 1 90 ? -18.609 44.812 8.312 1 36.84 90 PRO B N 1
ATOM 2549 C CA . PRO B 1 90 ? -17.172 45 8.203 1 36.84 90 PRO B CA 1
ATOM 2550 C C . PRO B 1 90 ? -16.422 44.562 9.469 1 36.84 90 PRO B C 1
ATOM 2552 O O . PRO B 1 90 ? -15.266 44.156 9.406 1 36.84 90 PRO B O 1
ATOM 2555 N N . ASP B 1 91 ? -16.969 45.094 10.617 1 35.88 91 ASP B N 1
ATOM 2556 C CA . ASP B 1 91 ? -16.219 45.156 11.867 1 35.88 91 ASP B CA 1
ATOM 2557 C C . ASP B 1 91 ? -15.922 43.781 12.414 1 35.88 91 ASP B C 1
ATOM 2559 O O . ASP B 1 91 ? -14.953 43.594 13.156 1 35.88 91 ASP B O 1
ATOM 2563 N N . ARG B 1 92 ? -16.969 42.938 12.461 1 36.22 92 ARG B N 1
ATOM 2564 C CA . ARG B 1 92 ? -16.781 41.688 13.188 1 36.22 92 ARG B CA 1
ATOM 2565 C C . ARG B 1 92 ? -15.922 40.719 12.391 1 36.22 92 ARG B C 1
ATOM 2567 O O . ARG B 1 92 ? -15.789 39.531 12.758 1 36.22 92 ARG B O 1
ATOM 2574 N N . LEU B 1 93 ? -15.844 40.969 11.094 1 38.94 93 LEU B N 1
ATOM 2575 C CA . LEU B 1 93 ? -14.789 40.156 10.508 1 38.94 93 LEU B CA 1
ATOM 2576 C C . LEU B 1 93 ? -13.484 40.312 11.281 1 38.94 93 LEU B C 1
ATOM 2578 O O . LEU B 1 93 ? -12.688 41.219 10.969 1 38.94 93 LEU B O 1
ATOM 2582 N N . ALA B 1 94 ? -13.625 40.625 12.492 1 36.41 94 ALA B N 1
ATOM 2583 C CA . ALA B 1 94 ? -12.445 40.562 13.344 1 36.41 94 ALA B CA 1
ATOM 2584 C C . ALA B 1 94 ? -11.352 39.719 12.695 1 36.41 94 ALA B C 1
ATOM 2586 O O . ALA B 1 94 ? -11.641 38.844 11.852 1 36.41 94 ALA B O 1
ATOM 2587 N N . ALA B 1 95 ? -10.016 40 13 1 37.81 95 ALA B N 1
ATOM 2588 C CA . ALA B 1 95 ? -8.75 39.344 12.664 1 37.81 95 ALA B CA 1
ATOM 2589 C C . ALA B 1 95 ? -8.922 37.844 12.523 1 37.81 95 ALA B C 1
ATOM 2591 O O . ALA B 1 95 ? -8.773 37.094 13.5 1 37.81 95 ALA B O 1
ATOM 2592 N N . ALA B 1 96 ? -10.008 37.312 12.125 1 46.12 96 ALA B N 1
ATOM 2593 C CA . ALA B 1 96 ? -9.852 35.875 11.953 1 46.12 96 ALA B CA 1
ATOM 2594 C C . ALA B 1 96 ? -8.445 35.531 11.469 1 46.12 96 ALA B C 1
ATOM 2596 O O . ALA B 1 96 ? -7.977 36.062 10.461 1 46.12 96 ALA B O 1
ATOM 2597 N N . ASP B 1 97 ? -7.52 35.438 12.367 1 58.06 97 ASP B N 1
ATOM 2598 C CA . ASP B 1 97 ? -6.105 35.094 12.188 1 58.06 97 ASP B CA 1
ATOM 2599 C C . ASP B 1 97 ? -5.895 34.25 10.945 1 58.06 97 ASP B C 1
ATOM 2601 O O . ASP B 1 97 ? -6.715 33.375 10.633 1 58.06 97 ASP B O 1
ATOM 2605 N N . ALA B 1 98 ? -5.18 34.781 9.859 1 71.88 98 ALA B N 1
ATOM 2606 C CA . ALA B 1 98 ? -4.762 34.094 8.641 1 71.88 98 ALA B CA 1
ATOM 2607 C C . ALA B 1 98 ? -4.398 32.656 8.922 1 71.88 98 ALA B C 1
ATOM 2609 O O . ALA B 1 98 ? -3.809 32.344 9.953 1 71.88 98 ALA B O 1
ATOM 2610 N N . PRO B 1 99 ? -5.062 31.75 8.18 1 84.06 99 PRO B N 1
ATOM 2611 C CA . PRO B 1 99 ? -4.625 30.359 8.344 1 84.06 99 PRO B CA 1
ATOM 2612 C C . PRO B 1 99 ? -3.107 30.203 8.289 1 84.06 99 PRO B C 1
ATOM 2614 O O . PRO B 1 99 ? -2.414 31.078 7.75 1 84.06 99 PRO B O 1
ATOM 2617 N N . GLY B 1 100 ? -2.658 29.328 9.07 1 93.56 100 GLY B N 1
ATOM 2618 C CA . GLY B 1 100 ? -1.264 28.953 8.922 1 93.56 100 GLY B CA 1
ATOM 2619 C C . GLY B 1 100 ? -0.952 28.344 7.566 1 93.56 100 GLY B C 1
ATOM 2620 O O . GLY B 1 100 ? -1.81 28.312 6.68 1 93.56 100 GLY B O 1
ATOM 2621 N N . ARG B 1 101 ? 0.247 27.984 7.41 1 95.62 101 ARG B N 1
ATOM 2622 C CA . ARG B 1 101 ? 0.74 27.438 6.152 1 95.62 101 ARG B CA 1
ATOM 2623 C C . ARG B 1 101 ? 0.879 25.922 6.234 1 95.62 101 ARG B C 1
ATOM 2625 O O . ARG B 1 101 ? 1.144 25.375 7.309 1 95.62 101 ARG B O 1
ATOM 2632 N N . VAL B 1 102 ? 0.542 25.25 5.109 1 97.94 102 VAL B N 1
ATOM 2633 C CA . VAL B 1 102 ? 0.859 23.828 4.961 1 97.94 102 VAL B CA 1
ATOM 2634 C C . VAL B 1 102 ? 1.923 23.641 3.883 1 97.94 102 VAL B C 1
ATOM 2636 O O . VAL B 1 102 ? 1.744 24.094 2.746 1 97.94 102 VAL B O 1
ATOM 2639 N N . ALA B 1 103 ? 3.027 23.078 4.219 1 98.62 103 ALA B N 1
ATOM 2640 C CA . ALA B 1 103 ? 4.09 22.766 3.268 1 98.62 103 ALA B CA 1
ATOM 2641 C C . ALA B 1 103 ? 4.254 21.25 3.117 1 98.62 103 ALA B C 1
ATOM 2643 O O . ALA B 1 103 ? 4.336 20.531 4.113 1 98.62 103 ALA B O 1
ATOM 2644 N N . LEU B 1 104 ? 4.297 20.797 1.875 1 98.69 104 LEU B N 1
ATOM 2645 C CA . LEU B 1 104 ? 4.461 19.375 1.581 1 98.69 104 LEU B CA 1
ATOM 2646 C C . LEU B 1 104 ? 5.879 19.078 1.102 1 98.69 104 LEU B C 1
ATOM 2648 O O . LEU B 1 104 ? 6.449 19.859 0.328 1 98.69 104 LEU B O 1
ATOM 2652 N N . ALA B 1 105 ? 6.508 18.062 1.584 1 98.75 105 ALA B N 1
ATOM 2653 C CA . ALA B 1 105 ? 7.738 17.469 1.063 1 98.75 105 ALA B CA 1
ATOM 2654 C C . ALA B 1 105 ? 7.488 16.094 0.477 1 98.75 105 ALA B C 1
ATOM 2656 O O . ALA B 1 105 ? 7.734 15.07 1.134 1 98.75 105 ALA B O 1
ATOM 2657 N N . PRO B 1 106 ? 7.098 16.016 -0.782 1 98.25 106 PRO B N 1
ATOM 2658 C CA . PRO B 1 106 ? 6.66 14.766 -1.393 1 98.25 106 PRO B CA 1
ATOM 2659 C C . PRO B 1 106 ? 7.824 13.906 -1.872 1 98.25 106 PRO B C 1
ATOM 2661 O O . PRO B 1 106 ? 8.938 14.414 -2.061 1 98.25 106 PRO B O 1
ATOM 2664 N N . ALA B 1 107 ? 7.602 12.625 -1.943 1 96.75 107 ALA B N 1
ATOM 2665 C CA . ALA B 1 107 ? 8.438 11.711 -2.709 1 96.75 107 ALA B CA 1
ATOM 2666 C C . ALA B 1 107 ? 7.957 11.594 -4.152 1 96.75 107 ALA B C 1
ATOM 2668 O O . ALA B 1 107 ? 6.758 11.43 -4.398 1 96.75 107 ALA B O 1
ATOM 2669 N N . LEU B 1 108 ? 8.812 11.734 -5.062 1 93.75 108 LEU B N 1
ATOM 2670 C CA . LEU B 1 108 ? 8.562 11.539 -6.488 1 93.75 108 LEU B CA 1
ATOM 2671 C C . LEU B 1 108 ? 9.859 11.219 -7.227 1 93.75 108 LEU B C 1
ATOM 2673 O O . LEU B 1 108 ? 10.578 12.125 -7.648 1 93.75 108 LEU B O 1
ATOM 2677 N N . ALA B 1 109 ? 10.148 9.938 -7.32 1 93 109 ALA B N 1
ATOM 2678 C CA . ALA B 1 109 ? 11.445 9.516 -7.836 1 93 109 ALA B CA 1
ATOM 2679 C C . ALA B 1 109 ? 11.32 8.234 -8.656 1 93 109 ALA B C 1
ATOM 2681 O O . ALA B 1 109 ? 10.391 7.449 -8.453 1 93 109 ALA B O 1
ATOM 2682 N N . PRO B 1 110 ? 12.227 8.086 -9.648 1 89.31 110 PRO B N 1
ATOM 2683 C CA . PRO B 1 110 ? 12.297 6.797 -10.328 1 89.31 110 PRO B CA 1
ATOM 2684 C C . PRO B 1 110 ? 12.781 5.672 -9.422 1 89.31 110 PRO B C 1
ATOM 2686 O O . PRO B 1 110 ? 13.266 5.93 -8.32 1 89.31 110 PRO B O 1
ATOM 2689 N N . PHE B 1 111 ? 12.641 4.43 -9.812 1 87.5 111 PHE B N 1
ATOM 2690 C CA . PHE B 1 111 ? 12.914 3.256 -8.992 1 87.5 111 PHE B CA 1
ATOM 2691 C C . PHE B 1 111 ? 14.352 3.273 -8.492 1 87.5 111 PHE B C 1
ATOM 2693 O O . PHE B 1 111 ? 14.617 2.992 -7.324 1 87.5 111 PHE B O 1
ATOM 2700 N N . GLU B 1 112 ? 15.203 3.568 -9.43 1 89.38 112 GLU B N 1
ATOM 2701 C CA . GLU B 1 112 ? 16.609 3.537 -9.07 1 89.38 112 GLU B CA 1
ATOM 2702 C C . GLU B 1 112 ? 16.906 4.43 -7.867 1 89.38 112 GLU B C 1
ATOM 2704 O O . GLU B 1 112 ? 17.609 4.027 -6.945 1 89.38 112 GLU B O 1
ATOM 2709 N N . ARG B 1 113 ? 16.375 5.609 -7.855 1 93.38 113 ARG B N 1
ATOM 2710 C CA . ARG B 1 113 ? 16.578 6.523 -6.738 1 93.38 113 ARG B CA 1
ATOM 2711 C C . ARG B 1 113 ? 15.852 6.039 -5.488 1 93.38 113 ARG B C 1
ATOM 2713 O O . ARG B 1 113 ? 16.344 6.211 -4.371 1 93.38 113 ARG B O 1
ATOM 2720 N N . LEU B 1 114 ? 14.711 5.438 -5.668 1 93.62 114 LEU B N 1
ATOM 2721 C CA . LEU B 1 114 ? 13.969 4.906 -4.527 1 93.62 114 LEU B CA 1
ATOM 2722 C C . LEU B 1 114 ? 14.789 3.842 -3.799 1 93.62 114 LEU B C 1
ATOM 2724 O O . LEU B 1 114 ? 14.828 3.816 -2.566 1 93.62 114 LEU B O 1
ATOM 2728 N N . ALA B 1 115 ? 15.406 3.047 -4.57 1 89.88 115 ALA B N 1
ATOM 2729 C CA . ALA B 1 115 ? 16.234 1.994 -3.984 1 89.88 115 ALA B CA 1
ATOM 2730 C C . ALA B 1 115 ? 17.359 2.586 -3.143 1 89.88 115 ALA B C 1
ATOM 2732 O O . ALA B 1 115 ? 17.609 2.125 -2.029 1 89.88 115 ALA B O 1
ATOM 2733 N N . ARG B 1 116 ? 17.906 3.676 -3.65 1 94 116 ARG B N 1
ATOM 2734 C CA . ARG B 1 116 ? 19 4.336 -2.928 1 94 116 ARG B CA 1
ATOM 2735 C C . ARG B 1 116 ? 18.469 5.055 -1.69 1 94 116 ARG B C 1
ATOM 2737 O O . ARG B 1 116 ? 19.141 5.098 -0.658 1 94 116 ARG B O 1
ATOM 2744 N N . ALA B 1 117 ? 17.297 5.527 -1.788 1 97.19 117 ALA B N 1
ATOM 2745 C CA . ALA B 1 117 ? 16.719 6.316 -0.708 1 97.19 117 ALA B CA 1
ATOM 2746 C C . ALA B 1 117 ? 16.219 5.418 0.417 1 97.19 117 ALA B C 1
ATOM 2748 O O . ALA B 1 117 ? 15.781 5.906 1.466 1 97.19 117 ALA B O 1
ATOM 2749 N N . LYS B 1 118 ? 16.328 4.102 0.247 1 96.06 118 LYS B N 1
ATOM 2750 C CA . LYS B 1 118 ? 15.844 3.16 1.252 1 96.06 118 LYS B CA 1
ATOM 2751 C C . LYS B 1 118 ? 17 2.559 2.047 1 96.06 118 LYS B C 1
ATOM 2753 O O . LYS B 1 118 ? 16.781 1.712 2.918 1 96.06 118 LYS B O 1
ATOM 2758 N N . THR B 1 119 ? 18.219 3.051 1.752 1 95.19 119 THR B N 1
ATOM 2759 C CA . THR B 1 119 ? 19.375 2.58 2.512 1 95.19 119 THR B CA 1
ATOM 2760 C C . THR B 1 119 ? 19.297 3.07 3.955 1 95.19 119 THR B C 1
ATOM 2762 O O . THR B 1 119 ? 18.531 3.982 4.27 1 95.19 119 THR B O 1
ATOM 2765 N N . VAL B 1 120 ? 20.078 2.447 4.848 1 95.38 120 VAL B N 1
ATOM 2766 C CA . VAL B 1 120 ? 20.141 2.828 6.254 1 95.38 120 VAL B CA 1
ATOM 2767 C C . VAL B 1 120 ? 20.594 4.281 6.379 1 95.38 120 VAL B C 1
ATOM 2769 O O . VAL B 1 120 ? 20.031 5.051 7.156 1 95.38 120 VAL B O 1
ATOM 2772 N N . GLU B 1 121 ? 21.562 4.648 5.547 1 97.44 121 GLU B N 1
ATOM 2773 C CA . GLU B 1 121 ? 22.094 6.008 5.578 1 97.44 121 GLU B CA 1
ATOM 2774 C C . GLU B 1 121 ? 21.031 7.027 5.184 1 97.44 121 GLU B C 1
ATOM 2776 O O . GLU B 1 121 ? 20.891 8.07 5.828 1 97.44 121 GLU B O 1
ATOM 2781 N N . ALA B 1 122 ? 20.328 6.734 4.137 1 98 122 ALA B N 1
ATOM 2782 C CA . ALA B 1 122 ? 19.266 7.633 3.695 1 98 122 ALA B CA 1
ATOM 2783 C C . ALA B 1 122 ? 18.141 7.711 4.73 1 98 122 ALA B C 1
ATOM 2785 O O . ALA B 1 122 ? 17.531 8.766 4.906 1 98 122 ALA B O 1
ATOM 2786 N N . ALA B 1 123 ? 17.891 6.625 5.414 1 97.75 123 ALA B N 1
ATOM 2787 C CA . ALA B 1 123 ? 16.875 6.602 6.473 1 97.75 123 ALA B CA 1
ATOM 2788 C C . ALA B 1 123 ? 17.281 7.5 7.637 1 97.75 123 ALA B C 1
ATOM 2790 O O . ALA B 1 123 ? 16.453 8.195 8.219 1 97.75 123 ALA B O 1
ATOM 2791 N N . GLU B 1 124 ? 18.547 7.484 7.996 1 98.12 124 GLU B N 1
ATOM 2792 C CA . GLU B 1 124 ? 19.047 8.391 9.016 1 98.12 124 GLU B CA 1
ATOM 2793 C C . GLU B 1 124 ? 18.875 9.852 8.602 1 98.12 124 GLU B C 1
ATOM 2795 O O . GLU B 1 124 ? 18.5 10.695 9.422 1 98.12 124 GLU B O 1
ATOM 2800 N N . SER B 1 125 ? 19.141 10.078 7.344 1 98.62 125 SER B N 1
ATOM 2801 C CA . SER B 1 125 ? 18.922 11.422 6.812 1 98.62 125 SER B CA 1
ATOM 2802 C C . SER B 1 125 ? 17.453 11.812 6.902 1 98.62 125 SER B C 1
ATOM 2804 O O . SER B 1 125 ? 17.125 12.984 7.133 1 98.62 125 SER B O 1
ATOM 2806 N N . PHE B 1 126 ? 16.562 10.891 6.664 1 98.81 126 PHE B N 1
ATOM 2807 C CA . PHE B 1 126 ? 15.133 11.148 6.797 1 98.81 126 PHE B CA 1
ATOM 2808 C C . PHE B 1 126 ? 14.789 11.609 8.211 1 98.81 126 PHE B C 1
ATOM 2810 O O . PHE B 1 126 ? 14 12.539 8.391 1 98.81 126 PHE B O 1
ATOM 2817 N N . GLU B 1 127 ? 15.391 10.969 9.242 1 98.56 127 GLU B N 1
ATOM 2818 C CA . GLU B 1 127 ? 15.203 11.414 10.625 1 98.56 127 GLU B CA 1
ATOM 2819 C C . GLU B 1 127 ? 15.641 12.859 10.805 1 98.56 127 GLU B C 1
ATOM 2821 O O . GLU B 1 127 ? 14.945 13.648 11.461 1 98.56 127 GLU B O 1
ATOM 2826 N N . ASP B 1 128 ? 16.719 13.156 10.18 1 98.62 128 ASP B N 1
ATOM 2827 C CA . ASP B 1 128 ? 17.234 14.523 10.242 1 98.62 128 ASP B CA 1
ATOM 2828 C C . ASP B 1 128 ? 16.266 15.508 9.594 1 98.62 128 ASP B C 1
ATOM 2830 O O . ASP B 1 128 ? 16.125 16.641 10.047 1 98.62 128 ASP B O 1
ATOM 2834 N N . ARG B 1 129 ? 15.602 15.062 8.523 1 98.81 129 ARG B N 1
ATOM 2835 C CA . ARG B 1 129 ? 14.641 15.93 7.836 1 98.81 129 ARG B CA 1
ATOM 2836 C C . ARG B 1 129 ? 13.422 16.188 8.711 1 98.81 129 ARG B C 1
ATOM 2838 O O . ARG B 1 129 ? 12.867 17.281 8.703 1 98.81 129 ARG B O 1
ATOM 2845 N N . VAL B 1 130 ? 13.008 15.172 9.438 1 98.81 130 VAL B N 1
ATOM 2846 C CA . VAL B 1 130 ? 11.906 15.352 10.375 1 98.81 130 VAL B CA 1
ATOM 2847 C C . VAL B 1 130 ? 12.297 16.375 11.438 1 98.81 130 VAL B C 1
ATOM 2849 O O . VAL B 1 130 ? 11.523 17.281 11.758 1 98.81 130 VAL B O 1
ATOM 2852 N N . ALA B 1 131 ? 13.492 16.281 11.945 1 98.62 131 ALA B N 1
ATOM 2853 C CA . ALA B 1 131 ? 13.984 17.219 12.953 1 98.62 131 ALA B CA 1
ATOM 2854 C C . ALA B 1 131 ? 14.07 18.625 12.391 1 98.62 131 ALA B C 1
ATOM 2856 O O . ALA B 1 131 ? 13.711 19.594 13.07 1 98.62 131 ALA B O 1
ATOM 2857 N N . GLU B 1 132 ? 14.555 18.719 11.219 1 98.75 132 GLU B N 1
ATOM 2858 C CA . GLU B 1 132 ? 14.641 20.016 10.547 1 98.75 132 GLU B CA 1
ATOM 2859 C C . GLU B 1 132 ? 13.258 20.641 10.391 1 98.75 132 GLU B C 1
ATOM 2861 O O . GLU B 1 132 ? 13.086 21.828 10.641 1 98.75 132 GLU B O 1
ATOM 2866 N N . ALA B 1 133 ? 12.328 19.859 9.961 1 98.81 133 ALA B N 1
ATOM 2867 C CA . ALA B 1 133 ? 10.953 20.344 9.852 1 98.81 133 ALA B CA 1
ATOM 2868 C C . ALA B 1 133 ? 10.414 20.781 11.211 1 98.81 133 ALA B C 1
ATOM 2870 O O . ALA B 1 133 ? 9.758 21.828 11.32 1 98.81 133 ALA B O 1
ATOM 2871 N N . ALA B 1 134 ? 10.695 20.016 12.258 1 98.5 134 ALA B N 1
ATOM 2872 C CA . ALA B 1 134 ? 10.203 20.312 13.609 1 98.5 134 ALA B CA 1
ATOM 2873 C C . ALA B 1 134 ? 10.773 21.625 14.125 1 98.5 134 ALA B C 1
ATOM 2875 O O . ALA B 1 134 ? 10.164 22.281 14.977 1 98.5 134 ALA B O 1
ATOM 2876 N N . ALA B 1 135 ? 11.883 22.016 13.625 1 98.19 135 ALA B N 1
ATOM 2877 C CA . ALA B 1 135 ? 12.516 23.266 14.039 1 98.19 135 ALA B CA 1
ATOM 2878 C C . ALA B 1 135 ? 11.836 24.469 13.375 1 98.19 135 ALA B C 1
ATOM 2880 O O . ALA B 1 135 ? 11.859 25.578 13.914 1 98.19 135 ALA B O 1
ATOM 2881 N N . GLY B 1 136 ? 11.188 24.234 12.266 1 97.88 136 GLY B N 1
ATOM 2882 C CA . GLY B 1 136 ? 10.688 25.359 11.492 1 97.88 136 GLY B CA 1
ATOM 2883 C C . GLY B 1 136 ? 9.172 25.438 11.453 1 97.88 136 GLY B C 1
ATOM 2884 O O . GLY B 1 136 ? 8.602 26.422 10.992 1 97.88 136 GLY B O 1
ATOM 2885 N N . PHE B 1 137 ? 8.477 24.422 11.875 1 98.5 137 PHE B N 1
ATOM 2886 C CA . PHE B 1 137 ? 7.02 24.359 11.797 1 98.5 137 PHE B CA 1
ATOM 2887 C C . PHE B 1 137 ? 6.41 24.094 13.164 1 98.5 137 PHE B C 1
ATOM 2889 O O . PHE B 1 137 ? 7.078 23.547 14.047 1 98.5 137 PHE B O 1
ATOM 2896 N N . ASP B 1 138 ? 5.133 24.516 13.32 1 98.06 138 ASP B N 1
ATOM 2897 C CA . ASP B 1 138 ? 4.426 24.25 14.57 1 98.06 138 ASP B CA 1
ATOM 2898 C C . ASP B 1 138 ? 4.113 22.766 14.727 1 98.06 138 ASP B C 1
ATOM 2900 O O . ASP B 1 138 ? 4.18 22.234 15.836 1 98.06 138 ASP B O 1
ATOM 2904 N N . CYS B 1 139 ? 3.738 22.141 13.672 1 98.56 139 CYS B N 1
ATOM 2905 C CA . CYS B 1 139 ? 3.412 20.719 13.633 1 98.56 139 CYS B CA 1
ATOM 2906 C C . CYS B 1 139 ? 4.039 20.047 12.422 1 98.56 139 CYS B C 1
ATOM 2908 O O . CYS B 1 139 ? 4.188 20.672 11.367 1 98.56 139 CYS B O 1
ATOM 2910 N N . VAL B 1 140 ? 4.426 18.75 12.594 1 98.88 140 VAL B N 1
ATOM 2911 C CA . VAL B 1 140 ? 4.953 17.938 11.508 1 98.88 140 VAL B CA 1
ATOM 2912 C C . VAL B 1 140 ? 4.168 16.625 11.422 1 98.88 140 VAL B C 1
ATOM 2914 O O . VAL B 1 140 ? 3.973 15.945 12.438 1 98.88 140 VAL B O 1
ATOM 2917 N N . LEU B 1 141 ? 3.662 16.359 10.25 1 98.88 141 LEU B N 1
ATOM 2918 C CA . LEU B 1 141 ? 3.057 15.07 9.945 1 98.88 141 LEU B CA 1
ATOM 2919 C C . LEU B 1 141 ? 3.932 14.266 8.992 1 98.88 141 LEU B C 1
ATOM 2921 O O . LEU B 1 141 ? 4.488 14.82 8.039 1 98.88 141 LEU B O 1
ATOM 2925 N N . VAL B 1 142 ? 4.07 13.008 9.242 1 98.94 142 VAL B N 1
ATOM 2926 C CA . VAL B 1 142 ? 4.754 12.109 8.312 1 98.94 142 VAL B CA 1
ATOM 2927 C C . VAL B 1 142 ? 3.77 11.07 7.781 1 98.94 142 VAL B C 1
ATOM 2929 O O . VAL B 1 142 ? 3.121 10.359 8.555 1 98.94 142 VAL B O 1
ATOM 2932 N N . ASP B 1 143 ? 3.604 11.039 6.473 1 98.56 143 ASP B N 1
ATOM 2933 C CA . ASP B 1 143 ? 2.779 10.047 5.781 1 98.56 143 ASP B CA 1
ATOM 2934 C C . ASP B 1 143 ? 3.525 8.727 5.625 1 98.56 143 ASP B C 1
ATOM 2936 O O . ASP B 1 143 ? 4.422 8.609 4.789 1 98.56 143 ASP B O 1
ATOM 2940 N N . VAL B 1 144 ? 3.098 7.719 6.352 1 98.06 144 VAL B N 1
ATOM 2941 C CA . VAL B 1 144 ? 3.846 6.469 6.438 1 98.06 144 VAL B CA 1
ATOM 2942 C C . VAL B 1 144 ? 2.955 5.305 6.008 1 98.06 144 VAL B C 1
ATOM 2944 O O . VAL B 1 144 ? 1.878 5.098 6.574 1 98.06 144 VAL B O 1
ATOM 2947 N N . PRO B 1 145 ? 3.367 4.539 4.969 1 95.38 145 PRO B N 1
ATOM 2948 C CA . PRO B 1 145 ? 2.678 3.291 4.633 1 95.38 145 PRO B CA 1
ATOM 2949 C C . PRO B 1 145 ? 2.949 2.176 5.641 1 95.38 145 PRO B C 1
ATOM 2951 O O . PRO B 1 145 ? 3.631 2.396 6.641 1 95.38 145 PRO B O 1
ATOM 2954 N N . PRO B 1 146 ? 2.279 0.975 5.465 1 93.12 146 PRO B N 1
ATOM 2955 C CA . PRO B 1 146 ? 2.678 -0.112 6.359 1 93.12 146 PRO B CA 1
ATOM 2956 C C . PRO B 1 146 ? 4.191 -0.264 6.469 1 93.12 146 PRO B C 1
ATOM 2958 O O . PRO B 1 146 ? 4.895 -0.236 5.453 1 93.12 146 PRO B O 1
ATOM 2961 N N . VAL B 1 147 ? 4.652 -0.443 7.695 1 93.94 147 VAL B N 1
ATOM 2962 C CA . VAL B 1 147 ? 6.082 -0.393 7.988 1 93.94 147 VAL B CA 1
ATOM 2963 C C . VAL B 1 147 ? 6.77 -1.627 7.41 1 93.94 147 VAL B C 1
ATOM 2965 O O . VAL B 1 147 ? 6.484 -2.754 7.82 1 93.94 147 VAL B O 1
ATOM 2968 N N . ALA B 1 148 ? 7.68 -1.365 6.441 1 92.94 148 ALA B N 1
ATOM 2969 C CA . ALA B 1 148 ? 8.344 -2.5 5.805 1 92.94 148 ALA B CA 1
ATOM 2970 C C . ALA B 1 148 ? 9.688 -2.084 5.203 1 92.94 148 ALA B C 1
ATOM 2972 O O . ALA B 1 148 ? 10.328 -2.867 4.5 1 92.94 148 ALA B O 1
ATOM 2973 N N . ALA B 1 149 ? 10.141 -0.859 5.43 1 94.81 149 ALA B N 1
ATOM 2974 C CA . ALA B 1 149 ? 11.391 -0.344 4.895 1 94.81 149 ALA B CA 1
ATOM 2975 C C . ALA B 1 149 ? 12.086 0.57 5.898 1 94.81 149 ALA B C 1
ATOM 2977 O O . ALA B 1 149 ? 11.469 1.022 6.863 1 94.81 149 ALA B O 1
ATOM 2978 N N . ASN B 1 150 ? 13.328 0.872 5.633 1 95.69 150 ASN B N 1
ATOM 2979 C CA . ASN B 1 150 ? 14.148 1.629 6.57 1 95.69 150 ASN B CA 1
ATOM 2980 C C . ASN B 1 150 ? 13.586 3.027 6.809 1 95.69 150 ASN B C 1
ATOM 2982 O O . ASN B 1 150 ? 13.586 3.518 7.938 1 95.69 150 ASN B O 1
ATOM 2986 N N . GLN B 1 151 ? 13.109 3.646 5.758 1 97.12 151 GLN B N 1
ATOM 2987 C CA . GLN B 1 151 ? 12.617 5.004 5.953 1 97.12 151 GLN B CA 1
ATOM 2988 C C . GLN B 1 151 ? 11.336 5.012 6.781 1 97.12 151 GLN B C 1
ATOM 2990 O O . GLN B 1 151 ? 11.023 6.004 7.441 1 97.12 151 GLN B O 1
ATOM 2995 N N . HIS B 1 152 ? 10.578 3.938 6.715 1 97.75 152 HIS B N 1
ATOM 2996 C CA . HIS B 1 152 ? 9.398 3.834 7.566 1 97.75 152 HIS B CA 1
ATOM 2997 C C . HIS B 1 152 ? 9.789 3.766 9.039 1 97.75 152 HIS B C 1
ATOM 2999 O O . HIS B 1 152 ? 9.195 4.453 9.875 1 97.75 152 HIS B O 1
ATOM 3005 N N . VAL B 1 153 ? 10.781 2.945 9.297 1 97.12 153 VAL B N 1
ATOM 3006 C CA . VAL B 1 153 ? 11.281 2.801 10.664 1 97.12 153 VAL B CA 1
ATOM 3007 C C . VAL B 1 153 ? 11.82 4.141 11.164 1 97.12 153 VAL B C 1
ATOM 3009 O O . VAL B 1 153 ? 11.523 4.559 12.281 1 97.12 153 VAL B O 1
ATOM 3012 N N . ALA B 1 154 ? 12.555 4.836 10.336 1 97.94 154 ALA B N 1
ATOM 3013 C CA . ALA B 1 154 ? 13.078 6.156 10.68 1 97.94 154 ALA B CA 1
ATOM 3014 C C . ALA B 1 154 ? 11.945 7.125 11 1 97.94 154 ALA B C 1
ATOM 3016 O O . ALA B 1 154 ? 12.016 7.867 11.984 1 97.94 154 ALA B O 1
ATOM 3017 N N . ALA B 1 155 ? 10.914 7.059 10.211 1 98.5 155 ALA B N 1
ATOM 3018 C CA . ALA B 1 155 ? 9.781 7.965 10.359 1 98.5 155 ALA B CA 1
ATOM 3019 C C . ALA B 1 155 ? 9.109 7.773 11.719 1 98.5 155 ALA B C 1
ATOM 3021 O O . ALA B 1 155 ? 8.852 8.742 12.43 1 98.5 155 ALA B O 1
ATOM 3022 N N . VAL B 1 156 ? 8.852 6.531 12.094 1 98.12 156 VAL B N 1
ATOM 3023 C CA . VAL B 1 156 ? 8.07 6.27 13.297 1 98.12 156 VAL B CA 1
ATOM 3024 C C . VAL B 1 156 ? 8.945 6.48 14.531 1 98.12 156 VAL B C 1
ATOM 3026 O O . VAL B 1 156 ? 8.438 6.742 15.625 1 98.12 156 VAL B O 1
ATOM 3029 N N . ASN B 1 157 ? 10.258 6.449 14.375 1 97.31 157 ASN B N 1
ATOM 3030 C CA . ASN B 1 157 ? 11.164 6.66 15.5 1 97.31 157 ASN B CA 1
ATOM 3031 C C . ASN B 1 157 ? 11.508 8.133 15.672 1 97.31 157 ASN B C 1
ATOM 3033 O O . ASN B 1 157 ? 12.016 8.539 16.719 1 97.31 157 ASN B O 1
ATOM 3037 N N . ALA B 1 158 ? 11.195 8.953 14.703 1 98.12 158 ALA B N 1
ATOM 3038 C CA . ALA B 1 158 ? 11.625 10.344 14.695 1 98.12 158 ALA B CA 1
ATOM 3039 C C . ALA B 1 158 ? 10.539 11.258 15.258 1 98.12 158 ALA B C 1
ATOM 3041 O O . ALA B 1 158 ? 10.742 12.469 15.383 1 98.12 158 ALA B O 1
ATOM 3042 N N . VAL B 1 159 ? 9.414 10.711 15.641 1 98.25 159 VAL B N 1
ATOM 3043 C CA . VAL B 1 159 ? 8.273 11.555 15.969 1 98.25 159 VAL B CA 1
ATOM 3044 C C . VAL B 1 159 ? 7.887 11.359 17.438 1 98.25 159 VAL B C 1
ATOM 3046 O O . VAL B 1 159 ? 8.305 10.383 18.062 1 9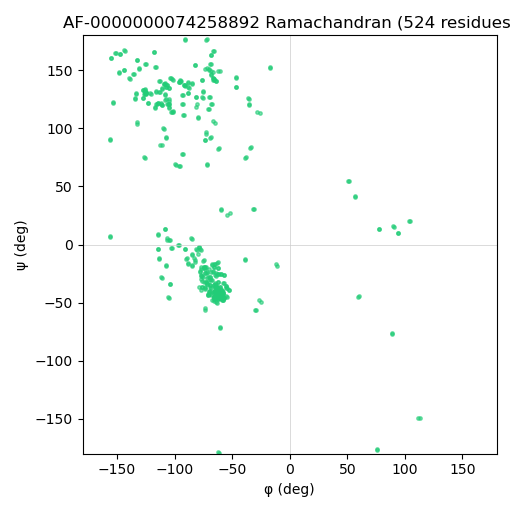8.25 159 VAL B O 1
ATOM 3049 N N . ASP B 1 160 ? 7.027 12.352 17.906 1 97.56 160 ASP B N 1
ATOM 3050 C CA . ASP B 1 160 ? 6.516 12.281 19.281 1 97.56 160 ASP B CA 1
ATOM 3051 C C . ASP B 1 160 ? 5.484 11.172 19.422 1 97.56 160 ASP B C 1
ATOM 3053 O O . ASP B 1 160 ? 5.359 10.57 20.5 1 97.56 160 ASP B O 1
ATOM 3057 N N . ARG B 1 161 ? 4.711 10.938 18.391 1 97.69 161 ARG B N 1
ATOM 3058 C CA . ARG B 1 161 ? 3.592 10 18.469 1 97.69 161 ARG B CA 1
ATOM 3059 C C . ARG B 1 161 ? 3.355 9.32 17.141 1 97.69 161 ARG B C 1
ATOM 3061 O O . ARG B 1 161 ? 3.611 9.898 16.078 1 97.69 161 ARG B O 1
ATOM 3068 N N . VAL B 1 162 ? 2.895 8.094 17.281 1 98.25 162 VAL B N 1
ATOM 3069 C CA . VAL B 1 162 ? 2.479 7.328 16.109 1 98.25 162 VAL B CA 1
ATOM 3070 C C . VAL B 1 162 ? 0.977 7.059 16.172 1 98.25 162 VAL B C 1
ATOM 3072 O O . VAL B 1 162 ? 0.472 6.559 17.172 1 98.25 162 VAL B O 1
ATOM 3075 N N . GLY B 1 163 ? 0.228 7.508 15.125 1 97.88 163 GLY B N 1
ATOM 3076 C CA . GLY B 1 163 ? -1.178 7.184 14.945 1 97.88 163 GLY B CA 1
ATOM 3077 C C . GLY B 1 163 ? -1.424 6.199 13.812 1 97.88 163 GLY B C 1
ATOM 3078 O O . GLY B 1 163 ? -0.839 6.328 12.734 1 97.88 163 GLY B O 1
ATOM 3079 N N . LEU B 1 164 ? -2.268 5.227 14.094 1 98 164 LEU B N 1
ATOM 3080 C CA . LEU B 1 164 ? -2.643 4.262 13.07 1 98 164 LEU B CA 1
ATOM 3081 C C . LEU B 1 164 ? -3.885 4.727 12.312 1 98 164 LEU B C 1
ATOM 3083 O O . LEU B 1 164 ? -4.816 5.262 12.922 1 98 164 LEU B O 1
ATOM 3087 N N . VAL B 1 165 ? -3.875 4.594 11.023 1 97.31 165 VAL B N 1
ATOM 3088 C CA . VAL B 1 165 ? -5.039 4.836 10.18 1 97.31 165 VAL B CA 1
ATOM 3089 C C . VAL B 1 165 ? -5.629 3.506 9.711 1 97.31 165 VAL B C 1
ATOM 3091 O O . VAL B 1 165 ? -4.957 2.73 9.023 1 97.31 165 VAL B O 1
ATOM 3094 N N . VAL B 1 166 ? -6.879 3.279 10.039 1 95.38 166 VAL B N 1
ATOM 3095 C CA . VAL B 1 166 ? -7.496 1.967 9.891 1 95.38 166 VAL B CA 1
ATOM 3096 C C . VAL B 1 166 ? -8.867 2.113 9.234 1 95.38 166 VAL B C 1
ATOM 3098 O O . VAL B 1 166 ? -9.664 2.967 9.625 1 95.38 166 VAL B O 1
ATOM 3101 N N . PRO B 1 167 ? -9.086 1.279 8.156 1 90.12 167 PRO B N 1
ATOM 3102 C CA . PRO B 1 167 ? -10.484 1.254 7.719 1 90.12 167 PRO B CA 1
ATOM 3103 C C . PRO B 1 167 ? -11.422 0.677 8.773 1 90.12 167 PRO B C 1
ATOM 3105 O O . PRO B 1 167 ? -11.055 -0.269 9.477 1 90.12 167 PRO B O 1
ATOM 3108 N N . GLY B 1 168 ? -12.617 1.297 8.898 1 90.81 168 GLY B N 1
ATOM 3109 C CA . GLY B 1 168 ? -13.594 0.82 9.867 1 90.81 168 GLY B CA 1
ATOM 3110 C C . GLY B 1 168 ? -14.234 -0.497 9.469 1 90.81 168 GLY B C 1
ATOM 3111 O O . GLY B 1 168 ? -15.43 -0.55 9.172 1 90.81 168 GLY B O 1
ATOM 3112 N N . SER B 1 169 ? -13.523 -1.547 9.477 1 84.88 169 SER B N 1
ATOM 3113 C CA . SER B 1 169 ? -13.969 -2.887 9.102 1 84.88 169 SER B CA 1
ATOM 3114 C C . SER B 1 169 ? -13.25 -3.955 9.922 1 84.88 169 SER B C 1
ATOM 3116 O O . SER B 1 169 ? -12.273 -3.664 10.617 1 84.88 169 SER B O 1
ATOM 3118 N N . GLU B 1 170 ? -13.836 -5.164 9.891 1 81.5 170 GLU B N 1
ATOM 3119 C CA . GLU B 1 170 ? -13.172 -6.273 10.57 1 81.5 170 GLU B CA 1
ATOM 3120 C C . GLU B 1 170 ? -11.773 -6.504 10.008 1 81.5 170 GLU B C 1
ATOM 3122 O O . GLU B 1 170 ? -10.828 -6.77 10.766 1 81.5 170 GLU B O 1
ATOM 3127 N N . ARG B 1 171 ? -11.68 -6.414 8.789 1 77.25 171 ARG B N 1
ATOM 3128 C CA . ARG B 1 171 ? -10.375 -6.527 8.156 1 77.25 171 ARG B CA 1
ATOM 3129 C C . ARG B 1 171 ? -9.43 -5.434 8.648 1 77.25 171 ARG B C 1
ATOM 3131 O O . ARG B 1 171 ? -8.234 -5.676 8.828 1 77.25 171 ARG B O 1
ATOM 3138 N N . GLY B 1 172 ? -10.023 -4.328 8.75 1 85.88 172 GLY B N 1
ATOM 3139 C CA . GLY B 1 172 ? -9.242 -3.225 9.281 1 85.88 172 GLY B CA 1
ATOM 3140 C C . GLY B 1 172 ? -8.734 -3.482 10.688 1 85.88 172 GLY B C 1
ATOM 3141 O O . GLY B 1 172 ? -7.586 -3.16 11.008 1 85.88 172 GLY B O 1
ATOM 3142 N N . ALA B 1 173 ? -9.562 -4.043 11.5 1 88.56 173 ALA B N 1
ATOM 3143 C CA . ALA B 1 173 ? -9.18 -4.367 12.867 1 88.56 173 ALA B CA 1
ATOM 3144 C C . ALA B 1 173 ? -8.039 -5.379 12.891 1 88.56 173 ALA B C 1
ATOM 3146 O O . ALA B 1 173 ? -7.105 -5.254 13.688 1 88.56 173 ALA B O 1
ATOM 3147 N N . ASP B 1 174 ? -8.094 -6.297 12.07 1 83.44 174 ASP B N 1
ATOM 3148 C CA . ASP B 1 174 ? -7.043 -7.309 11.977 1 83.44 174 ASP B CA 1
ATOM 3149 C C . ASP B 1 174 ? -5.723 -6.691 11.516 1 83.44 174 ASP B C 1
ATOM 3151 O O . ASP B 1 174 ? -4.664 -6.984 12.078 1 83.44 174 ASP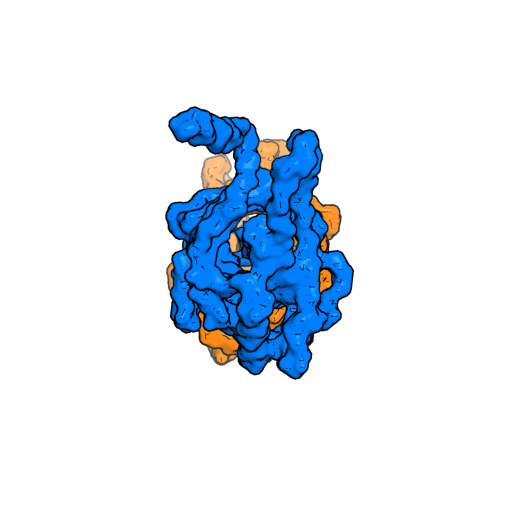 B O 1
ATOM 3155 N N . ALA B 1 175 ? -5.801 -5.914 10.516 1 86.56 175 ALA B N 1
ATOM 3156 C CA . ALA B 1 175 ? -4.617 -5.238 10 1 86.56 175 ALA B CA 1
ATOM 3157 C C . ALA B 1 175 ? -4 -4.324 11.055 1 86.56 175 ALA B C 1
ATOM 3159 O O . ALA B 1 175 ? -2.777 -4.18 11.117 1 86.56 175 ALA B O 1
ATOM 3160 N N . ARG B 1 176 ? -4.871 -3.727 11.805 1 92.75 176 ARG B N 1
ATOM 3161 C CA . ARG B 1 176 ? -4.402 -2.877 12.891 1 92.75 176 ARG B CA 1
ATOM 3162 C C . ARG B 1 176 ? -3.523 -3.66 13.859 1 92.75 176 ARG B C 1
ATOM 3164 O O . ARG B 1 176 ? -2.439 -3.207 14.227 1 92.75 176 ARG B O 1
ATOM 3171 N N . ARG B 1 177 ? -4.012 -4.789 14.227 1 89.38 177 ARG B N 1
ATOM 3172 C CA . ARG B 1 177 ? -3.273 -5.625 15.172 1 89.38 177 ARG B CA 1
ATOM 3173 C C . ARG B 1 177 ? -1.918 -6.023 14.594 1 89.38 177 ARG B C 1
ATOM 3175 O O . ARG B 1 177 ? -0.898 -5.934 15.281 1 89.38 177 ARG B O 1
ATOM 3182 N N . ARG B 1 178 ? -1.885 -6.395 13.391 1 85.25 178 ARG B N 1
ATOM 3183 C CA . ARG B 1 178 ? -0.647 -6.809 12.742 1 85.25 178 ARG B CA 1
ATOM 3184 C C . ARG B 1 178 ? 0.342 -5.648 12.656 1 85.25 178 ARG B C 1
ATOM 3186 O O . ARG B 1 178 ? 1.538 -5.828 12.898 1 85.25 178 ARG B O 1
ATOM 3193 N N . THR B 1 179 ? -0.197 -4.523 12.297 1 92.56 179 THR B N 1
ATOM 3194 C CA . THR B 1 179 ? 0.652 -3.342 12.172 1 92.56 179 THR B CA 1
ATOM 3195 C C . THR B 1 179 ? 1.195 -2.926 13.539 1 92.56 179 THR B C 1
ATOM 3197 O O . THR B 1 179 ? 2.363 -2.549 13.656 1 92.56 179 THR B O 1
ATOM 3200 N N . ALA B 1 180 ? 0.341 -2.986 14.555 1 93.75 180 ALA B N 1
ATOM 3201 C CA . ALA B 1 180 ? 0.788 -2.67 15.906 1 93.75 180 ALA B CA 1
ATOM 3202 C C . ALA B 1 180 ? 1.92 -3.596 16.344 1 93.75 180 ALA B C 1
ATOM 3204 O O . ALA B 1 180 ? 2.904 -3.148 16.938 1 93.75 180 ALA B O 1
ATOM 3205 N N . ASP B 1 181 ? 1.788 -4.852 16.016 1 89.06 181 ASP B N 1
ATOM 3206 C CA . ASP B 1 181 ? 2.826 -5.82 16.359 1 89.06 181 ASP B CA 1
ATOM 3207 C C . ASP B 1 181 ? 4.129 -5.504 15.625 1 89.06 181 ASP B C 1
ATOM 3209 O O . ASP B 1 181 ? 5.215 -5.609 16.203 1 89.06 181 ASP B O 1
ATOM 3213 N N . ARG B 1 182 ? 3.99 -5.113 14.398 1 89.31 182 ARG B N 1
ATOM 3214 C CA . ARG B 1 182 ? 5.156 -4.742 13.609 1 89.31 182 ARG B CA 1
ATOM 3215 C C . ARG B 1 182 ? 5.859 -3.527 14.203 1 89.31 182 ARG B C 1
ATOM 3217 O O . ARG B 1 182 ? 7.09 -3.471 14.242 1 89.31 182 ARG B O 1
ATOM 3224 N N . LEU B 1 183 ? 5.09 -2.574 14.586 1 95.12 183 LEU B N 1
ATOM 3225 C CA . LEU B 1 183 ? 5.648 -1.381 15.211 1 95.12 183 LEU B CA 1
ATOM 3226 C C . LEU B 1 183 ? 6.391 -1.736 16.5 1 95.12 183 LEU B C 1
ATOM 3228 O O . LEU B 1 183 ? 7.484 -1.226 16.75 1 95.12 183 LEU B O 1
ATOM 3232 N N . ARG B 1 184 ? 5.863 -2.625 17.25 1 92.69 184 ARG B N 1
ATOM 3233 C CA . ARG B 1 184 ? 6.516 -3.047 18.484 1 92.69 184 ARG B CA 1
ATOM 3234 C C . ARG B 1 184 ? 7.832 -3.76 18.188 1 92.69 184 ARG B C 1
ATOM 3236 O O . ARG B 1 184 ? 8.805 -3.621 18.938 1 92.69 184 ARG B O 1
ATOM 3243 N N . ASP B 1 185 ? 7.855 -4.492 17.109 1 88.62 185 ASP B N 1
ATOM 3244 C CA . ASP B 1 185 ? 9.07 -5.184 16.688 1 88.62 185 ASP B CA 1
ATOM 3245 C C . ASP B 1 185 ? 10.203 -4.195 16.438 1 88.62 185 ASP B C 1
ATOM 3247 O O . ASP B 1 185 ? 11.383 -4.566 16.484 1 88.62 185 ASP B O 1
ATOM 3251 N N . VAL B 1 186 ? 9.797 -2.967 16.125 1 92.44 186 VAL B N 1
ATOM 3252 C CA . VAL B 1 186 ? 10.844 -1.99 15.828 1 92.44 186 VAL B CA 1
ATOM 3253 C C . VAL B 1 186 ? 10.938 -0.977 16.969 1 92.44 186 VAL B C 1
ATOM 3255 O O . VAL B 1 186 ? 11.484 0.116 16.781 1 92.44 186 VAL B O 1
ATOM 3258 N N . GLY B 1 187 ? 10.312 -1.277 18.094 1 93.5 187 GLY B N 1
ATOM 3259 C CA . GLY B 1 187 ? 10.5 -0.525 19.328 1 93.5 187 GLY B CA 1
ATOM 3260 C C . GLY B 1 187 ? 9.523 0.627 19.484 1 93.5 187 GLY B C 1
ATOM 3261 O O . GLY B 1 187 ? 9.781 1.572 20.234 1 93.5 187 GLY B O 1
ATOM 3262 N N . VAL B 1 188 ? 8.461 0.616 18.688 1 95.31 188 VAL B N 1
ATOM 3263 C CA . VAL B 1 188 ? 7.504 1.715 18.719 1 95.31 188 VAL B CA 1
ATOM 3264 C C . VAL B 1 188 ? 6.145 1.205 19.188 1 95.31 188 VAL B C 1
ATOM 3266 O O . VAL B 1 188 ? 5.68 0.156 18.734 1 95.31 188 VAL B O 1
ATOM 3269 N N . ASP B 1 189 ? 5.562 1.871 20.094 1 92.12 189 ASP B N 1
ATOM 3270 C CA . ASP B 1 189 ? 4.203 1.57 20.531 1 92.12 189 ASP B CA 1
ATOM 3271 C C . ASP B 1 189 ? 3.199 2.549 19.922 1 92.12 189 ASP B C 1
ATOM 3273 O O . ASP B 1 189 ? 3.26 3.752 20.188 1 92.12 189 ASP B O 1
ATOM 3277 N N . PRO B 1 190 ? 2.352 1.945 19.094 1 89.5 190 PRO B N 1
ATOM 3278 C CA . PRO B 1 190 ? 1.351 2.881 18.578 1 89.5 190 PRO B CA 1
ATOM 3279 C C . PRO B 1 190 ? 0.4 3.387 19.656 1 89.5 190 PRO B C 1
ATOM 3281 O O . PRO B 1 190 ? 0.046 2.639 20.578 1 89.5 190 PRO B O 1
ATOM 3284 N N . ASP B 1 191 ? 0.049 4.602 19.547 1 85.69 191 ASP B N 1
ATOM 3285 C CA . ASP B 1 191 ? -0.625 5.316 20.625 1 85.69 191 ASP B CA 1
ATOM 3286 C C . ASP B 1 191 ? -2.109 5.508 20.312 1 85.69 191 ASP B C 1
ATOM 3288 O O . ASP B 1 191 ? -2.953 5.395 21.203 1 85.69 191 ASP B O 1
ATOM 3292 N N . ARG B 1 192 ? -2.383 5.883 19.203 1 95.69 192 ARG B N 1
ATOM 3293 C CA . ARG B 1 192 ? -3.736 6.242 18.797 1 95.69 192 ARG B CA 1
ATOM 3294 C C . ARG B 1 192 ? -4.109 5.566 17.484 1 95.69 192 ARG B C 1
ATOM 3296 O O . ARG B 1 192 ? -3.236 5.223 16.672 1 95.69 192 ARG B O 1
ATOM 3303 N N . THR B 1 193 ? -5.387 5.355 17.375 1 97.5 193 THR B N 1
ATOM 3304 C CA . THR B 1 193 ? -5.938 4.793 16.141 1 97.5 193 THR B CA 1
ATOM 3305 C C . THR B 1 193 ? -7.039 5.691 15.586 1 97.5 193 THR B C 1
ATOM 3307 O O . THR B 1 193 ? -7.902 6.156 16.328 1 97.5 193 THR B O 1
ATOM 3310 N N . LEU B 1 194 ? -6.941 5.996 14.328 1 97.69 194 LEU B N 1
ATOM 3311 C CA . LEU B 1 194 ? -7.988 6.691 13.594 1 97.69 194 LEU B CA 1
ATOM 3312 C C . LEU B 1 194 ? -8.688 5.746 12.617 1 97.69 194 LEU B C 1
ATOM 3314 O O . LEU B 1 194 ? -8.031 5.035 11.852 1 97.69 194 LEU B O 1
ATOM 3318 N N . SER B 1 195 ? -10.008 5.766 12.727 1 97.5 195 SER B N 1
ATOM 3319 C CA . SER B 1 195 ? -10.773 4.984 11.766 1 97.5 195 SER B CA 1
ATOM 3320 C C . SER B 1 195 ? -11.234 5.848 10.602 1 97.5 195 SER B C 1
ATOM 3322 O O . SER B 1 195 ? -11.609 7.008 10.789 1 97.5 195 SER B O 1
ATOM 3324 N N . VAL B 1 196 ? -11.211 5.312 9.445 1 95.75 196 VAL B N 1
ATOM 3325 C CA . VAL B 1 196 ? -11.703 6.004 8.258 1 95.75 196 VAL B CA 1
ATOM 3326 C C . VAL B 1 196 ? -12.977 5.332 7.758 1 95.75 196 VAL B C 1
ATOM 3328 O O . VAL B 1 196 ? -13.023 4.109 7.605 1 95.75 196 VAL B O 1
ATOM 3331 N N . GLY B 1 197 ? -13.961 6.125 7.438 1 93.62 197 GLY B N 1
ATOM 3332 C CA . GLY B 1 197 ? -15.219 5.633 6.91 1 93.62 197 GLY B CA 1
ATOM 3333 C C . GLY B 1 197 ? -16.234 5.297 7.988 1 93.62 197 GLY B C 1
ATOM 3334 O O . GLY B 1 197 ? -17.156 6.074 8.258 1 93.62 197 GLY B O 1
ATOM 3335 N N . THR B 1 198 ? -16.016 4.137 8.664 1 92.88 198 THR B N 1
ATOM 3336 C CA . THR B 1 198 ? -16.906 3.646 9.703 1 92.88 198 THR B CA 1
ATOM 3337 C C . THR B 1 198 ? -16.188 3.584 11.047 1 92.88 198 THR B C 1
ATOM 3339 O O . THR B 1 198 ? -14.977 3.389 11.102 1 92.88 198 THR B O 1
ATOM 3342 N N . ASP B 1 199 ? -16.984 3.713 11.984 1 92.38 199 ASP B N 1
ATOM 3343 C CA . ASP B 1 199 ? -16.453 3.703 13.336 1 92.38 199 ASP B CA 1
ATOM 3344 C C . ASP B 1 199 ? -15.867 2.334 13.688 1 92.38 199 ASP B C 1
ATOM 3346 O O . ASP B 1 199 ? -16.375 1.305 13.242 1 92.38 199 ASP B O 1
ATOM 3350 N N . LEU B 1 200 ? -14.852 2.383 14.367 1 92.94 200 LEU B N 1
ATOM 3351 C CA . LEU B 1 200 ? -14.188 1.226 14.961 1 92.94 200 LEU B CA 1
ATOM 3352 C C . LEU B 1 200 ? -14.008 1.414 16.469 1 92.94 200 LEU B C 1
ATOM 3354 O O . LEU B 1 200 ? -13.531 2.461 16.906 1 92.94 200 LEU B O 1
ATOM 3358 N N . PRO B 1 201 ? -14.414 0.442 17.281 1 89.88 201 PRO B N 1
ATOM 3359 C CA . PRO B 1 201 ? -14.352 0.585 18.734 1 89.88 201 PRO B CA 1
ATOM 3360 C C . PRO B 1 201 ? -12.969 0.996 19.234 1 89.88 201 PRO B C 1
ATOM 3362 O O . PRO B 1 201 ? -12.859 1.803 20.156 1 89.88 201 PRO B O 1
ATOM 3365 N N . ALA B 1 202 ? -11.953 0.509 18.703 1 90.19 202 ALA B N 1
ATOM 3366 C CA . ALA B 1 202 ? -10.594 0.771 19.172 1 90.19 202 ALA B CA 1
ATOM 3367 C C . ALA B 1 202 ? -10.109 2.141 18.703 1 90.19 202 ALA B C 1
ATOM 3369 O O . ALA B 1 202 ? -9.062 2.621 19.141 1 90.19 202 ALA B O 1
ATOM 3370 N N . ALA B 1 203 ? -10.867 2.859 17.922 1 95.56 203 ALA B N 1
ATOM 3371 C CA . ALA B 1 203 ? -10.398 4.105 17.328 1 95.56 203 ALA B CA 1
ATOM 3372 C C . ALA B 1 203 ? -10.664 5.293 18.25 1 95.56 203 ALA B C 1
ATOM 3374 O O . ALA B 1 203 ? -11.719 5.367 18.891 1 95.56 203 ALA B O 1
ATOM 3375 N N . ALA B 1 204 ? -9.719 6.156 18.297 1 95.81 204 ALA B N 1
ATOM 3376 C CA . ALA B 1 204 ? -9.859 7.375 19.094 1 95.81 204 ALA B CA 1
ATOM 3377 C C . ALA B 1 204 ? -10.75 8.391 18.375 1 95.81 204 ALA B C 1
ATOM 3379 O O . ALA B 1 204 ? -11.352 9.258 19.016 1 95.81 204 ALA B O 1
ATOM 3380 N N . ALA B 1 205 ? -10.812 8.367 17.125 1 96.81 205 ALA B N 1
ATOM 3381 C CA . ALA B 1 205 ? -11.641 9.227 16.281 1 96.81 205 ALA B CA 1
ATOM 3382 C C . ALA B 1 205 ? -11.938 8.555 14.938 1 96.81 205 ALA B C 1
ATOM 3384 O O . ALA B 1 205 ? -11.25 7.605 14.547 1 96.81 205 ALA B O 1
ATOM 3385 N N . THR B 1 206 ? -12.938 9.031 14.32 1 97 206 THR B N 1
ATOM 3386 C CA . THR B 1 206 ? -13.328 8.555 13 1 97 206 THR B CA 1
ATOM 3387 C C . THR B 1 206 ? -13.414 9.711 12.016 1 97 206 THR B C 1
ATOM 3389 O O . THR B 1 206 ? -14 10.75 12.32 1 97 206 THR B O 1
ATOM 3392 N N . VAL B 1 207 ? -12.773 9.539 10.898 1 96.5 207 VAL B N 1
ATOM 3393 C CA . VAL B 1 207 ? -12.922 10.523 9.836 1 96.5 207 VAL B CA 1
ATOM 3394 C C . VAL B 1 207 ? -13.664 9.898 8.648 1 96.5 207 VAL B C 1
ATOM 3396 O O . VAL B 1 207 ? -13.453 8.727 8.328 1 96.5 207 VAL B O 1
ATOM 3399 N N . PRO B 1 208 ? -14.539 10.688 8.047 1 94.25 208 PRO B N 1
ATOM 3400 C CA . PRO B 1 208 ? -15.25 10.148 6.887 1 94.25 208 PRO B CA 1
ATOM 3401 C C . PRO B 1 208 ? -14.336 9.93 5.684 1 94.25 208 PRO B C 1
ATOM 3403 O O . PRO B 1 208 ? -13.273 10.539 5.59 1 94.25 208 PRO B O 1
ATOM 3406 N N . THR B 1 209 ? -14.781 9.008 4.836 1 90.44 209 THR B N 1
ATOM 3407 C CA . THR B 1 209 ? -14.109 8.875 3.551 1 90.44 209 THR B CA 1
ATOM 3408 C C . THR B 1 209 ? -14.32 10.117 2.695 1 90.44 209 THR B C 1
ATOM 3410 O O . THR B 1 209 ? -15.398 10.719 2.715 1 90.44 209 THR B O 1
ATOM 3413 N N . VAL B 1 210 ? -13.32 10.516 1.996 1 89 210 VAL B N 1
ATOM 3414 C CA . VAL B 1 210 ? -13.398 11.672 1.11 1 89 210 VAL B CA 1
ATOM 3415 C C . VAL B 1 210 ? -13.312 11.211 -0.345 1 89 210 VAL B C 1
ATOM 3417 O O . VAL B 1 210 ? -12.336 10.57 -0.746 1 89 210 VAL B O 1
ATOM 3420 N N . ASP B 1 211 ? -14.336 11.523 -1.013 1 83.31 211 ASP B N 1
ATOM 3421 C CA . ASP B 1 211 ? -14.367 11.18 -2.432 1 83.31 211 ASP B CA 1
ATOM 3422 C C . ASP B 1 211 ? -13.992 12.383 -3.295 1 83.31 211 ASP B C 1
ATOM 3424 O O . ASP B 1 211 ? -14.844 12.969 -3.963 1 83.31 211 ASP B O 1
ATOM 3428 N N . ALA B 1 212 ? -12.82 12.836 -3.281 1 87.75 212 ALA B N 1
ATOM 3429 C CA . ALA B 1 212 ? -12.258 13.93 -4.066 1 87.75 212 ALA B CA 1
ATOM 3430 C C . ALA B 1 212 ? -10.852 13.586 -4.551 1 87.75 212 ALA B C 1
ATOM 3432 O O . ALA B 1 212 ? -10.078 12.945 -3.832 1 87.75 212 ALA B O 1
ATOM 3433 N N . ALA B 1 213 ? -10.539 13.977 -5.707 1 87 213 ALA B N 1
ATOM 3434 C CA . ALA B 1 213 ? -9.188 13.781 -6.23 1 87 213 ALA B CA 1
ATOM 3435 C C . ALA B 1 213 ? -8.172 14.617 -5.465 1 87 213 ALA B C 1
ATOM 3437 O O . ALA B 1 213 ? -8.484 15.719 -5.008 1 87 213 ALA B O 1
ATOM 3438 N N . PRO B 1 214 ? -6.957 14.094 -5.367 1 90.44 214 PRO B N 1
ATOM 3439 C CA . PRO B 1 214 ? -5.93 14.875 -4.676 1 90.44 214 PRO B CA 1
ATOM 3440 C C . PRO B 1 214 ? -5.754 16.266 -5.266 1 90.44 214 PRO B C 1
ATOM 3442 O O . PRO B 1 214 ? -5.527 17.234 -4.527 1 90.44 214 PRO B O 1
ATOM 3445 N N . ALA B 1 215 ? -5.883 16.406 -6.535 1 88.31 215 ALA B N 1
ATOM 3446 C CA . ALA B 1 215 ? -5.688 17.672 -7.223 1 88.31 215 ALA B CA 1
ATOM 3447 C C . ALA B 1 215 ? -6.699 18.719 -6.754 1 88.31 215 ALA B C 1
ATOM 3449 O O . ALA B 1 215 ? -6.492 19.922 -6.938 1 88.31 215 ALA B O 1
ATOM 3450 N N . GLU B 1 216 ? -7.816 18.25 -6.152 1 90.25 216 GLU B N 1
ATOM 3451 C CA . GLU B 1 216 ? -8.844 19.156 -5.648 1 90.25 216 GLU B CA 1
ATOM 3452 C C . GLU B 1 216 ? -8.469 19.719 -4.281 1 90.25 216 GLU B C 1
ATOM 3454 O O . GLU B 1 216 ? -9.172 20.562 -3.732 1 90.25 216 GLU B O 1
ATOM 3459 N N . GLY B 1 217 ? -7.344 19.266 -3.727 1 92.56 217 GLY B N 1
ATOM 3460 C CA . GLY B 1 217 ? -6.867 19.781 -2.453 1 92.56 217 GLY B CA 1
ATOM 3461 C C . GLY B 1 217 ? -7.648 19.25 -1.267 1 92.56 217 GLY B C 1
ATOM 3462 O O . GLY B 1 217 ? -8.469 18.344 -1.413 1 92.56 217 GLY B O 1
ATOM 3463 N N . PRO B 1 218 ? -7.297 19.734 -0.102 1 95.25 218 PRO B N 1
ATOM 3464 C CA . PRO B 1 218 ? -8.062 19.344 1.082 1 95.25 218 PRO B CA 1
ATOM 3465 C C . PRO B 1 218 ? -9.531 19.75 0.996 1 95.25 218 PRO B C 1
ATOM 3467 O O . PRO B 1 218 ? -9.852 20.812 0.433 1 95.25 218 PRO B O 1
ATOM 3470 N N . GLN B 1 219 ? -10.375 18.984 1.599 1 93.88 219 GLN B N 1
ATOM 3471 C CA . GLN B 1 219 ? -11.812 19.203 1.479 1 93.88 219 GLN B CA 1
ATOM 3472 C C . GLN B 1 219 ? -12.398 19.766 2.77 1 93.88 219 GLN B C 1
ATOM 3474 O O . GLN B 1 219 ? -13.508 20.312 2.771 1 93.88 219 GLN B O 1
ATOM 3479 N N . CYS B 1 220 ? -11.703 19.656 3.846 1 91.75 220 CYS B N 1
ATOM 3480 C CA . CYS B 1 220 ? -12.195 20.094 5.148 1 91.75 220 CYS B CA 1
ATOM 3481 C C . CYS B 1 220 ? -12.633 21.547 5.109 1 91.75 220 CYS B C 1
ATOM 3483 O O . CYS B 1 220 ? -13.656 21.906 5.695 1 91.75 220 CYS B O 1
ATOM 3485 N N . PRO B 1 221 ? -11.969 22.438 4.395 1 85.5 221 PRO B N 1
ATOM 3486 C CA . PRO B 1 221 ? -12.406 23.844 4.383 1 85.5 221 PRO B CA 1
ATOM 3487 C C . PRO B 1 221 ? -13.773 24.016 3.732 1 85.5 221 PRO B C 1
ATOM 3489 O O . PRO B 1 221 ? -14.445 25.031 3.967 1 85.5 221 PRO B O 1
ATOM 3492 N N . ARG B 1 222 ? -14.266 23.078 2.996 1 87 222 ARG B N 1
ATOM 3493 C CA . ARG B 1 222 ? -15.492 23.219 2.225 1 87 222 ARG B CA 1
ATOM 3494 C C . ARG B 1 222 ? -16.578 22.281 2.746 1 87 222 ARG B C 1
ATOM 3496 O O . ARG B 1 222 ? -17.688 22.266 2.229 1 87 222 ARG B O 1
ATOM 3503 N N . ASP B 1 223 ? -16.219 21.516 3.678 1 88.31 223 ASP B N 1
ATOM 3504 C CA . ASP B 1 223 ? -17.125 20.516 4.227 1 88.31 223 ASP B CA 1
ATOM 3505 C C . ASP B 1 223 ? -17.125 20.547 5.754 1 88.31 223 ASP B C 1
ATOM 3507 O O . ASP B 1 223 ? -16.234 20 6.387 1 88.31 223 ASP B O 1
ATOM 3511 N N . GLY B 1 224 ? -18.203 21.125 6.301 1 88.69 224 GLY B N 1
ATOM 3512 C CA . GLY B 1 224 ? -18.266 21.328 7.738 1 88.69 224 GLY B CA 1
ATOM 3513 C C . GLY B 1 224 ? -18.203 20.031 8.531 1 88.69 224 GLY B C 1
ATOM 3514 O O . GLY B 1 224 ? -17.547 19.969 9.562 1 88.69 224 GLY B O 1
ATOM 3515 N N . ASP B 1 225 ? -18.953 19.031 8.055 1 90.81 225 ASP B N 1
ATOM 3516 C CA . ASP B 1 225 ? -18.953 17.75 8.742 1 90.81 225 ASP B CA 1
ATOM 3517 C C . ASP B 1 225 ? -17.562 17.109 8.711 1 90.81 225 ASP B C 1
ATOM 3519 O O . ASP B 1 225 ? -17.094 16.578 9.727 1 90.81 225 ASP B O 1
ATOM 3523 N N . LEU B 1 226 ? -16.922 17.156 7.574 1 94.38 226 LEU B N 1
ATOM 3524 C CA . LEU B 1 226 ? -15.562 16.625 7.453 1 94.38 226 LEU B CA 1
ATOM 3525 C C . LEU B 1 226 ? -14.602 17.406 8.352 1 94.38 226 LEU B C 1
ATOM 3527 O O . LEU B 1 226 ? -13.742 16.812 9 1 94.38 226 LEU B O 1
ATOM 3531 N N . ALA B 1 227 ? -14.805 18.703 8.336 1 93.94 227 ALA B N 1
ATOM 3532 C CA . ALA B 1 227 ? -13.945 19.562 9.148 1 93.94 227 ALA B CA 1
ATOM 3533 C C . ALA B 1 227 ? -14.07 19.219 10.625 1 93.94 227 ALA B C 1
ATOM 3535 O O . ALA B 1 227 ? -13.062 19.078 11.328 1 93.94 227 ALA B O 1
ATOM 3536 N N . ALA B 1 228 ? -15.312 19.047 11.07 1 94.38 228 ALA B N 1
ATOM 3537 C CA . ALA B 1 228 ? -15.547 18.75 12.477 1 94.38 228 ALA B CA 1
ATOM 3538 C C . ALA B 1 228 ? -14.938 17.406 12.859 1 94.38 228 ALA B C 1
ATOM 3540 O O . ALA B 1 228 ? -14.281 17.281 13.898 1 94.38 228 ALA B O 1
ATOM 3541 N N . ALA B 1 229 ? -15.109 16.438 12.047 1 96.31 229 ALA B N 1
ATOM 3542 C CA . ALA B 1 229 ? -14.578 15.102 12.305 1 96.31 229 ALA B CA 1
ATOM 3543 C C . ALA B 1 229 ? -13.055 15.109 12.297 1 96.31 229 ALA B C 1
ATOM 3545 O O . ALA B 1 229 ? -12.414 14.484 13.148 1 96.31 229 ALA B O 1
ATOM 3546 N N . THR B 1 230 ? -12.469 15.75 11.328 1 97.25 230 THR B N 1
ATOM 3547 C CA . THR B 1 230 ? -11.016 15.828 11.211 1 97.25 230 THR B CA 1
ATOM 3548 C C . THR B 1 230 ? -10.422 16.609 12.383 1 97.25 230 THR B C 1
ATOM 3550 O O . THR B 1 230 ? -9.336 16.281 12.867 1 97.25 230 THR B O 1
ATOM 3553 N N . ALA B 1 231 ? -11.156 17.656 12.812 1 96.31 231 ALA B N 1
ATOM 3554 C CA . ALA B 1 231 ? -10.711 18.422 13.977 1 96.31 231 ALA B CA 1
ATOM 3555 C C . ALA B 1 231 ? -10.664 17.531 15.219 1 96.31 231 ALA B C 1
ATOM 3557 O O . ALA B 1 231 ? -9.703 17.594 15.992 1 96.31 231 ALA B O 1
ATOM 3558 N N . ALA B 1 232 ? -11.688 16.766 15.375 1 96.38 232 ALA B N 1
ATOM 3559 C CA . ALA B 1 232 ? -11.695 15.828 16.5 1 96.38 232 ALA B CA 1
ATOM 3560 C C . ALA B 1 232 ? -10.516 14.867 16.422 1 96.38 232 ALA B C 1
ATOM 3562 O O . ALA B 1 232 ? -9.898 14.555 17.453 1 96.38 232 ALA B O 1
ATOM 3563 N N . ALA B 1 233 ? -10.211 14.391 15.25 1 97.69 233 ALA B N 1
ATOM 3564 C CA . ALA B 1 233 ? -9.055 13.516 15.039 1 97.69 233 ALA B CA 1
ATOM 3565 C C . ALA B 1 233 ? -7.758 14.227 15.414 1 97.69 233 ALA B C 1
ATOM 3567 O O . ALA B 1 233 ? -6.914 13.664 16.109 1 97.69 233 ALA B O 1
ATOM 3568 N N . VAL B 1 234 ? -7.613 15.461 14.961 1 97.81 234 VAL B N 1
ATOM 3569 C CA . VAL B 1 234 ? -6.41 16.25 15.211 1 97.81 234 VAL B CA 1
ATOM 3570 C C . VAL B 1 234 ? -6.254 16.484 16.719 1 97.81 234 VAL B C 1
ATOM 3572 O O . VAL B 1 234 ? -5.16 16.328 17.266 1 97.81 234 VAL B O 1
ATOM 3575 N N . GLU B 1 235 ? -7.336 16.828 17.359 1 97.31 235 GLU B N 1
ATOM 3576 C CA . GLU B 1 235 ? -7.285 17.047 18.797 1 97.31 235 GLU B CA 1
ATOM 3577 C C . GLU B 1 235 ? -6.828 15.781 19.531 1 97.31 235 GLU B C 1
ATOM 3579 O O . GLU B 1 235 ? -6.023 15.859 20.469 1 97.31 235 GLU B O 1
ATOM 3584 N N . SER B 1 236 ? -7.305 14.703 19.062 1 96.38 236 SER B N 1
ATOM 3585 C CA . SER B 1 236 ? -6.938 13.438 19.688 1 96.38 236 SER B CA 1
ATOM 3586 C C . SER B 1 236 ? -5.484 13.078 19.391 1 96.38 236 SER B C 1
ATOM 3588 O O . SER B 1 236 ? -4.758 12.641 20.281 1 96.38 236 SER B O 1
ATOM 3590 N N . LEU B 1 237 ? -5.02 13.234 18.203 1 96.5 237 LEU B N 1
ATOM 3591 C CA . LEU B 1 237 ? -3.697 12.812 17.75 1 96.5 237 LEU B CA 1
ATOM 3592 C C . LEU B 1 237 ? -2.613 13.727 18.312 1 96.5 237 LEU B C 1
ATOM 3594 O O . LEU B 1 237 ? -1.533 13.266 18.688 1 96.5 237 LEU B O 1
ATOM 3598 N N . PHE B 1 238 ? -2.902 14.992 18.406 1 97.06 238 PHE B N 1
ATOM 3599 C CA . PHE B 1 238 ? -1.885 15.961 18.781 1 97.06 238 PHE B CA 1
ATOM 3600 C C . PHE B 1 238 ? -2.057 16.391 20.234 1 97.06 238 PHE B C 1
ATOM 3602 O O . PHE B 1 238 ? -1.21 17.094 20.781 1 97.06 238 PHE B O 1
ATOM 3609 N N . ASP B 1 239 ? -3.082 15.898 20.891 1 95.38 239 ASP B N 1
ATOM 3610 C CA . ASP B 1 239 ? -3.393 16.312 22.25 1 95.38 239 ASP B CA 1
ATOM 3611 C C . ASP B 1 239 ? -3.449 17.844 22.359 1 95.38 239 ASP B C 1
ATOM 3613 O O . ASP B 1 239 ? -2.77 18.422 23.203 1 95.38 239 ASP B O 1
ATOM 3617 N N . VAL B 1 240 ? -4.293 18.406 21.484 1 94.62 240 VAL B N 1
ATOM 3618 C CA . VAL B 1 240 ? -4.449 19.859 21.453 1 94.62 240 VAL B CA 1
ATOM 3619 C C . VAL B 1 240 ? -5.934 20.219 21.438 1 94.62 240 VAL B C 1
ATOM 3621 O O . VAL B 1 240 ? -6.781 19.359 21.172 1 94.62 240 VAL B O 1
ATOM 3624 N N . GLU B 1 241 ? -6.215 21.406 21.828 1 92.94 241 GLU B N 1
ATOM 3625 C CA . GLU B 1 241 ? -7.531 22 21.625 1 92.94 241 GLU B CA 1
ATOM 3626 C C . GLU B 1 241 ? -7.516 23.016 20.5 1 92.94 241 GLU B C 1
ATOM 3628 O O . GLU B 1 241 ? -6.648 23.891 20.453 1 92.94 241 GLU B O 1
ATOM 3633 N N . LEU B 1 242 ? -8.367 22.812 19.578 1 91.75 242 LEU B N 1
ATOM 3634 C CA . LEU B 1 242 ? -8.43 23.703 18.422 1 91.75 242 LEU B CA 1
ATOM 3635 C C . LEU B 1 242 ? -9.477 24.781 18.625 1 91.75 242 LEU B C 1
ATOM 3637 O O . LEU B 1 242 ? -10.523 24.547 19.234 1 91.75 242 LEU B O 1
ATOM 3641 N N . ASP B 1 243 ? -9.172 25.953 18.234 1 85.88 243 ASP B N 1
ATOM 3642 C CA . ASP B 1 243 ? -10.102 27.078 18.25 1 85.88 243 ASP B CA 1
ATOM 3643 C C . ASP B 1 243 ? -10.781 27.266 16.891 1 85.88 243 ASP B C 1
ATOM 3645 O O . ASP B 1 243 ? -10.492 28.219 16.172 1 85.88 243 ASP B O 1
ATOM 3649 N N . LEU B 1 244 ? -11.578 26.312 16.578 1 85 244 LEU B N 1
ATOM 3650 C CA . LEU B 1 244 ? -12.281 26.328 15.297 1 85 244 LEU B CA 1
ATOM 3651 C C . LEU B 1 244 ? -13.781 26.188 15.5 1 85 244 LEU B C 1
ATOM 3653 O O . LEU B 1 244 ? -14.227 25.453 16.375 1 85 244 LEU B O 1
ATOM 3657 N N . GLU B 1 245 ? -14.594 27.016 14.828 1 75.81 245 GLU B N 1
ATOM 3658 C CA . GLU B 1 245 ? -16.047 26.891 14.789 1 75.81 245 GLU B CA 1
ATOM 3659 C C . GLU B 1 245 ? -16.516 26.375 13.43 1 75.81 245 GLU B C 1
ATOM 3661 O O . GLU B 1 245 ? -16.031 26.812 12.391 1 75.81 245 GLU B O 1
ATOM 3666 N N . PHE B 1 246 ? -17.172 25.266 13.555 1 69.75 246 PHE B N 1
ATOM 3667 C CA . PHE B 1 246 ? -17.641 24.688 12.305 1 69.75 246 PHE B CA 1
ATOM 3668 C C . PHE B 1 246 ? -19.156 24.844 12.18 1 69.75 246 PHE B C 1
ATOM 3670 O O . PHE B 1 246 ? -19.875 24.844 13.18 1 69.75 246 PHE B O 1
ATOM 3677 N N . ASP B 1 247 ? -19.703 25.438 11.094 1 54.69 247 ASP B N 1
ATOM 3678 C CA . ASP B 1 247 ? -21.141 25.5 10.875 1 54.69 247 ASP B CA 1
ATOM 3679 C C . ASP B 1 247 ? -21.75 24.094 10.727 1 54.69 247 ASP B C 1
ATOM 3681 O O . ASP B 1 247 ? -21.344 23.344 9.836 1 54.69 247 ASP B O 1
ATOM 3685 N N . ASP B 1 248 ? -21.984 23.5 11.836 1 48.5 248 ASP B N 1
ATOM 3686 C CA . ASP B 1 248 ? -22.547 22.156 11.758 1 48.5 248 ASP B CA 1
ATOM 3687 C C . ASP B 1 248 ? -23.875 22.156 11.023 1 48.5 248 ASP B C 1
ATOM 3689 O O . ASP B 1 248 ? -24.656 21.219 11.133 1 48.5 248 ASP B O 1
ATOM 3693 N N . GLY B 1 249 ? -24.062 23.016 10.133 1 44.38 249 GLY B N 1
ATOM 3694 C CA . GLY B 1 249 ? -25.391 23.062 9.555 1 44.38 249 GLY B CA 1
ATOM 3695 C C . GLY B 1 249 ? -26.484 23.359 10.578 1 44.38 249 GLY B C 1
ATOM 3696 O O . GLY B 1 249 ? -27.625 23.609 10.227 1 44.38 249 GLY B O 1
ATOM 3697 N N . ASN B 1 250 ? -26.453 22.719 11.75 1 39.41 250 ASN B N 1
ATOM 3698 C CA . ASN B 1 250 ? -27.516 23.062 12.688 1 39.41 250 ASN B CA 1
ATOM 3699 C C . ASN B 1 250 ? -27.312 24.438 13.305 1 39.41 250 ASN B C 1
ATOM 3701 O O . ASN B 1 250 ? -26.203 24.781 13.711 1 39.41 250 ASN B O 1
ATOM 3705 N N . GLY B 1 251 ? -27.766 25.594 12.82 1 35.75 251 GLY B N 1
ATOM 3706 C CA . GLY B 1 251 ? -27.969 26.969 13.227 1 35.75 251 GLY B CA 1
ATOM 3707 C C . GLY B 1 251 ? -27.828 27.172 14.727 1 35.75 251 GLY B C 1
ATOM 3708 O O . GLY B 1 251 ? -27.969 28.281 15.227 1 35.75 251 GLY B O 1
ATOM 3709 N N . LEU B 1 252 ? -27.875 26.172 15.5 1 35.72 252 LEU B N 1
ATOM 3710 C CA . LEU B 1 252 ? -28.141 26.359 16.922 1 35.72 252 LEU B CA 1
ATOM 3711 C C . LEU B 1 252 ? -26.906 26.922 17.641 1 35.72 252 LEU B C 1
ATOM 3713 O O . LEU B 1 252 ? -27.047 27.594 18.656 1 35.72 252 LEU B O 1
ATOM 3717 N N . ASP B 1 253 ? -25.688 26.641 17.266 1 36.56 253 ASP B N 1
ATOM 3718 C CA . ASP B 1 253 ? -24.609 27.016 18.172 1 36.56 253 ASP B CA 1
ATOM 3719 C C . ASP B 1 253 ? -24.234 28.484 18.016 1 36.56 253 ASP B C 1
ATOM 3721 O O . ASP B 1 253 ? -23.516 29.047 18.844 1 36.56 253 ASP B O 1
ATOM 3725 N N . ARG B 1 254 ? -24.609 29.203 17 1 35.84 254 ARG B N 1
ATOM 3726 C CA . ARG B 1 254 ? -24.531 30.672 16.969 1 35.84 254 ARG B CA 1
ATOM 3727 C C . ARG B 1 254 ? -25.453 31.281 18.016 1 35.84 254 ARG B C 1
ATOM 3729 O O . ARG B 1 254 ? -25.312 32.469 18.359 1 35.84 254 ARG B O 1
ATOM 3736 N N . ILE B 1 255 ? -26.5 30.531 18.328 1 34.44 255 ILE B N 1
ATOM 3737 C CA . ILE B 1 255 ? -27.516 31.078 19.219 1 34.44 255 ILE B CA 1
ATOM 3738 C C . ILE B 1 255 ? -27.016 31.062 20.656 1 34.44 255 ILE B C 1
ATOM 3740 O O . ILE B 1 255 ? -27.344 31.953 21.453 1 34.44 255 ILE B O 1
ATOM 3744 N N . ARG B 1 256 ? -26.188 30.109 21.016 1 34.94 256 ARG B N 1
ATOM 3745 C CA . ARG B 1 256 ? -25.875 30.031 22.438 1 34.94 256 ARG B CA 1
ATOM 3746 C C . ARG B 1 256 ? -25.016 31.219 22.875 1 34.94 256 ARG B C 1
ATOM 3748 O O . ARG B 1 256 ? -25.203 31.75 23.969 1 34.94 256 ARG B O 1
ATOM 3755 N N . GLU B 1 257 ? -24.016 31.594 22 1 37.28 257 GLU B N 1
ATOM 3756 C CA . GLU B 1 257 ? -23.203 32.719 22.484 1 37.28 257 GLU B CA 1
ATOM 3757 C C . GLU B 1 257 ? -23.984 34 22.469 1 37.28 257 GLU B C 1
ATOM 3759 O O . GLU B 1 257 ? -23.734 34.906 23.297 1 37.28 257 GLU B O 1
ATOM 3764 N N . GLY B 1 258 ? -24.891 34.062 21.484 1 35.28 258 GLY B N 1
ATOM 3765 C CA . GLY B 1 258 ? -25.719 35.25 21.5 1 35.28 258 GLY B CA 1
ATOM 3766 C C . GLY B 1 258 ? -26.531 35.406 22.766 1 35.28 258 GLY B C 1
ATOM 3767 O O . GLY B 1 258 ? -26.734 36.5 23.266 1 35.28 258 GLY B O 1
ATOM 3768 N N . ILE B 1 259 ? -27.031 34.219 23.25 1 38.81 259 ILE B N 1
ATOM 3769 C CA . ILE B 1 259 ? -27.938 34.312 24.391 1 38.81 259 ILE B CA 1
ATOM 3770 C C . ILE B 1 259 ? -27.156 34.562 25.672 1 38.81 259 ILE B C 1
ATOM 3772 O O . ILE B 1 259 ? -27.641 35.156 26.609 1 38.81 259 ILE B O 1
ATOM 3776 N N . GLY B 1 260 ? -25.969 33.844 25.719 1 37.84 260 GLY B N 1
ATOM 3777 C CA . GLY B 1 260 ? -25.328 33.969 27.016 1 37.84 260 GLY B CA 1
ATOM 3778 C C . GLY B 1 260 ? -24.812 35.375 27.328 1 37.84 260 GLY B C 1
ATOM 3779 O O . GLY B 1 260 ? -24.266 35.625 28.391 1 37.84 260 GLY B O 1
ATOM 3780 N N . GLY B 1 261 ? -24.703 36.188 26.266 1 33.75 261 GLY B N 1
ATOM 3781 C CA . GLY B 1 261 ? -24.344 37.562 26.547 1 33.75 261 GLY B CA 1
ATOM 3782 C C . GLY B 1 261 ? -25.422 38.344 27.281 1 33.75 261 GLY B C 1
ATOM 3783 O O . GLY B 1 261 ? -25.25 39.5 27.609 1 33.75 261 GLY B O 1
ATOM 3784 N N . LEU B 1 262 ? -26.703 37.875 27.141 1 33.41 262 LEU B N 1
ATOM 3785 C CA . LEU B 1 262 ? -27.734 38.719 27.719 1 33.41 262 LEU B CA 1
ATOM 3786 C C . LEU B 1 262 ? -27.766 38.594 29.234 1 33.41 262 LEU B C 1
ATOM 3788 O O . LEU B 1 262 ? -28.375 39.406 29.938 1 33.41 262 LEU B O 1
ATOM 3792 N N . GLY B 1 263 ? -27.312 37.344 29.734 1 29.38 263 GLY B N 1
ATOM 3793 C CA . GLY B 1 263 ? -27.625 37.219 31.156 1 29.38 263 GLY B CA 1
ATOM 3794 C C . GLY B 1 263 ? -26.594 37.906 32.031 1 29.38 263 GLY B C 1
ATOM 3795 O O . GLY B 1 263 ? -26.734 37.906 33.25 1 29.38 263 GLY B O 1
ATOM 3796 N N . ARG B 1 264 ? -25.406 38.312 31.547 1 25.27 264 ARG B N 1
ATOM 3797 C CA . ARG B 1 264 ? -24.688 39.031 32.594 1 25.27 264 ARG B CA 1
ATOM 3798 C C . ARG B 1 264 ? -25.062 40.5 32.594 1 25.27 264 ARG B C 1
ATOM 3800 O O . ARG B 1 264 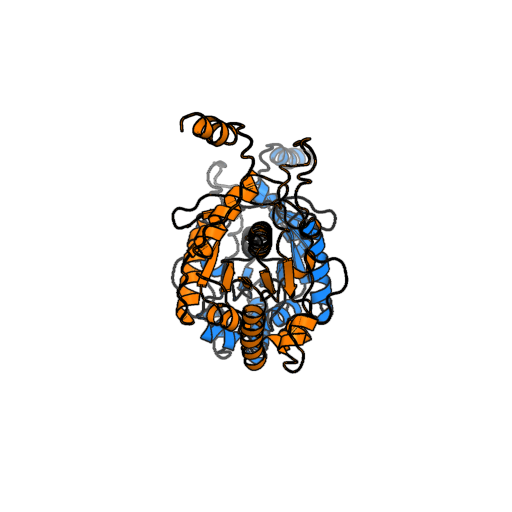? -25.312 41.094 31.547 1 25.27 264 ARG B O 1
#

Solvent-accessible surface area (backbone atoms only — not comparable to full-atom values): 27717 Å² total; per-residue (Å²): 118,54,40,30,36,22,40,31,13,39,43,36,67,51,46,40,60,59,49,50,49,36,40,38,49,50,42,9,62,57,46,32,32,25,37,39,39,48,50,32,73,50,64,28,64,62,41,48,51,49,87,77,85,67,73,50,18,39,49,54,41,25,70,36,71,88,51,62,68,72,65,27,50,40,80,52,78,74,69,64,60,70,73,64,72,76,67,76,58,74,71,75,64,45,83,70,68,65,55,29,47,33,30,36,23,27,23,67,71,59,64,72,56,46,55,57,34,42,33,69,69,18,10,54,35,43,30,51,48,50,52,54,45,53,73,74,27,65,32,32,40,32,33,28,48,41,69,60,49,42,36,33,53,27,46,59,69,59,34,73,40,36,32,36,35,28,39,37,44,72,65,24,52,52,33,42,53,54,43,42,51,52,35,44,75,73,76,35,72,69,72,44,31,34,12,32,58,34,77,40,90,83,32,78,30,48,30,69,71,75,94,67,55,52,72,70,44,63,53,38,60,81,28,40,68,51,31,51,31,37,44,53,35,43,26,64,74,29,61,50,85,76,83,72,86,60,67,68,76,61,74,58,72,69,48,52,63,60,52,63,60,66,76,109,119,53,40,29,36,22,40,30,12,39,43,36,67,51,46,40,60,59,48,51,49,36,39,40,48,50,43,8,64,56,46,32,31,24,37,38,38,49,50,31,72,49,65,27,62,64,42,48,51,48,87,78,84,67,73,48,18,35,49,54,42,25,70,37,73,87,49,63,69,72,66,26,52,40,78,52,78,76,71,64,59,70,72,63,72,75,66,76,57,76,71,74,64,46,84,68,67,65,55,30,47,36,30,36,23,28,22,67,72,58,66,74,56,46,55,57,32,42,33,67,68,19,10,54,34,44,31,50,47,50,52,54,45,54,74,75,28,65,32,32,40,32,32,28,48,42,69,60,50,43,36,35,54,26,48,58,69,60,34,75,40,35,33,37,34,27,41,36,44,74,64,26,52,54,32,41,52,53,43,43,52,52,35,45,74,72,75,36,74,69,73,43,31,35,11,32,60,34,76,37,91,82,32,77,29,48,31,70,72,76,94,68,56,50,74,71,42,64,54,37,58,79,28,39,66,52,31,51,31,37,44,52,36,44,26,64,74,28,61,50,84,76,83,73,84,62,69,67,78,60,74,58,70,70,47,52,63,61,52,61,60,66,74,107

Radius of gyration: 25.56 Å; Cα contacts (8 Å, |Δi|>4): 1091; chains: 2; bounding box: 57×86×68 Å

Nearest PDB structures (foldseek):
  1g3r-assembly1_A  TM=7.883E-01  e=5.510E-09  Pyrococcus furiosus
  8p53-assembly1_A  TM=6.541E-01  e=6.620E-09  Pseudomonas aeruginosa PAO1
  7dut-assembly1_A  TM=6.489E-01  e=1.658E-08  Saccharolobus solfataricus P2
  5tvk-assembly1_B  TM=6.527E-01  e=2.771E-07  Borreliella burgdorferi B31
  3kjg-assembly1_A  TM=5.912E-01  e=5.039E-05  Carboxydothermus hydrogenoformans Z-2901

Foldseek 3Di:
DFFEEEEEELAPPLCLLLLLQQLCLLQQLLVWAEEEEEPPQPPQQNCQLDPDDQPPALLVCLVVVVDALVRRKDWGDRPAPCPPPPDPPPPVVPCSPRGHIYIYRIHDDDPVSVVVCQDLSSLVSLLVNSVSRSVPTRHYYYRHYQDDTSNNLSRQVSGPAYEYEFEQDPVRVVSVVVSQVVCVVSPHHHDAYEYECDDDPRHQAYAYDDDDGSNVGRCLSPDLVNVVRSQSVSCVRRVDDGPDDGCPVPPPVVVVVVVVVPPD/DFFEEEEEELAPPLCLLLLLQQLCLLQQLLVWAEEEEEPPQPPQQNCQLDPDDQPPALLVCLVVVVDALVRRKDWGDRPAPPPPDPDPPPPVVPCSPRGHIYIYRIHDDDPVSVVVCQDLSSLVSLLVNSVSRSVPTRHYYYRAYQDDTSNNLSRQVSGPAYEYEFEQDPVRVVSVVVSQVVCVVSPHHHDAYEYECDDDPRHQAYAYDDDDGSNVGRCLSPDLVNVVRSQSVSCVRRVDDGPDDGCPVPPCPVVVVVVVVPPD

Secondary structure (DSSP, 8-state):
---EEEEEESSTTSSHHHHHHHHHHHHHHTT--EEEEE--TTT-GGGGGS-S---S-HHHHHH-TTS-GGGG-EEEP-----TTSS---TTSS--------EEEE-----HHHHHHHTSHHHHHHHHHHHHHHHHH-SEEEEEE-SS-SHHHHHHHHSSSEEEEEEESSHHHHHHHHHHHHHHHHTT----EEEEESS--TT-SEEE----S-GGG--SGGG-HHHHHHHHHHHHHHHT---------SSTTHHHHHHHHTT--/---EEEEEESSTTSSHHHHHHHHHHHHHHTT--EEEEE--TTT-GGGGGS-S---S-HHHHHH-TTS-GGGG-EEEP-----TTSS---TTSS--------EEEE-----HHHHHHHTSHHHHHHHHHHHHHHHHH-SEEEEEE-SS-SHHHHHHHHSSSEEEEEEESSHHHHHHHHHHHHHHHHTT----EEEEESS--TT-SEEE----S-GGG--SGGG-HHHHHHHHHHHHHHHT---------S-TTHHHHHHHHTT--

Organism: NCBI:txid2743089

InterPro domains:
  IPR027417 P-loop containing nucleoside triphosphate hydrolase [G3DSA:3.40.50.300] (3-233)
  IPR027417 P-loop containing nucleoside triphosphate hydrolase [SSF52540] (1-191)

Sequence (528 aa):
MIRTLALVGVAGGVGTTRTAVECAAILALDGRDVAVLDAAYATQGLSEYLPGRVDPDLTDLCLHPERPLADGLHDLEIDAPDRTAGVDSPDRLAAADAPGRVALAPALAPFERLARAKTVEAAESFEDRVAEAAAGFDCVLVDVPPVAANQHVAAVNAVDRVGLVVPGSERGADARRRTADRLRDVGVDPDRTLSVGTDLPAAAATVPTVDAAPAEGPQCPRDGDLAAATAAAVESLFDVELDLEFDDGNGLDRIREGIGGLGRMIRTLALVGVAGGVGTTRTAVECAAILALDGRDVAVLDAAYATQGLSEYLPGRVDPDLTDLCLHPERPLADGLHDLEIDAPDRTAGVDSPDRLAAADAPGRVALAPALAPFERLARAKTVEAAESFEDRVAEAAAGFDCVLVDVPPVAANQHVAAVNAVDRVGLVVPGSERGADARRRTADRLRDVGVDPDRTLSVGTDLPAAAATVPTVDAAPAEGPQCPRDGDLAAATAAAVESLFDVELDLEFDDGNGLDRIREGIGGLGR